Protein AF-0000000078901174 (afdb_homodimer)

Secondary structure (DSSP, 8-state):
-EEEE-TT-HHHHHHHHHHHHTT---EEEE--SSGGG-GGGSHHHHHH-TT--S-EEEETTEEEESHHHHHHHHHHHS-SS-SS-SSHHHHHHHHHHHHHHHTTTGGGGSHHHHHIIIIIS---HHHHHHHHHHHHHHHHHHHHHHHGGGBSSSSSBTS--HHHHHHHHHHHHHHHTT---TT-HHHHHHHHHHHHSHHHHHHSGGGSTTT--/-EEEE-TT-HHHHHHHHHHHHTT---EEEE--SSGGG-GGGSHHHHHH-TT--S-EEEETTEEEESHHHHHHHHHHHS-SS-SS-SSHHHHHHHHHHHHHHHTTTGGGGSHHHHHIIIIIS---HHHHHHHHHHHHHHHHHHHHHHHGGGBSSSSSBTS--HHHHHHHHHHHHHHHTT---TT-HHHHHHHHHHHHSHHHHHHSGGGSTTT--

Sequence (426 aa):
MKLYTYFRSSAAYRVRIALNLKGIAWESACIHLVKDGGQHRRPDYLALNPQGLVPALEDGGQLLTQSLAILEYLEETHPEPPLLPAAALERARVRAVALAIACDIHPINNLRVLTYLRRTLGQPDDTVNAWIRHWIESALAALETMVAPTAGRCCFGDAPTLADVCLVPQLFNARRFDCDLDACPTLLRIDAHCRELPAFRDAAPENQPDAAVMKLYTYFRSSAAYRVRIALNLKGIAWESACIHLVKDGGQHRRPDYLALNPQGLVPALEDGGQLLTQSLAILEYLEETHPEPPLLPAAALERARVRAVALAIACDIHPINNLRVLTYLRRTLGQPDDTVNAWIRHWIESALAALETMVAPTAGRCCFGDAPTLADVCLVPQLFNARRFDCDLDACPTLLRIDAHCRELPAFRDAAPENQPDAAV

Organism: Rhodospirillum centenum (strain ATCC 51521 / SW) (NCBI:txid414684)

Foldseek 3Di:
DEKADALLDLLSLLQLLLCLQLVHDYYYDYWYQPPPVTSLPDPVNCVQPVVSDDIWDDDPNDIDDDSVRSSVVCCVVRVPPHQADDDPVRRVLLVVLLCLQSPQQRVCLDPVNLCCCCPVVVDDPVVSLVSNQVRLVVSLLVSLVSQVVQDDLASHHNDHHSNLSSLLSSVVVCVVSPHDCVSRVSSVSSNVSSCPDPSSVCSHSCNDPNSVD/DEKADALLDLLSLLQLLLCLQLVHDYHYDYWYQPPPVTSLPDPVNCVQPVVSDDIWDDDPNDIDDDSVRSSVVCCVVRVPPHQADDDPVRRVLLVVLLCLQSPQQRVCLDPVNLCCCCPVVVDDPVVSLVSNQVRLVVSLLVSLVSQVVQDDLASHHNDHHSNLSSLLSSVVVCVVSPHDCVSRPSSVSSNVSSCPDPSSVCSHSCNDPNSVD

Radius of gyration: 20.15 Å; Cα contacts (8 Å, |Δi|>4): 697; chains: 2; bounding box: 48×52×50 Å

Nearest PDB structures (foldseek):
  3niv-assembly2_D  TM=9.665E-01  e=4.371E-18  Legionella pneumophila subsp. pneumophila str. Philadelphia 1
  3niv-assembly2_C  TM=9.570E-01  e=3.120E-18  Legionella pneumophila subsp. pneumophila str. Philadelphia 1
  3niv-assembly1_B  TM=9.630E-01  e=8.581E-18  Legionella pneumophila subsp. pneumophila str. Philadelphia 1
  3n5o-assembly1_A  TM=9.232E-01  e=2.755E-16  Coccidioides immitis
  3lg6-assembly2_C  TM=8.936E-01  e=6.950E-15  Coccidioides immitis

Solvent-accessible surface area (backbone atoms only — not comparable to full-atom values): 21847 Å² total; per-residue (Å²): 78,39,34,35,26,37,40,82,37,46,49,22,32,27,47,41,22,50,35,42,62,45,68,53,75,68,42,83,43,80,41,48,70,63,57,92,84,14,45,34,71,35,69,74,45,29,72,74,35,60,77,41,65,65,26,34,40,35,52,95,89,41,80,38,42,46,47,69,22,42,49,51,33,46,41,71,76,43,51,56,68,52,44,57,64,89,51,57,69,58,31,22,52,38,40,23,54,24,42,50,42,56,19,67,34,47,45,62,61,29,68,72,48,52,46,42,42,37,70,73,67,59,43,53,68,69,58,53,48,50,51,46,33,52,48,48,41,55,50,44,39,28,46,30,66,69,32,58,86,44,45,55,54,18,53,61,37,72,51,66,32,49,29,40,41,42,43,46,36,50,51,50,51,37,56,75,62,68,41,75,62,82,73,22,60,68,53,50,53,25,38,57,50,48,50,67,37,65,34,40,43,60,33,32,37,89,59,33,84,62,53,83,98,78,39,34,35,26,37,41,80,37,46,48,23,31,27,47,41,23,50,35,43,63,45,67,51,74,69,42,84,43,80,43,47,71,63,58,93,83,14,46,34,72,34,68,75,45,29,74,74,35,61,79,41,65,66,25,33,40,35,53,93,89,39,79,37,42,46,44,68,22,42,49,52,34,46,40,70,75,44,50,56,67,53,44,56,63,88,51,56,69,56,32,24,53,39,40,23,53,25,42,51,41,56,19,66,33,47,46,60,61,29,68,72,48,50,46,41,43,35,69,73,66,59,43,53,67,71,58,52,47,49,51,45,34,50,48,48,39,58,51,45,41,27,46,30,66,68,32,59,86,45,45,54,55,18,52,60,36,73,51,67,32,51,29,40,41,43,45,45,36,50,51,53,50,37,56,75,61,67,39,74,61,82,72,22,60,68,53,50,52,25,38,58,51,48,51,67,37,65,34,40,42,59,33,32,37,87,59,32,84,61,52,85,97

InterPro domains:
  IPR004045 Glutathione S-transferase, N-terminal [PF13417] (3-82)
  IPR004045 Glutathione S-transferase, N-terminal [PS50404] (1-82)
  IPR005955 Glutathione S-transferases, class Zeta [TIGR01262] (2-211)
  IPR010987 Glutathione S-transferase, C-terminal-like [PS50405] (87-213)
  IPR034330 Glutathione S-transferases, class Zeta , C-terminal [cd03191] (88-208)
  IPR034333 Glutathione S-transferases, class Zeta , N-terminal [cd03042] (1-75)
  IPR036249 Thioredoxin-like superfamily [SSF52833] (1-86)
  IPR036282 Glutathione S-transferase, C-terminal domain superfamily [SSF47616] (82-211)
  IPR040079 Glutathione transferase family [SFLDS00019] (1-189)

pLDDT: mean 97.64, std 2.99, range [68.88, 99.0]

Structure (mmCIF, N/CA/C/O backbone):
data_AF-0000000078901174-model_v1
#
loop_
_entity.id
_entity.type
_entity.pdbx_description
1 polymer 'Maleylacetoacetate isomerase'
#
loop_
_atom_site.group_PDB
_atom_site.id
_atom_site.type_symbol
_atom_site.label_atom_id
_atom_site.label_alt_id
_atom_site.label_comp_id
_atom_site.label_asym_id
_atom_site.label_entity_id
_atom_site.label_seq_id
_atom_site.pdbx_PDB_ins_code
_atom_site.Cartn_x
_atom_site.Cartn_y
_atom_site.Cartn_z
_atom_site.occupancy
_atom_site.B_iso_or_equiv
_atom_site.auth_seq_id
_atom_site.auth_comp_id
_atom_site.auth_asym_id
_atom_site.auth_atom_id
_atom_site.pdbx_PDB_model_num
ATOM 1 N N . MET A 1 1 ? -14.406 -9.812 -18.359 1 97.38 1 MET A N 1
ATOM 2 C CA . MET A 1 1 ? -13.344 -8.984 -17.797 1 97.38 1 MET A CA 1
ATOM 3 C C . MET A 1 1 ? -12.016 -9.258 -18.5 1 97.38 1 MET A C 1
ATOM 5 O O . MET A 1 1 ? -11.805 -10.344 -19.031 1 97.38 1 MET A O 1
ATOM 9 N N . LYS A 1 2 ? -11.25 -8.195 -18.656 1 98.5 2 LYS A N 1
ATOM 10 C CA . LYS A 1 2 ? -9.922 -8.297 -19.25 1 98.5 2 LYS A CA 1
ATOM 11 C C . LYS A 1 2 ? -8.844 -7.859 -18.266 1 98.5 2 LYS A C 1
ATOM 13 O O . LYS A 1 2 ? -8.922 -6.766 -17.703 1 98.5 2 LYS A O 1
ATOM 18 N N . LEU A 1 3 ? -7.859 -8.758 -18.031 1 98.75 3 LEU A N 1
ATOM 19 C CA . LEU A 1 3 ? -6.777 -8.469 -17.094 1 98.75 3 LEU A CA 1
ATOM 20 C C . LEU A 1 3 ? -5.469 -8.227 -17.844 1 98.75 3 LEU A C 1
ATOM 22 O O . LEU A 1 3 ? -4.965 -9.125 -18.516 1 98.75 3 LEU A O 1
ATOM 26 N N . TYR A 1 4 ? -4.973 -6.973 -17.797 1 98.62 4 TYR A N 1
ATOM 27 C CA . TYR A 1 4 ? -3.592 -6.707 -18.203 1 98.62 4 TYR A CA 1
ATOM 28 C C . TYR A 1 4 ? -2.613 -7.238 -17.156 1 98.62 4 TYR A C 1
ATOM 30 O O . TYR A 1 4 ? -2.625 -6.801 -16.016 1 98.62 4 TYR A O 1
ATOM 38 N N . THR A 1 5 ? -1.772 -8.188 -17.594 1 98.06 5 THR A N 1
ATOM 39 C CA . THR A 1 5 ? -1.037 -9 -16.641 1 98.06 5 THR A CA 1
ATOM 40 C C . THR A 1 5 ? 0.357 -9.328 -17.156 1 98.06 5 THR A C 1
ATOM 42 O O . THR A 1 5 ? 0.679 -9.031 -18.312 1 98.06 5 THR A O 1
ATOM 45 N N . TYR A 1 6 ? 1.187 -9.75 -16.328 1 97.69 6 TYR A N 1
ATOM 46 C CA . TYR A 1 6 ? 2.51 -10.32 -16.547 1 97.69 6 TYR A CA 1
ATOM 47 C C . TYR A 1 6 ? 2.732 -11.539 -15.664 1 97.69 6 TYR A C 1
ATOM 49 O O . TYR A 1 6 ? 2.439 -11.508 -14.469 1 97.69 6 TYR A O 1
ATOM 57 N N . PHE A 1 7 ? 3.283 -12.625 -16.188 1 96.88 7 PHE A N 1
ATOM 58 C CA . PHE A 1 7 ? 3.238 -13.914 -15.508 1 96.88 7 PHE A CA 1
ATOM 59 C C . PHE A 1 7 ? 4.004 -13.859 -14.195 1 96.88 7 PHE A C 1
ATOM 61 O O . PHE A 1 7 ? 3.621 -14.508 -13.219 1 96.88 7 PHE A O 1
ATOM 68 N N . ARG A 1 8 ? 5.023 -13.031 -14.148 1 96.19 8 ARG A N 1
ATOM 69 C CA . ARG A 1 8 ? 5.891 -13.062 -12.977 1 96.19 8 ARG A CA 1
ATOM 70 C C . ARG A 1 8 ? 5.559 -11.922 -12.023 1 96.19 8 ARG A C 1
ATOM 72 O O . ARG A 1 8 ? 6.207 -11.766 -10.984 1 96.19 8 ARG A O 1
ATOM 79 N N . SER A 1 9 ? 4.594 -11.094 -12.383 1 97.62 9 SER A N 1
ATOM 80 C CA . SER A 1 9 ? 4.188 -10 -11.516 1 97.62 9 SER A CA 1
ATOM 81 C C . SER A 1 9 ? 3.406 -10.508 -10.305 1 97.62 9 SER A C 1
ATOM 83 O O . SER A 1 9 ? 2.328 -11.086 -10.461 1 97.62 9 SER A O 1
ATOM 85 N N . SER A 1 10 ? 3.988 -10.258 -9.117 1 98.25 10 SER A N 1
ATOM 86 C CA . SER A 1 10 ? 3.303 -10.703 -7.906 1 98.25 10 SER A CA 1
ATOM 87 C C . SER A 1 10 ? 1.987 -9.961 -7.707 1 98.25 10 SER A C 1
ATOM 89 O O . SER A 1 10 ? 1.018 -10.523 -7.199 1 98.25 10 SER A O 1
ATOM 91 N N . ALA A 1 11 ? 1.894 -8.68 -8.109 1 98.75 11 ALA A N 1
ATOM 92 C CA . ALA A 1 11 ? 0.652 -7.918 -8 1 98.75 11 ALA A CA 1
ATOM 93 C C . ALA A 1 11 ? -0.42 -8.484 -8.93 1 98.75 11 ALA A C 1
ATOM 95 O O . ALA A 1 11 ? -1.592 -8.57 -8.555 1 98.75 11 ALA A O 1
ATOM 96 N N . ALA A 1 12 ? -0.02 -8.852 -10.164 1 98.75 12 ALA A N 1
ATOM 97 C CA . ALA A 1 12 ? -0.969 -9.484 -11.078 1 98.75 12 ALA A CA 1
ATOM 98 C C . ALA A 1 12 ? -1.392 -10.859 -10.562 1 98.75 12 ALA A C 1
ATOM 100 O O . ALA A 1 12 ? -2.547 -11.258 -10.727 1 98.75 12 ALA A O 1
ATOM 101 N N . TYR A 1 13 ? -0.444 -11.586 -9.969 1 98.88 13 TYR A N 1
ATOM 102 C CA . TYR A 1 13 ? -0.698 -12.883 -9.359 1 98.88 13 TYR A CA 1
ATOM 103 C C . TYR A 1 13 ? -1.805 -12.797 -8.312 1 98.88 13 TYR A C 1
ATOM 105 O O . TYR A 1 13 ? -2.705 -13.633 -8.281 1 98.88 13 TYR A O 1
ATOM 113 N N . ARG A 1 14 ? -1.864 -11.781 -7.484 1 98.94 14 ARG A N 1
ATOM 114 C CA . ARG A 1 14 ? -2.916 -11.539 -6.504 1 98.94 14 ARG A CA 1
ATOM 115 C C . ARG A 1 14 ? -4.289 -11.516 -7.164 1 98.94 14 ARG A C 1
ATOM 117 O O . ARG A 1 14 ? -5.223 -12.172 -6.699 1 98.94 14 ARG A O 1
ATOM 124 N N . VAL A 1 15 ? -4.324 -10.711 -8.25 1 98.94 15 VAL A N 1
ATOM 125 C CA . VAL A 1 15 ? -5.605 -10.492 -8.906 1 98.94 15 VAL A CA 1
ATOM 126 C C . VAL A 1 15 ? -6.062 -11.766 -9.602 1 98.94 15 VAL A C 1
ATOM 128 O O . VAL A 1 15 ? -7.242 -12.125 -9.555 1 98.94 15 VAL A O 1
ATOM 131 N N . ARG A 1 16 ? -5.117 -12.523 -10.219 1 98.94 16 ARG A N 1
ATOM 132 C CA . ARG A 1 16 ? -5.469 -13.805 -10.828 1 98.94 16 ARG A CA 1
ATOM 133 C C . ARG A 1 16 ? -6.059 -14.758 -9.797 1 98.94 16 ARG A C 1
ATOM 135 O O . ARG A 1 16 ? -7.07 -15.414 -10.055 1 98.94 16 ARG A O 1
ATOM 142 N N . ILE A 1 17 ? -5.453 -14.82 -8.617 1 98.94 17 ILE A N 1
ATOM 143 C CA . ILE A 1 17 ? -5.938 -15.695 -7.551 1 98.94 17 ILE A CA 1
ATOM 144 C C . ILE A 1 17 ? -7.375 -15.328 -7.191 1 98.94 17 ILE A C 1
ATOM 146 O O . ILE A 1 17 ? -8.242 -16.188 -7.105 1 98.94 17 ILE A O 1
ATOM 150 N N . ALA A 1 18 ? -7.625 -14.047 -6.973 1 98.94 18 ALA A N 1
ATOM 151 C CA . ALA A 1 18 ? -8.945 -13.594 -6.543 1 98.94 18 ALA A CA 1
ATOM 152 C C . ALA A 1 18 ? -10 -13.883 -7.605 1 98.94 18 ALA A C 1
ATOM 154 O O . ALA A 1 18 ? -11.109 -14.312 -7.289 1 98.94 18 ALA A O 1
ATOM 155 N N . LEU A 1 19 ? -9.664 -13.594 -8.883 1 98.94 19 LEU A N 1
ATOM 156 C CA . LEU A 1 19 ? -10.586 -13.898 -9.969 1 98.94 19 LEU A CA 1
ATOM 157 C C . LEU A 1 19 ? -10.93 -15.383 -9.992 1 98.94 19 LEU A C 1
ATOM 159 O O . LEU A 1 19 ? -12.094 -15.758 -10.141 1 98.94 19 LEU A O 1
ATOM 163 N N . ASN A 1 20 ? -9.945 -16.203 -9.781 1 98.88 20 ASN A N 1
ATOM 164 C CA . ASN A 1 20 ? -10.148 -17.641 -9.742 1 98.88 20 ASN A CA 1
ATOM 165 C C . ASN A 1 20 ? -11.008 -18.062 -8.555 1 98.88 20 ASN A C 1
ATOM 167 O O . ASN A 1 20 ? -11.93 -18.859 -8.695 1 98.88 20 ASN A O 1
ATOM 171 N N . LEU A 1 21 ? -10.672 -17.562 -7.363 1 98.88 21 LEU A N 1
ATOM 172 C CA . LEU A 1 21 ? -11.422 -17.906 -6.16 1 98.88 21 LEU A CA 1
ATOM 173 C C . LEU A 1 21 ? -12.898 -17.578 -6.336 1 98.88 21 LEU A C 1
ATOM 175 O O . LEU A 1 21 ? -13.758 -18.344 -5.887 1 98.88 21 LEU A O 1
ATOM 179 N N . LYS A 1 22 ? -13.156 -16.484 -7.008 1 98.75 22 LYS A N 1
ATOM 180 C CA . LYS A 1 22 ? -14.531 -15.992 -7.121 1 98.75 22 LYS A CA 1
ATOM 181 C C . LYS A 1 22 ? -15.219 -16.578 -8.352 1 98.75 22 LYS A C 1
ATOM 183 O O . LYS A 1 22 ? -16.391 -16.281 -8.609 1 98.75 22 LYS A O 1
ATOM 188 N N . GLY A 1 23 ? -14.523 -17.328 -9.094 1 98.5 23 GLY A N 1
ATOM 189 C CA . GLY A 1 23 ? -15.094 -17.984 -10.258 1 98.5 23 GLY A CA 1
ATOM 190 C C . GLY A 1 23 ? -15.461 -17.031 -11.367 1 98.5 23 GLY A C 1
ATOM 191 O O . GLY A 1 23 ? -16.453 -17.234 -12.07 1 98.5 23 GLY A O 1
ATOM 192 N N . ILE A 1 24 ? -14.75 -15.984 -11.5 1 98.44 24 ILE A N 1
ATOM 193 C CA . ILE A 1 24 ? -15.031 -14.961 -12.5 1 98.44 24 ILE A CA 1
ATOM 194 C C . ILE A 1 24 ? -14.266 -15.266 -13.781 1 98.44 24 ILE A C 1
ATOM 196 O O . ILE A 1 24 ? -13.047 -15.477 -13.75 1 98.44 24 ILE A O 1
ATOM 200 N N . ALA A 1 25 ? -14.984 -15.32 -14.844 1 97.56 25 ALA A N 1
ATOM 201 C CA . ALA A 1 25 ? -14.328 -15.484 -16.141 1 97.56 25 ALA A CA 1
ATOM 202 C C . ALA A 1 25 ? -13.578 -14.227 -16.547 1 97.56 25 ALA A C 1
ATOM 204 O O . ALA A 1 25 ? -14.062 -13.109 -16.344 1 97.56 25 ALA A O 1
ATOM 205 N N . TRP A 1 26 ? -12.398 -14.453 -17.094 1 97.31 26 TRP A N 1
ATOM 206 C CA . TRP A 1 26 ? -11.578 -13.32 -17.531 1 97.31 26 TRP A CA 1
ATOM 207 C C . TRP A 1 26 ? -10.625 -13.742 -18.641 1 97.31 26 TRP A C 1
ATOM 209 O O . TRP A 1 26 ? -10.359 -14.93 -18.812 1 97.31 26 TRP A O 1
ATOM 219 N N . GLU A 1 27 ? -10.203 -12.75 -19.375 1 97.06 27 GLU A N 1
ATOM 220 C CA . GLU A 1 27 ? -9.195 -12.961 -20.422 1 97.06 27 GLU A CA 1
ATOM 221 C C . GLU A 1 27 ? -7.902 -12.219 -20.094 1 97.06 27 GLU A C 1
ATOM 223 O O . GLU A 1 27 ? -7.934 -11.141 -19.484 1 97.06 27 GLU A O 1
ATOM 228 N N . SER A 1 28 ? -6.801 -12.82 -20.5 1 96.75 28 SER A N 1
ATOM 229 C CA . SER A 1 28 ? -5.492 -12.242 -20.234 1 96.75 28 SER A CA 1
ATOM 230 C C . SER A 1 28 ? -5.039 -11.336 -21.375 1 96.75 28 SER A C 1
ATOM 232 O O . SER A 1 28 ? -5.191 -11.68 -22.547 1 96.75 28 SER A O 1
ATOM 234 N N . ALA A 1 29 ? -4.629 -10.156 -21.094 1 97.12 29 ALA A N 1
ATOM 235 C CA . ALA A 1 29 ? -3.852 -9.273 -21.969 1 97.12 29 ALA A CA 1
ATOM 236 C C . ALA A 1 29 ? -2.436 -9.086 -21.438 1 97.12 29 ALA A C 1
ATOM 238 O O . ALA A 1 29 ? -2.197 -8.234 -20.578 1 97.12 29 ALA A O 1
ATOM 239 N N . CYS A 1 30 ? -1.473 -9.773 -22 1 95.75 30 CYS A N 1
ATOM 240 C CA . CYS A 1 30 ? -0.124 -9.836 -21.453 1 95.75 30 CYS A CA 1
ATOM 241 C C . CYS A 1 30 ? 0.663 -8.578 -21.781 1 95.75 30 CYS A C 1
ATOM 243 O O . CYS A 1 30 ? 0.683 -8.148 -22.938 1 95.75 30 CYS A O 1
ATOM 245 N N . ILE A 1 31 ? 1.213 -7.941 -20.828 1 96.31 31 ILE A N 1
ATOM 246 C CA . ILE A 1 31 ? 2.131 -6.812 -20.922 1 96.31 31 ILE A CA 1
ATOM 247 C C . ILE A 1 31 ? 3.502 -7.215 -20.391 1 96.31 31 ILE A C 1
ATOM 249 O O . ILE A 1 31 ? 3.723 -7.215 -19.172 1 96.31 31 ILE A O 1
ATOM 253 N N . HIS A 1 32 ? 4.445 -7.566 -21.328 1 94.38 32 HIS A N 1
ATOM 254 C CA . HIS A 1 32 ? 5.754 -8.047 -20.906 1 94.38 32 HIS A CA 1
ATOM 255 C C . HIS A 1 32 ? 6.613 -6.914 -20.359 1 94.38 32 HIS A C 1
ATOM 257 O O . HIS A 1 32 ? 6.891 -5.945 -21.078 1 94.38 32 HIS A O 1
ATOM 263 N N . LEU A 1 33 ? 7.176 -7.078 -19.141 1 93.75 33 LEU A N 1
ATOM 264 C CA . LEU A 1 33 ? 7.82 -5.98 -18.438 1 93.75 33 LEU A CA 1
ATOM 265 C C . LEU A 1 33 ? 9.281 -5.844 -18.844 1 93.75 33 LEU A C 1
ATOM 267 O O . LEU A 1 33 ? 9.922 -4.836 -18.547 1 93.75 33 LEU A O 1
ATOM 271 N N . VAL A 1 34 ? 9.828 -6.836 -19.547 1 90.25 34 VAL A N 1
ATOM 272 C CA . VAL A 1 34 ? 11.25 -6.824 -19.891 1 90.25 34 VAL A CA 1
ATOM 273 C C . VAL A 1 34 ? 11.422 -6.766 -21.406 1 90.25 34 VAL A C 1
ATOM 275 O O . VAL A 1 34 ? 12.219 -5.98 -21.922 1 90.25 34 VAL A O 1
ATOM 278 N N . LYS A 1 35 ? 10.602 -7.477 -22.094 1 89.75 35 LYS A N 1
ATOM 279 C CA . LYS A 1 35 ? 10.719 -7.547 -23.547 1 89.75 35 LYS A CA 1
ATOM 280 C C . LYS A 1 35 ? 10.539 -6.168 -24.172 1 89.75 35 LYS A C 1
ATOM 282 O O . LYS A 1 35 ? 9.68 -5.391 -23.75 1 89.75 35 LYS A O 1
ATOM 287 N N . ASP A 1 36 ? 11.43 -5.863 -25.203 1 88.56 36 ASP A N 1
ATOM 288 C CA . ASP A 1 36 ? 11.391 -4.637 -26 1 88.56 36 ASP A CA 1
ATOM 289 C C . ASP A 1 36 ? 11.523 -3.404 -25.109 1 88.56 36 ASP A C 1
ATOM 291 O O . ASP A 1 36 ? 10.836 -2.404 -25.312 1 88.56 36 ASP A O 1
ATOM 295 N N . GLY A 1 37 ? 12.258 -3.525 -24.031 1 88.19 37 GLY A N 1
ATOM 296 C CA . GLY A 1 37 ? 12.477 -2.41 -23.125 1 88.19 37 GLY A CA 1
ATOM 297 C C . GLY A 1 37 ? 11.344 -2.211 -22.125 1 88.19 37 GLY A C 1
ATOM 298 O O . GLY A 1 37 ? 11.32 -1.225 -21.391 1 88.19 37 GLY A O 1
ATOM 299 N N . GLY A 1 38 ? 10.398 -3.178 -22.156 1 94.06 38 GLY A N 1
ATOM 300 C CA . GLY A 1 38 ? 9.234 -3.084 -21.281 1 94.06 38 GLY A CA 1
ATOM 301 C C . GLY A 1 38 ? 8 -2.562 -21.984 1 94.06 38 GLY A C 1
ATOM 302 O O . GLY A 1 38 ? 7.844 -1.352 -22.172 1 94.06 38 GLY A O 1
ATOM 303 N N . GLN A 1 39 ? 7.043 -3.424 -22.25 1 95.62 39 GLN A N 1
ATOM 304 C CA . GLN A 1 39 ? 5.824 -3.084 -22.969 1 95.62 39 GLN A CA 1
ATOM 305 C C . GLN A 1 39 ? 4.938 -2.156 -22.141 1 95.62 39 GLN A C 1
ATOM 307 O O . GLN A 1 39 ? 4.094 -1.443 -22.688 1 95.62 39 GLN A O 1
ATOM 312 N N . HIS A 1 40 ? 5.109 -2.191 -20.797 1 95.69 40 HIS A N 1
ATOM 313 C CA . HIS A 1 40 ? 4.336 -1.356 -19.875 1 95.69 40 HIS A CA 1
ATOM 314 C C . HIS A 1 40 ? 4.727 0.111 -20.016 1 95.69 40 HIS A C 1
ATOM 316 O O . HIS A 1 40 ? 4.062 0.986 -19.453 1 95.69 40 HIS A O 1
ATOM 322 N N . ARG A 1 41 ? 5.734 0.428 -20.75 1 95.31 41 ARG A N 1
ATOM 323 C CA . ARG A 1 41 ? 6.219 1.796 -20.906 1 95.31 41 ARG A CA 1
ATOM 324 C C . ARG A 1 41 ? 5.773 2.377 -22.25 1 95.31 41 ARG A C 1
ATOM 326 O O . ARG A 1 41 ? 5.992 3.559 -22.516 1 95.31 41 ARG A O 1
ATOM 333 N N . ARG A 1 42 ? 5.156 1.569 -23.094 1 96 42 ARG A N 1
ATOM 334 C CA . ARG A 1 42 ? 4.715 2.039 -24.391 1 96 42 ARG A CA 1
ATOM 335 C C . ARG A 1 42 ? 3.564 3.035 -24.266 1 96 42 ARG A C 1
ATOM 337 O O . ARG A 1 42 ? 2.732 2.91 -23.359 1 96 42 ARG A O 1
ATOM 344 N N . PRO A 1 43 ? 3.506 3.998 -25.203 1 96.25 43 PRO A N 1
ATOM 345 C CA . PRO A 1 43 ? 2.482 5.043 -25.125 1 96.25 43 PRO A CA 1
ATOM 346 C C . PRO A 1 43 ? 1.064 4.48 -25.078 1 96.25 43 PRO A C 1
ATOM 348 O O . PRO A 1 43 ? 0.207 5.023 -24.375 1 96.25 43 PRO A O 1
ATOM 351 N N . ASP A 1 44 ? 0.816 3.457 -25.812 1 96 44 ASP A N 1
ATOM 352 C CA . ASP A 1 44 ? -0.528 2.893 -25.844 1 96 44 ASP A CA 1
ATOM 353 C C . ASP A 1 44 ? -0.94 2.342 -24.484 1 96 44 ASP A C 1
ATOM 355 O O . ASP A 1 44 ? -2.09 2.5 -24.062 1 96 44 ASP A O 1
ATOM 359 N N . TYR A 1 45 ? 0.014 1.664 -23.781 1 97 45 TYR A N 1
ATOM 360 C CA . TYR A 1 45 ? -0.33 1.161 -22.453 1 97 45 TYR A CA 1
ATOM 361 C C . TYR A 1 45 ? -0.395 2.297 -21.453 1 97 45 TYR A C 1
ATOM 363 O O . TYR A 1 45 ? -1.26 2.305 -20.562 1 97 45 TYR A O 1
ATOM 371 N N . LEU A 1 46 ? 0.515 3.271 -21.578 1 96.56 46 LEU A N 1
ATOM 372 C CA . LEU A 1 46 ? 0.542 4.398 -20.656 1 96.56 46 LEU A CA 1
ATOM 373 C C . LEU A 1 46 ? -0.723 5.238 -20.781 1 96.56 46 LEU A C 1
ATOM 375 O O . LEU A 1 46 ? -1.152 5.879 -19.828 1 96.56 46 LEU A O 1
ATOM 379 N N . ALA A 1 47 ? -1.349 5.23 -21.922 1 95.69 47 ALA A N 1
ATOM 380 C CA . ALA A 1 47 ? -2.629 5.906 -22.109 1 95.69 47 ALA A CA 1
ATOM 381 C C . ALA A 1 47 ? -3.734 5.219 -21.312 1 95.69 47 ALA A C 1
ATOM 383 O O . ALA A 1 47 ? -4.699 5.863 -20.891 1 95.69 47 ALA A O 1
ATOM 384 N N . LEU A 1 48 ? -3.561 3.93 -21.094 1 95.44 48 LEU A N 1
ATOM 385 C CA . LEU A 1 48 ? -4.508 3.152 -20.312 1 95.44 48 LEU A CA 1
ATOM 386 C C . LEU A 1 48 ? -4.219 3.299 -18.812 1 95.44 48 LEU A C 1
ATOM 388 O O . LEU A 1 48 ? -5.125 3.574 -18.031 1 95.44 48 LEU A O 1
ATOM 392 N N . ASN A 1 49 ? -3.02 3.156 -18.453 1 97.06 49 ASN A N 1
ATOM 393 C CA . ASN A 1 49 ? -2.553 3.23 -17.062 1 97.06 49 ASN A CA 1
ATOM 394 C C . ASN A 1 49 ? -1.323 4.125 -16.938 1 97.06 49 ASN A C 1
ATOM 396 O O . ASN A 1 49 ? -0.191 3.654 -17.062 1 97.06 49 ASN A O 1
ATOM 400 N N . PRO A 1 50 ? -1.517 5.336 -16.484 1 97 50 PRO A N 1
ATOM 401 C CA . PRO A 1 50 ? -0.429 6.316 -16.438 1 97 50 PRO A CA 1
ATOM 402 C C . PRO A 1 50 ? 0.706 5.891 -15.508 1 97 50 PRO A C 1
ATOM 404 O O . PRO A 1 50 ? 1.827 6.391 -15.625 1 97 50 PRO A O 1
ATOM 407 N N . GLN A 1 51 ? 0.503 4.965 -14.562 1 96.88 51 GLN A N 1
ATOM 408 C CA . GLN A 1 51 ? 1.559 4.496 -13.664 1 96.88 51 GLN A CA 1
ATOM 409 C C . GLN A 1 51 ? 2.496 3.525 -14.383 1 96.88 51 GLN A C 1
ATOM 411 O O . GLN A 1 51 ? 3.594 3.246 -13.898 1 96.88 51 GLN A O 1
ATOM 416 N N . GLY A 1 52 ? 2.014 3.006 -15.539 1 97.38 52 GLY A N 1
ATOM 417 C CA . GLY A 1 52 ? 2.832 2.059 -16.281 1 97.38 52 GLY A CA 1
ATOM 418 C C . GLY A 1 52 ? 3.111 0.783 -15.508 1 97.38 52 GLY A C 1
ATOM 419 O O . GLY A 1 52 ? 4.215 0.242 -15.57 1 97.38 52 GLY A O 1
ATOM 420 N N . LEU A 1 53 ? 2.143 0.36 -14.734 1 97.44 53 LEU A N 1
ATOM 421 C CA . LEU A 1 53 ? 2.295 -0.853 -13.93 1 97.44 53 LEU A CA 1
ATOM 422 C C . LEU A 1 53 ? 1.257 -1.897 -14.328 1 97.44 53 LEU A C 1
ATOM 424 O O . LEU A 1 53 ? 0.301 -1.589 -15.047 1 97.44 53 LEU A O 1
ATOM 428 N N . VAL A 1 54 ? 1.471 -3.084 -14.039 1 97.94 54 VAL A N 1
ATOM 429 C CA . VAL A 1 54 ? 0.465 -4.141 -14.039 1 97.94 54 VAL A CA 1
ATOM 430 C C . VAL A 1 54 ? 0.227 -4.629 -12.609 1 97.94 54 VAL A C 1
ATOM 432 O O . VAL A 1 54 ? 1.101 -4.496 -11.75 1 97.94 54 VAL A O 1
ATOM 435 N N . PRO A 1 55 ? -0.947 -5.117 -12.281 1 98.62 55 PRO A N 1
ATOM 436 C CA . PRO A 1 55 ? -2.088 -5.414 -13.148 1 98.62 55 PRO A CA 1
ATOM 437 C C . PRO A 1 55 ? -2.963 -4.188 -13.406 1 98.62 55 PRO A C 1
ATOM 439 O O . PRO A 1 55 ? -2.865 -3.191 -12.695 1 98.62 55 PRO A O 1
ATOM 442 N N . ALA A 1 56 ? -3.693 -4.203 -14.43 1 98.81 56 ALA A N 1
ATOM 443 C CA . ALA A 1 56 ? -4.891 -3.398 -14.656 1 98.81 56 ALA A CA 1
ATOM 444 C C . ALA A 1 56 ? -6.062 -4.27 -15.094 1 98.81 56 ALA A C 1
ATOM 446 O O . ALA A 1 56 ? -5.891 -5.199 -15.891 1 98.81 56 ALA A O 1
ATOM 447 N N . LEU A 1 57 ? -7.254 -4.07 -14.523 1 98.88 57 LEU A N 1
ATOM 448 C CA . LEU A 1 57 ? -8.438 -4.867 -14.828 1 98.88 57 LEU A CA 1
ATOM 449 C C . LEU A 1 57 ? -9.492 -4.031 -15.547 1 98.88 57 LEU A C 1
ATOM 451 O O . LEU A 1 57 ? -9.914 -2.99 -15.039 1 98.88 57 LEU A O 1
ATOM 455 N N . GLU A 1 58 ? -9.859 -4.418 -16.734 1 98.56 58 GLU A N 1
ATOM 456 C CA . GLU A 1 58 ? -10.961 -3.789 -17.453 1 98.56 58 GLU A CA 1
ATOM 457 C C . GLU A 1 58 ? -12.273 -4.531 -17.219 1 98.56 58 GLU A C 1
ATOM 459 O O . GLU A 1 58 ? -12.359 -5.734 -17.453 1 98.56 58 GLU A O 1
ATOM 464 N N . ASP A 1 59 ? -13.25 -3.891 -16.672 1 98.06 59 ASP A N 1
ATOM 465 C CA . ASP A 1 59 ? -14.602 -4.406 -16.453 1 98.06 59 ASP A CA 1
ATOM 466 C C . ASP A 1 59 ? -15.648 -3.486 -17.062 1 98.06 59 ASP A C 1
ATOM 468 O O . ASP A 1 59 ? -15.883 -2.381 -16.578 1 98.06 59 ASP A O 1
ATOM 472 N N . GLY A 1 60 ? -16.359 -3.898 -18.078 1 95.5 60 GLY A N 1
ATOM 473 C CA . GLY A 1 60 ? -17.391 -3.092 -18.719 1 95.5 60 GLY A CA 1
ATOM 474 C C . GLY A 1 60 ? -16.875 -1.776 -19.266 1 95.5 60 GLY A C 1
ATOM 475 O O . GLY A 1 60 ? -17.516 -0.734 -19.094 1 95.5 60 GLY A O 1
ATOM 476 N N . GLY A 1 61 ? -15.703 -1.775 -19.75 1 95.06 61 GLY A N 1
ATOM 477 C CA . GLY A 1 61 ? -15.141 -0.577 -20.359 1 95.06 61 GLY A CA 1
ATOM 478 C C . GLY A 1 61 ? -14.453 0.322 -19.344 1 95.06 61 GLY A C 1
ATOM 479 O O . GLY A 1 61 ? -13.852 1.335 -19.719 1 95.06 61 GLY A O 1
ATOM 480 N N . GLN A 1 62 ? -14.539 -0.034 -18.094 1 96.69 62 GLN A N 1
ATOM 481 C CA . GLN A 1 62 ? -13.883 0.73 -17.031 1 96.69 62 GLN A CA 1
ATOM 482 C C . GLN A 1 62 ? -12.562 0.08 -16.625 1 96.69 62 GLN A C 1
ATOM 484 O O . GLN A 1 62 ? -12.469 -1.146 -16.531 1 96.69 62 GLN A O 1
ATOM 489 N N . LEU A 1 63 ? -11.523 0.914 -16.406 1 97.81 63 LEU A N 1
ATOM 490 C CA . LEU A 1 63 ? -10.211 0.388 -16.047 1 97.81 63 LEU A CA 1
ATOM 491 C C . LEU A 1 63 ? -9.945 0.59 -14.555 1 97.81 63 LEU A C 1
ATOM 493 O O . LEU A 1 63 ? -10.117 1.693 -14.031 1 97.81 63 LEU A O 1
ATOM 497 N N . LEU A 1 64 ? -9.602 -0.484 -13.93 1 98.69 64 LEU A N 1
ATOM 498 C CA . LEU A 1 64 ? -9.203 -0.482 -12.531 1 98.69 64 LEU A CA 1
ATOM 499 C C . LEU A 1 64 ? -7.707 -0.763 -12.391 1 98.69 64 LEU A C 1
ATOM 501 O O . LEU A 1 64 ? -7.176 -1.646 -13.07 1 98.69 64 LEU A O 1
ATOM 505 N N . THR A 1 65 ? -7.074 0.049 -11.531 1 98.56 65 THR A N 1
ATOM 506 C CA . THR A 1 65 ? -5.648 -0.152 -11.289 1 98.56 65 THR A CA 1
ATOM 507 C C . THR A 1 65 ? -5.383 -0.352 -9.797 1 98.56 65 THR A C 1
ATOM 509 O O . THR A 1 65 ? -6.293 -0.233 -8.977 1 98.56 65 THR A O 1
ATOM 512 N N . GLN A 1 66 ? -4.125 -0.692 -9.508 1 98.69 66 GLN A N 1
ATOM 513 C CA . GLN A 1 66 ? -3.709 -1.028 -8.148 1 98.69 66 GLN A CA 1
ATOM 514 C C . GLN A 1 66 ? -4.336 -2.342 -7.691 1 98.69 66 GLN A C 1
ATOM 516 O O . GLN A 1 66 ? -5.559 -2.432 -7.539 1 98.69 66 GLN A O 1
ATOM 521 N N . SER A 1 67 ? -3.492 -3.318 -7.379 1 98.88 67 SER A N 1
ATOM 522 C CA . SER A 1 67 ? -3.955 -4.684 -7.145 1 98.88 67 SER A CA 1
ATOM 523 C C . SER A 1 67 ? -4.91 -4.742 -5.957 1 98.88 67 SER A C 1
ATOM 525 O O . SER A 1 67 ? -5.957 -5.391 -6.027 1 98.88 67 SER A O 1
ATOM 527 N N . LEU A 1 68 ? -4.621 -4.02 -4.863 1 98.94 68 LEU A N 1
ATOM 528 C CA . LEU A 1 68 ? -5.488 -4.105 -3.695 1 98.94 68 LEU A CA 1
ATOM 529 C C . LEU A 1 68 ? -6.801 -3.367 -3.943 1 98.94 68 LEU A C 1
ATOM 531 O O . LEU A 1 68 ? -7.852 -3.768 -3.43 1 98.94 68 LEU A O 1
ATOM 535 N N . ALA A 1 69 ? -6.805 -2.266 -4.723 1 98.94 69 ALA A N 1
ATOM 536 C CA . ALA A 1 69 ? -8.055 -1.607 -5.109 1 98.94 69 ALA A CA 1
ATOM 537 C C . ALA A 1 69 ? -8.914 -2.527 -5.965 1 98.94 69 ALA A C 1
ATOM 539 O O . ALA A 1 69 ? -10.133 -2.6 -5.777 1 98.94 69 ALA A O 1
ATOM 540 N N . ILE A 1 70 ? -8.289 -3.229 -6.898 1 98.94 70 ILE A N 1
ATOM 541 C CA . ILE A 1 70 ? -8.977 -4.188 -7.75 1 98.94 70 ILE A CA 1
ATOM 542 C C . ILE A 1 70 ? -9.594 -5.293 -6.891 1 98.94 70 ILE A C 1
ATOM 544 O O . ILE A 1 70 ? -10.75 -5.676 -7.09 1 98.94 70 ILE A O 1
ATOM 548 N N . LEU A 1 71 ? -8.852 -5.77 -5.906 1 98.94 71 LEU A N 1
ATOM 549 C CA . LEU A 1 71 ? -9.328 -6.855 -5.051 1 98.94 71 LEU A CA 1
ATOM 550 C C . LEU A 1 71 ? -10.523 -6.406 -4.215 1 98.94 71 LEU A C 1
ATOM 552 O O . LEU A 1 71 ? -11.484 -7.16 -4.051 1 98.94 71 LEU A O 1
ATOM 556 N N . GLU A 1 72 ? -10.438 -5.184 -3.672 1 98.88 72 GLU A N 1
ATOM 557 C CA . GLU A 1 72 ? -11.578 -4.645 -2.941 1 98.88 72 GLU A CA 1
ATOM 558 C C . GLU A 1 72 ? -12.805 -4.508 -3.848 1 98.88 72 GLU A C 1
ATOM 560 O O . GLU A 1 72 ? -13.922 -4.797 -3.434 1 98.88 72 GLU A O 1
ATOM 565 N N . TYR A 1 73 ? -12.586 -4.07 -5.105 1 98.94 73 TYR A N 1
ATOM 566 C CA . TYR A 1 73 ? -13.664 -3.963 -6.082 1 98.94 73 TYR A CA 1
ATOM 567 C C . TYR A 1 73 ? -14.32 -5.316 -6.324 1 98.94 73 TYR A C 1
ATOM 569 O O . TYR A 1 73 ? -15.555 -5.434 -6.297 1 98.94 73 TYR A O 1
ATOM 577 N N . LEU A 1 74 ? -13.539 -6.355 -6.496 1 98.94 74 LEU A N 1
ATOM 578 C CA . LEU A 1 74 ? -14.047 -7.703 -6.715 1 98.94 74 LEU A CA 1
ATOM 579 C C . LEU A 1 74 ? -14.797 -8.203 -5.484 1 98.94 74 LEU A C 1
ATOM 581 O O . LEU A 1 74 ? -15.828 -8.875 -5.609 1 98.94 74 LEU A O 1
ATOM 585 N N . GLU A 1 75 ? -14.25 -7.871 -4.32 1 98.81 75 GLU A N 1
ATOM 586 C CA . GLU A 1 75 ? -14.914 -8.258 -3.08 1 98.81 75 GLU A CA 1
ATOM 587 C C . GLU A 1 75 ? -16.297 -7.617 -2.967 1 98.81 75 GLU A C 1
ATOM 589 O O . GLU A 1 75 ? -17.234 -8.258 -2.506 1 98.81 75 GLU A O 1
ATOM 594 N N . GLU A 1 76 ? -16.391 -6.359 -3.367 1 98.5 76 GLU A N 1
ATOM 595 C CA . GLU A 1 76 ? -17.641 -5.605 -3.225 1 98.5 76 GLU A CA 1
ATOM 596 C C . GLU A 1 76 ? -18.656 -6.004 -4.293 1 98.5 76 GLU A C 1
ATOM 598 O O . GLU A 1 76 ? -19.859 -5.996 -4.047 1 98.5 76 GLU A O 1
ATOM 603 N N . THR A 1 77 ? -18.203 -6.398 -5.457 1 98.56 77 THR A N 1
ATOM 604 C CA . THR A 1 77 ? -19.109 -6.676 -6.562 1 98.56 77 THR A CA 1
ATOM 605 C C . THR A 1 77 ? -19.406 -8.172 -6.66 1 98.56 77 THR A C 1
ATOM 607 O O . THR A 1 77 ? -20.391 -8.578 -7.266 1 98.56 77 THR A O 1
ATOM 610 N N . HIS A 1 78 ? -18.5 -8.992 -6.191 1 98.5 78 HIS A N 1
ATOM 611 C CA . HIS A 1 78 ? -18.641 -10.445 -6.098 1 98.5 78 HIS A CA 1
ATOM 612 C C . HIS A 1 78 ? -18.297 -10.938 -4.695 1 98.5 78 HIS A C 1
ATOM 614 O O . HIS A 1 78 ? -17.266 -11.57 -4.484 1 98.5 78 HIS A O 1
ATOM 620 N N . PRO A 1 79 ? -19.234 -10.797 -3.803 1 98 79 PRO A N 1
ATOM 621 C CA . PRO A 1 79 ? -18.906 -10.938 -2.383 1 98 79 PRO A CA 1
ATOM 622 C C . PRO A 1 79 ? -18.672 -12.398 -1.974 1 98 79 PRO A C 1
ATOM 624 O O . PRO A 1 79 ? -18.156 -12.664 -0.885 1 98 79 PRO A O 1
ATOM 627 N N . GLU A 1 80 ? -19.031 -13.352 -2.887 1 98.06 80 GLU A N 1
ATOM 628 C CA . GLU A 1 80 ? -18.844 -14.758 -2.545 1 98.06 80 GLU A CA 1
ATOM 629 C C . GLU A 1 80 ? -17.828 -15.422 -3.477 1 98.06 80 GLU A C 1
ATOM 631 O O . GLU A 1 80 ? -17.859 -15.219 -4.691 1 98.06 80 GLU A O 1
ATOM 636 N N . PRO A 1 81 ? -17 -16.328 -2.949 1 98.5 81 PRO A N 1
ATOM 637 C CA . PRO A 1 81 ? -16.688 -16.453 -1.522 1 98.5 81 PRO A CA 1
ATOM 638 C C . PRO A 1 81 ? -16.016 -15.203 -0.965 1 98.5 81 PRO A C 1
ATOM 640 O O . PRO A 1 81 ? -15.344 -14.477 -1.707 1 98.5 81 PRO A O 1
ATOM 643 N N . PRO A 1 82 ? -16.172 -14.875 0.311 1 98.75 82 PRO A N 1
ATOM 644 C CA . PRO A 1 82 ? -15.617 -13.633 0.855 1 98.75 82 PRO A CA 1
ATOM 645 C C . PRO A 1 82 ? -14.102 -13.688 1.012 1 98.75 82 PRO A C 1
ATOM 647 O O . PRO A 1 82 ? -13.555 -14.711 1.415 1 98.75 82 PRO A O 1
ATOM 650 N N . LEU A 1 83 ? -13.484 -12.617 0.668 1 98.81 83 LEU A N 1
ATOM 651 C CA . LEU A 1 83 ? -12.055 -12.438 0.912 1 98.81 83 LEU A CA 1
ATOM 652 C C . LEU A 1 83 ? -11.82 -11.656 2.197 1 98.81 83 LEU A C 1
ATOM 654 O O . LEU A 1 83 ? -10.672 -11.508 2.633 1 98.81 83 LEU A O 1
ATOM 658 N N . LEU A 1 84 ? -12.828 -11.086 2.705 1 98.81 84 LEU A N 1
ATOM 659 C CA . LEU A 1 84 ? -12.797 -10.359 3.969 1 98.81 84 LEU A CA 1
ATOM 660 C C . LEU A 1 84 ? -13.852 -10.891 4.934 1 98.81 84 LEU A C 1
ATOM 662 O O . LEU A 1 84 ? -14.969 -11.219 4.52 1 98.81 84 LEU A O 1
ATOM 666 N N . PRO A 1 85 ? -13.461 -11 6.258 1 98.31 85 PRO A N 1
ATOM 667 C CA . PRO A 1 85 ? -14.477 -11.383 7.246 1 98.31 85 PRO A CA 1
ATOM 668 C C . PRO A 1 85 ? -15.57 -10.336 7.398 1 98.31 85 PRO A C 1
ATOM 670 O O . PRO A 1 85 ? -15.57 -9.32 6.691 1 98.31 85 PRO A O 1
ATOM 673 N N . ALA A 1 86 ? -16.547 -10.609 8.234 1 97.62 86 ALA A N 1
ATOM 674 C CA . ALA A 1 86 ? -17.719 -9.742 8.352 1 97.62 86 ALA A CA 1
ATOM 675 C C . ALA A 1 86 ? -17.438 -8.562 9.273 1 97.62 86 ALA A C 1
ATOM 677 O O . ALA A 1 86 ? -17.812 -7.426 8.977 1 97.62 86 ALA A O 1
ATOM 678 N N . ALA A 1 87 ? -16.75 -8.797 10.367 1 98.06 87 ALA A N 1
ATOM 679 C CA . ALA A 1 87 ? -16.547 -7.777 11.391 1 98.06 87 ALA A CA 1
ATOM 680 C C . ALA A 1 87 ? -15.461 -6.789 10.984 1 98.06 87 ALA A C 1
ATOM 682 O O . ALA A 1 87 ? -14.406 -7.188 10.5 1 98.06 87 ALA A O 1
ATOM 683 N N . ALA A 1 88 ? -15.688 -5.504 11.25 1 98.38 88 ALA A N 1
ATOM 684 C CA . ALA A 1 88 ? -14.797 -4.422 10.844 1 98.38 88 ALA A CA 1
ATOM 685 C C . ALA A 1 88 ? -13.391 -4.633 11.398 1 98.38 88 ALA A C 1
ATOM 687 O O . ALA A 1 88 ? -12.398 -4.402 10.695 1 98.38 88 ALA A O 1
ATOM 688 N N . LEU A 1 89 ? -13.336 -5.043 12.641 1 98.31 89 LEU A N 1
ATOM 689 C CA . LEU A 1 89 ? -12.039 -5.238 13.273 1 98.31 89 LEU A CA 1
ATOM 690 C C . LEU A 1 89 ? -11.242 -6.328 12.57 1 98.31 89 LEU A C 1
ATOM 692 O O . LEU A 1 89 ? -10.055 -6.156 12.281 1 98.31 89 LEU A O 1
ATOM 696 N N . GLU A 1 90 ? -11.859 -7.453 12.281 1 98.31 90 GLU A N 1
ATOM 697 C CA . GLU A 1 90 ? -11.195 -8.562 11.602 1 98.31 90 GLU A CA 1
ATOM 698 C C . GLU A 1 90 ? -10.828 -8.188 10.172 1 98.31 90 GLU A C 1
ATOM 700 O O . GLU A 1 90 ? -9.797 -8.617 9.656 1 98.31 90 GLU A O 1
ATOM 705 N N . ARG A 1 91 ? -11.711 -7.379 9.5 1 98.81 91 ARG A N 1
ATOM 706 C CA . ARG A 1 91 ? -11.383 -6.859 8.172 1 98.81 91 ARG A CA 1
ATOM 707 C C . ARG A 1 91 ? -10.102 -6.043 8.211 1 98.81 91 ARG A C 1
ATOM 709 O O . ARG A 1 91 ? -9.242 -6.191 7.336 1 98.81 91 ARG A O 1
ATOM 716 N N . ALA A 1 92 ? -9.984 -5.25 9.227 1 98.81 92 ALA A N 1
ATOM 717 C CA . ALA A 1 92 ? -8.812 -4.391 9.359 1 98.81 92 ALA A CA 1
ATOM 718 C C . ALA A 1 92 ? -7.547 -5.223 9.539 1 98.81 92 ALA A C 1
ATOM 720 O O . ALA A 1 92 ? -6.492 -4.883 9 1 98.81 92 ALA A O 1
ATOM 721 N N . ARG A 1 93 ? -7.656 -6.27 10.258 1 98.56 93 ARG A N 1
ATOM 722 C CA . ARG A 1 93 ? -6.5 -7.129 10.492 1 98.56 93 ARG A CA 1
ATOM 723 C C . ARG A 1 93 ? -6.07 -7.828 9.203 1 98.56 93 ARG A C 1
ATOM 725 O O . ARG A 1 93 ? -4.875 -7.918 8.914 1 98.56 93 ARG A O 1
ATOM 732 N N . VAL A 1 94 ? -7.035 -8.32 8.477 1 98.88 94 VAL A N 1
ATOM 733 C CA . VAL A 1 94 ? -6.746 -8.945 7.188 1 98.88 94 VAL A CA 1
ATOM 734 C C . VAL A 1 94 ? -6.09 -7.934 6.254 1 98.88 94 VAL A C 1
ATOM 736 O O . VAL A 1 94 ? -5.07 -8.227 5.629 1 98.88 94 VAL A O 1
ATOM 739 N N . ARG A 1 95 ? -6.621 -6.707 6.203 1 98.94 95 ARG A N 1
ATOM 740 C CA . ARG A 1 95 ? -6.074 -5.652 5.355 1 98.94 95 ARG A CA 1
ATOM 741 C C . ARG A 1 95 ? -4.66 -5.281 5.789 1 98.94 95 ARG A C 1
ATOM 743 O O . ARG A 1 95 ? -3.807 -4.977 4.949 1 98.94 95 ARG A O 1
ATOM 750 N N . ALA A 1 96 ? -4.449 -5.305 7.082 1 98.88 96 ALA A N 1
ATOM 751 C CA . ALA A 1 96 ? -3.127 -4.934 7.586 1 98.88 96 ALA A CA 1
ATOM 752 C C . ALA A 1 96 ? -2.057 -5.898 7.074 1 98.88 96 ALA A C 1
ATOM 754 O O . ALA A 1 96 ? -0.978 -5.473 6.656 1 98.88 96 ALA A O 1
ATOM 755 N N . VAL A 1 97 ? -2.355 -7.172 7.074 1 98.88 97 VAL A N 1
ATOM 756 C CA . VAL A 1 97 ? -1.41 -8.172 6.586 1 98.88 97 VAL A CA 1
ATOM 757 C C . VAL A 1 97 ? -1.202 -7.992 5.082 1 98.88 97 VAL A C 1
ATOM 759 O O . VAL A 1 97 ? -0.067 -8 4.602 1 98.88 97 VAL A O 1
ATOM 762 N N . ALA A 1 98 ? -2.281 -7.785 4.348 1 98.94 98 ALA A N 1
ATOM 763 C CA . ALA A 1 98 ? -2.195 -7.578 2.906 1 98.94 98 ALA A CA 1
ATOM 764 C C . ALA A 1 98 ? -1.371 -6.336 2.576 1 98.94 98 ALA A C 1
ATOM 766 O O . ALA A 1 98 ? -0.51 -6.371 1.694 1 98.94 98 ALA A O 1
ATOM 767 N N . LEU A 1 99 ? -1.587 -5.285 3.289 1 98.88 99 LEU A N 1
ATOM 768 C CA . LEU A 1 99 ? -0.917 -4.012 3.041 1 98.88 99 LEU A CA 1
ATOM 769 C C . LEU A 1 99 ? 0.543 -4.07 3.475 1 98.88 99 LEU A C 1
ATOM 771 O O . LEU A 1 99 ? 1.404 -3.439 2.859 1 98.88 99 LEU A O 1
ATOM 775 N N . ALA A 1 100 ? 0.835 -4.844 4.543 1 98.69 100 ALA A N 1
ATOM 776 C CA . ALA A 1 100 ? 2.227 -5.039 4.945 1 98.69 100 ALA A CA 1
ATOM 777 C C . ALA A 1 100 ? 3.053 -5.613 3.795 1 98.69 100 ALA A C 1
ATOM 779 O O . ALA A 1 100 ? 4.234 -5.289 3.652 1 98.69 100 ALA A O 1
ATOM 780 N N . ILE A 1 101 ? 2.404 -6.418 3.016 1 98.81 101 ILE A N 1
ATOM 781 C CA . ILE A 1 101 ? 3.08 -7.016 1.868 1 98.81 101 ILE A CA 1
ATOM 782 C C . ILE A 1 101 ? 3.061 -6.043 0.693 1 98.81 101 ILE A C 1
ATOM 784 O O . ILE A 1 101 ? 4.109 -5.688 0.155 1 98.81 101 ILE A O 1
ATOM 788 N N . ALA A 1 102 ? 1.903 -5.484 0.367 1 98.69 102 ALA A N 1
ATOM 789 C CA . ALA A 1 102 ? 1.682 -4.727 -0.862 1 98.69 102 ALA A CA 1
ATOM 790 C C . ALA A 1 102 ? 2.312 -3.34 -0.774 1 98.69 102 ALA A C 1
ATOM 792 O O . ALA A 1 102 ? 2.652 -2.74 -1.796 1 98.69 102 ALA A O 1
ATOM 793 N N . CYS A 1 103 ? 2.48 -2.844 0.455 1 98.25 103 CYS A N 1
ATOM 794 C CA . CYS A 1 103 ? 3.018 -1.498 0.623 1 98.25 103 CYS A CA 1
ATOM 795 C C . CYS A 1 103 ? 4.473 -1.544 1.073 1 98.25 103 CYS A C 1
ATOM 797 O O . CYS A 1 103 ? 5.312 -0.806 0.552 1 98.25 103 CYS A O 1
ATOM 799 N N . ASP A 1 104 ? 4.82 -2.504 1.945 1 97.44 104 ASP A N 1
ATOM 800 C CA . ASP A 1 104 ? 6.074 -2.33 2.676 1 97.44 104 ASP A CA 1
ATOM 801 C C . ASP A 1 104 ? 7.125 -3.334 2.209 1 97.44 104 ASP A C 1
ATOM 803 O O . ASP A 1 104 ? 8.281 -3.271 2.631 1 97.44 104 ASP A O 1
ATOM 807 N N . ILE A 1 105 ? 6.773 -4.289 1.369 1 98.38 105 ILE A N 1
ATOM 808 C CA . ILE A 1 105 ? 7.734 -5.254 0.839 1 98.38 105 ILE A CA 1
ATOM 809 C C . ILE A 1 105 ? 7.844 -5.09 -0.675 1 98.38 105 ILE A C 1
ATOM 811 O O . ILE A 1 105 ? 8.883 -4.672 -1.188 1 98.38 105 ILE A O 1
ATOM 815 N N . HIS A 1 106 ? 6.707 -5.188 -1.293 1 98.44 106 HIS A N 1
ATOM 816 C CA . HIS A 1 106 ? 6.656 -5.422 -2.73 1 98.44 106 HIS A CA 1
ATOM 817 C C . HIS A 1 106 ? 7.184 -4.219 -3.506 1 98.44 106 HIS A C 1
ATOM 819 O O . HIS A 1 106 ? 8.086 -4.359 -4.336 1 98.44 106 HIS A O 1
ATOM 825 N N . PRO A 1 107 ? 6.793 -3.012 -3.223 1 98.12 107 PRO A N 1
ATOM 826 C CA . PRO A 1 107 ? 7.215 -1.883 -4.055 1 98.12 107 PRO A CA 1
ATOM 827 C C . PRO A 1 107 ? 8.711 -1.583 -3.93 1 98.12 107 PRO A C 1
ATOM 829 O O . PRO A 1 107 ? 9.336 -1.142 -4.895 1 98.12 107 PRO A O 1
ATOM 832 N N . ILE A 1 108 ? 9.266 -1.86 -2.748 1 98.44 108 ILE A N 1
ATOM 833 C CA . ILE A 1 108 ? 10.68 -1.621 -2.496 1 98.44 108 ILE A CA 1
ATOM 834 C C . ILE A 1 108 ? 11.523 -2.539 -3.377 1 98.44 108 ILE A C 1
ATOM 836 O O . ILE A 1 108 ? 12.664 -2.215 -3.709 1 98.44 108 ILE A O 1
ATOM 840 N N . ASN A 1 109 ? 10.93 -3.635 -3.807 1 98.38 109 ASN A N 1
ATOM 841 C CA . ASN A 1 109 ? 11.648 -4.652 -4.562 1 98.38 109 ASN A CA 1
ATOM 842 C C . ASN A 1 109 ? 11.148 -4.742 -6 1 98.38 109 ASN A C 1
ATOM 844 O O . ASN A 1 109 ? 11.445 -5.707 -6.707 1 98.38 109 ASN A O 1
ATOM 848 N N . ASN A 1 110 ? 10.359 -3.787 -6.465 1 97.12 110 ASN A N 1
ATOM 849 C CA . ASN A 1 110 ? 9.875 -3.758 -7.84 1 97.12 110 ASN A CA 1
ATOM 850 C C . ASN A 1 110 ? 11.016 -3.584 -8.836 1 97.12 110 ASN A C 1
ATOM 852 O O . ASN A 1 110 ? 12.055 -3.008 -8.5 1 97.12 110 ASN A O 1
ATOM 856 N N . LEU A 1 111 ? 10.734 -4.008 -10.023 1 96.38 111 LEU A N 1
ATOM 857 C CA . LEU A 1 111 ? 11.719 -3.975 -11.102 1 96.38 111 LEU A CA 1
ATOM 858 C C . LEU A 1 111 ? 12.258 -2.562 -11.297 1 96.38 111 LEU A C 1
ATOM 860 O O . LEU A 1 111 ? 13.461 -2.379 -11.5 1 96.38 111 LEU A O 1
ATOM 864 N N . ARG A 1 112 ? 11.422 -1.539 -11.25 1 96.56 112 ARG A N 1
ATOM 865 C CA . ARG A 1 112 ? 11.852 -0.164 -11.492 1 96.56 112 ARG A CA 1
ATOM 866 C C . ARG A 1 112 ? 12.828 0.296 -10.422 1 96.56 112 ARG A C 1
ATOM 868 O O . ARG A 1 112 ? 13.781 1.03 -10.711 1 96.56 112 ARG A O 1
ATOM 875 N N . VAL A 1 113 ? 12.625 -0.13 -9.172 1 98.44 113 VAL A N 1
ATOM 876 C CA . VAL A 1 113 ? 13.516 0.234 -8.07 1 98.44 113 VAL A CA 1
ATOM 877 C C . VAL A 1 113 ? 14.844 -0.503 -8.211 1 98.44 113 VAL A C 1
ATOM 879 O O . VAL A 1 113 ? 15.914 0.1 -8.086 1 98.44 113 VAL A O 1
ATOM 882 N N . LEU A 1 114 ? 14.789 -1.795 -8.516 1 98.38 114 LEU A N 1
ATOM 883 C CA . LEU A 1 114 ? 15.992 -2.604 -8.664 1 98.38 114 LEU A CA 1
ATOM 884 C C . LEU A 1 114 ? 16.812 -2.123 -9.852 1 98.38 114 LEU A C 1
ATOM 886 O O . LEU A 1 114 ? 18.047 -2.115 -9.797 1 98.38 114 LEU A O 1
ATOM 890 N N . THR A 1 115 ? 16.109 -1.737 -10.922 1 97.62 115 THR A N 1
ATOM 891 C CA . THR A 1 115 ? 16.781 -1.182 -12.086 1 97.62 115 THR A CA 1
ATOM 892 C C . THR A 1 115 ? 17.5 0.119 -11.734 1 97.62 115 THR A C 1
ATOM 894 O O . THR A 1 115 ? 18.625 0.351 -12.164 1 97.62 115 THR A O 1
ATOM 897 N N . TYR A 1 116 ? 16.859 0.992 -10.945 1 98.62 116 TYR A N 1
ATOM 898 C CA . TYR A 1 116 ? 17.484 2.232 -10.5 1 98.62 116 TYR A CA 1
ATOM 899 C C . TYR A 1 116 ? 18.734 1.947 -9.68 1 98.62 116 TYR A C 1
ATOM 901 O O . TYR A 1 116 ? 19.781 2.594 -9.867 1 98.62 116 TYR A O 1
ATOM 909 N N . LEU A 1 117 ? 18.719 0.958 -8.766 1 98.75 117 LEU A N 1
ATOM 910 C CA . LEU A 1 117 ? 19.875 0.573 -7.969 1 98.75 117 LEU A CA 1
ATOM 911 C C . LEU A 1 117 ? 21.031 0.122 -8.859 1 98.75 117 LEU A C 1
ATOM 913 O O . LEU A 1 117 ? 22.172 0.544 -8.664 1 98.75 117 LEU A O 1
ATOM 917 N N . ARG A 1 118 ? 20.703 -0.68 -9.875 1 98.38 118 ARG A N 1
ATOM 918 C CA . ARG A 1 118 ? 21.719 -1.248 -10.742 1 98.38 118 ARG A CA 1
ATOM 919 C C . ARG A 1 118 ? 22.281 -0.195 -11.703 1 98.38 118 ARG A C 1
ATOM 921 O O . ARG A 1 118 ? 23.484 0.001 -11.789 1 98.38 118 ARG A O 1
ATOM 928 N N . ARG A 1 119 ? 21.344 0.546 -12.367 1 97.88 119 ARG A N 1
ATOM 929 C CA . ARG A 1 119 ? 21.75 1.363 -13.508 1 97.88 119 ARG A CA 1
ATOM 930 C C . ARG A 1 119 ? 22.094 2.783 -13.07 1 97.88 119 ARG A C 1
ATOM 932 O O . ARG A 1 119 ? 23.062 3.367 -13.547 1 97.88 119 ARG A O 1
ATOM 939 N N . THR A 1 120 ? 21.328 3.303 -12.188 1 98.19 120 THR A N 1
ATOM 940 C CA . THR A 1 120 ? 21.531 4.695 -11.797 1 98.19 120 THR A CA 1
ATOM 941 C C . THR A 1 120 ? 22.547 4.797 -10.664 1 98.19 120 THR A C 1
ATOM 943 O O . THR A 1 120 ? 23.438 5.652 -10.703 1 98.19 120 THR A O 1
ATOM 946 N N . LEU A 1 121 ? 22.484 3.865 -9.734 1 98.38 121 LEU A N 1
ATOM 947 C CA . LEU A 1 12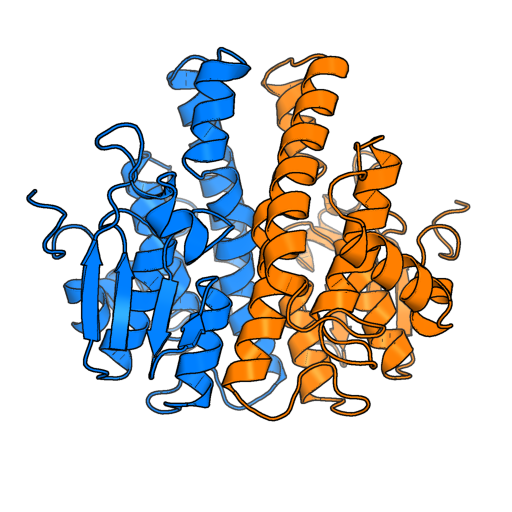1 ? 23.375 3.953 -8.594 1 98.38 121 LEU A CA 1
ATOM 948 C C . LEU A 1 121 ? 24.594 3.057 -8.797 1 98.38 121 LEU A C 1
ATOM 950 O O . LEU A 1 121 ? 25.516 3.053 -7.965 1 98.38 121 LEU A O 1
ATOM 954 N N . GLY A 1 122 ? 24.531 2.209 -9.836 1 98.19 122 GLY A N 1
ATOM 955 C CA . GLY A 1 122 ? 25.688 1.41 -10.211 1 98.19 122 GLY A CA 1
ATOM 956 C C . GLY A 1 122 ? 25.953 0.266 -9.25 1 98.19 122 GLY A C 1
ATOM 957 O O . GLY A 1 122 ? 27.094 -0.195 -9.133 1 98.19 122 GLY A O 1
ATOM 958 N N . GLN A 1 123 ? 24.953 -0.195 -8.547 1 98.5 123 GLN A N 1
ATOM 959 C CA . GLN A 1 123 ? 25.156 -1.284 -7.594 1 98.5 123 GLN A CA 1
ATOM 960 C C . GLN A 1 123 ? 25.281 -2.625 -8.312 1 98.5 123 GLN A C 1
ATOM 962 O O . GLN A 1 123 ? 24.531 -2.912 -9.242 1 98.5 123 GLN A O 1
ATOM 967 N N . PRO A 1 124 ? 26.281 -3.439 -7.93 1 98.44 124 PRO A N 1
ATOM 968 C CA . PRO A 1 124 ? 26.406 -4.762 -8.547 1 98.44 124 PRO A CA 1
ATOM 969 C C . PRO A 1 124 ? 25.281 -5.715 -8.148 1 98.44 124 PRO A C 1
ATOM 971 O O . PRO A 1 124 ? 24.594 -5.477 -7.156 1 98.44 124 PRO A O 1
ATOM 974 N N . ASP A 1 125 ? 25.141 -6.797 -8.828 1 97.94 125 ASP A N 1
ATOM 975 C CA . ASP A 1 125 ? 24.031 -7.742 -8.672 1 97.94 125 ASP A CA 1
ATOM 976 C C . ASP A 1 125 ? 24 -8.312 -7.254 1 97.94 125 ASP A C 1
ATOM 978 O O . ASP A 1 125 ? 22.922 -8.492 -6.676 1 97.94 125 ASP A O 1
ATOM 982 N N . ASP A 1 126 ? 25.125 -8.586 -6.711 1 98.19 126 ASP A N 1
ATOM 983 C CA . ASP A 1 126 ? 25.172 -9.156 -5.367 1 98.19 126 ASP A CA 1
ATOM 984 C C . ASP A 1 126 ? 24.594 -8.18 -4.34 1 98.19 126 ASP A C 1
ATOM 986 O O . ASP A 1 126 ? 23.906 -8.594 -3.398 1 98.19 126 ASP A O 1
ATOM 990 N N . THR A 1 127 ? 24.891 -6.887 -4.52 1 98.56 127 THR A N 1
ATOM 991 C CA . THR A 1 127 ? 24.391 -5.844 -3.635 1 98.56 127 THR A CA 1
ATOM 992 C C . THR A 1 127 ? 22.875 -5.707 -3.779 1 98.56 127 THR A C 1
ATOM 994 O O . THR A 1 127 ? 22.156 -5.578 -2.783 1 98.56 127 THR A O 1
ATOM 997 N N . VAL A 1 128 ? 22.406 -5.746 -5.008 1 98.69 128 VAL A N 1
ATOM 998 C CA . VAL A 1 128 ? 20.984 -5.629 -5.273 1 98.69 128 VAL A CA 1
ATOM 999 C C . VAL A 1 128 ? 20.25 -6.852 -4.73 1 98.69 128 VAL A C 1
ATOM 1001 O O . VAL A 1 128 ? 19.172 -6.73 -4.148 1 98.69 128 VAL A O 1
ATOM 1004 N N . ASN A 1 129 ? 20.844 -8.008 -4.871 1 98.5 129 ASN A N 1
ATOM 1005 C CA . ASN A 1 129 ? 20.25 -9.219 -4.309 1 98.5 129 ASN A CA 1
ATOM 1006 C C . ASN A 1 129 ? 20.188 -9.156 -2.785 1 98.5 129 ASN A C 1
ATOM 1008 O O . ASN A 1 129 ? 19.203 -9.602 -2.182 1 98.5 129 ASN A O 1
ATOM 1012 N N . ALA A 1 130 ? 21.219 -8.664 -2.154 1 98.75 130 ALA A N 1
ATOM 1013 C CA . ALA A 1 130 ? 21.219 -8.492 -0.703 1 98.75 130 ALA A CA 1
ATOM 1014 C C . ALA A 1 130 ? 20.125 -7.531 -0.255 1 98.75 130 ALA A C 1
ATOM 1016 O O . ALA A 1 130 ? 19.5 -7.738 0.786 1 98.75 130 ALA A O 1
ATOM 1017 N N . TRP A 1 131 ? 19.953 -6.457 -1.063 1 98.81 131 TRP A N 1
ATOM 1018 C CA . TRP A 1 131 ? 18.859 -5.52 -0.837 1 98.81 131 TRP A CA 1
ATOM 1019 C C . TRP A 1 131 ? 17.516 -6.242 -0.826 1 98.81 131 TRP A C 1
ATOM 1021 O O . TRP A 1 131 ? 16.734 -6.102 0.118 1 98.81 131 TRP A O 1
ATOM 1031 N N . ILE A 1 132 ? 17.281 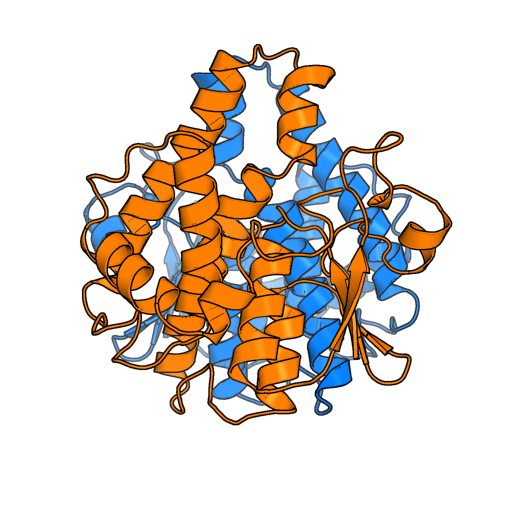-7.016 -1.834 1 98.81 132 ILE A N 1
ATOM 1032 C CA . ILE A 1 132 ? 16.016 -7.742 -1.979 1 98.81 132 ILE A CA 1
ATOM 1033 C C . ILE A 1 132 ? 15.812 -8.656 -0.773 1 98.81 132 ILE A C 1
ATOM 1035 O O . ILE A 1 132 ? 14.75 -8.633 -0.146 1 98.81 132 ILE A O 1
ATOM 1039 N N . ARG A 1 133 ? 16.797 -9.414 -0.41 1 98.75 133 ARG A N 1
ATOM 1040 C CA . ARG A 1 133 ? 16.703 -10.375 0.686 1 98.75 133 ARG A CA 1
ATOM 1041 C C . ARG A 1 133 ? 16.469 -9.656 2.016 1 98.75 133 ARG A C 1
ATOM 1043 O O . ARG A 1 133 ? 15.695 -10.125 2.852 1 98.75 133 ARG A O 1
ATOM 1050 N N . HIS A 1 134 ? 17.156 -8.539 2.184 1 98.69 134 HIS A N 1
ATOM 1051 C CA . HIS A 1 134 ? 17.031 -7.785 3.422 1 98.69 134 HIS A CA 1
ATOM 1052 C C . HIS A 1 134 ? 15.57 -7.391 3.672 1 98.69 134 HIS A C 1
ATOM 1054 O O . HIS A 1 134 ? 15.031 -7.641 4.754 1 98.69 134 HIS A O 1
ATOM 1060 N N . TRP A 1 135 ? 14.977 -6.805 2.691 1 98.62 135 TRP A N 1
ATOM 1061 C CA . TRP A 1 135 ? 13.633 -6.266 2.867 1 98.62 135 TRP A CA 1
ATOM 1062 C C . TRP A 1 135 ? 12.602 -7.383 2.936 1 98.62 135 TRP A C 1
ATOM 1064 O O . TRP A 1 135 ? 11.648 -7.312 3.715 1 98.62 135 TRP A O 1
ATOM 1074 N N . ILE A 1 136 ? 12.734 -8.414 2.135 1 98.81 136 ILE A N 1
ATOM 1075 C CA . ILE A 1 136 ? 11.781 -9.516 2.137 1 98.81 136 ILE A CA 1
ATOM 1076 C C . ILE A 1 136 ? 11.883 -10.289 3.447 1 98.81 136 ILE A C 1
ATOM 1078 O O . ILE A 1 136 ? 10.883 -10.523 4.121 1 98.81 136 ILE A O 1
ATOM 1082 N N . GLU A 1 137 ? 13.102 -10.656 3.885 1 98.69 137 GLU A N 1
ATOM 1083 C CA . GLU A 1 137 ? 13.297 -11.492 5.062 1 98.69 137 GLU A CA 1
ATOM 1084 C C . GLU A 1 137 ? 12.844 -10.773 6.332 1 98.69 137 GLU A C 1
ATOM 1086 O O . GLU A 1 137 ? 12.133 -11.352 7.156 1 98.69 137 GLU A O 1
ATOM 1091 N N . SER A 1 138 ? 13.234 -9.523 6.484 1 97.69 138 SER A N 1
ATOM 1092 C CA . SER A 1 138 ? 12.859 -8.789 7.688 1 97.69 138 SER A CA 1
ATOM 1093 C C . SER A 1 138 ? 11.352 -8.602 7.77 1 97.69 138 SER A C 1
ATOM 1095 O O . SER A 1 138 ? 10.758 -8.766 8.836 1 97.69 138 SER A O 1
ATOM 1097 N N . ALA A 1 139 ? 10.75 -8.297 6.656 1 98 139 ALA A N 1
ATOM 1098 C CA . ALA A 1 139 ? 9.312 -8.062 6.648 1 98 139 ALA A CA 1
ATOM 1099 C C . ALA A 1 139 ? 8.539 -9.359 6.879 1 98 139 ALA A C 1
ATOM 1101 O O . ALA A 1 139 ? 7.5 -9.359 7.543 1 98 139 ALA A O 1
ATOM 1102 N N . LEU A 1 140 ? 8.992 -10.477 6.281 1 98.62 140 LEU A N 1
ATOM 1103 C CA . LEU A 1 140 ? 8.312 -11.75 6.477 1 98.62 140 LEU A CA 1
ATOM 1104 C C . LEU A 1 140 ? 8.414 -12.203 7.93 1 98.62 140 LEU A C 1
ATOM 1106 O O . LEU A 1 140 ? 7.484 -12.828 8.453 1 98.62 140 LEU A O 1
ATOM 1110 N N . ALA A 1 141 ? 9.516 -11.891 8.586 1 98.31 141 ALA A N 1
ATOM 1111 C CA . ALA A 1 141 ? 9.648 -12.211 10 1 98.31 141 ALA A CA 1
ATOM 1112 C C . ALA A 1 141 ? 8.602 -11.469 10.828 1 98.31 141 ALA A C 1
ATOM 1114 O O . ALA A 1 141 ? 7.984 -12.047 11.727 1 98.31 141 ALA A O 1
ATOM 1115 N N . ALA A 1 142 ? 8.438 -10.219 10.547 1 97.94 142 ALA A N 1
ATOM 1116 C CA . ALA A 1 142 ? 7.402 -9.438 11.227 1 97.94 142 ALA A CA 1
ATOM 1117 C C . ALA A 1 142 ? 6.012 -9.992 10.922 1 97.94 142 ALA A C 1
ATOM 1119 O O . ALA A 1 142 ? 5.168 -10.094 11.82 1 97.94 142 ALA A O 1
ATOM 1120 N N . LEU A 1 143 ? 5.777 -10.367 9.672 1 98.56 143 LEU A N 1
ATOM 1121 C CA . LEU A 1 143 ? 4.492 -10.922 9.266 1 98.56 143 LEU A CA 1
ATOM 1122 C C . LEU A 1 143 ? 4.203 -12.227 10 1 98.56 143 LEU A C 1
ATOM 1124 O O . LEU A 1 143 ? 3.055 -12.516 10.328 1 98.56 143 LEU A O 1
ATOM 1128 N N . GLU A 1 144 ? 5.234 -13.055 10.164 1 98.75 144 GLU A N 1
ATOM 1129 C CA . GLU A 1 144 ? 5.109 -14.289 10.93 1 98.75 144 GLU A CA 1
ATOM 1130 C C . GLU A 1 144 ? 4.508 -14.023 12.305 1 98.75 144 GLU A C 1
ATOM 1132 O O . GLU A 1 144 ? 3.584 -14.719 12.734 1 98.75 144 GLU A O 1
ATOM 1137 N N . THR A 1 145 ? 5.004 -12.984 12.961 1 98 145 THR A N 1
ATOM 1138 C CA . THR A 1 145 ? 4.539 -12.602 14.289 1 98 145 THR A CA 1
ATOM 1139 C C . THR A 1 145 ? 3.102 -12.094 14.242 1 98 145 THR A C 1
ATOM 1141 O O . THR A 1 145 ? 2.301 -12.391 15.125 1 98 145 THR A O 1
ATOM 1144 N N . MET A 1 146 ? 2.73 -11.406 13.203 1 97.44 146 MET A N 1
ATOM 1145 C CA . MET A 1 146 ? 1.401 -10.82 13.055 1 97.44 146 MET A CA 1
ATOM 1146 C C . MET A 1 146 ? 0.353 -11.906 12.805 1 97.44 146 MET A C 1
ATOM 1148 O O . MET A 1 146 ? -0.773 -11.805 13.297 1 97.44 146 MET A O 1
ATOM 1152 N N . VAL A 1 147 ? 0.72 -12.898 12.086 1 98.19 147 VAL A N 1
ATOM 1153 C CA . VAL A 1 147 ? -0.248 -13.852 11.547 1 98.19 147 VAL A CA 1
ATOM 1154 C C . VAL A 1 147 ? -0.404 -15.023 12.508 1 98.19 147 VAL A C 1
ATOM 1156 O O . VAL A 1 147 ? -1.47 -15.641 12.578 1 98.19 147 VAL A O 1
ATOM 1159 N N . ALA A 1 148 ? 0.532 -15.312 13.312 1 97.25 148 ALA A N 1
ATOM 1160 C CA . ALA A 1 148 ? 0.605 -16.516 14.141 1 97.25 148 ALA A CA 1
ATOM 1161 C C . ALA A 1 148 ? -0.638 -16.656 15.016 1 97.25 148 ALA A C 1
ATOM 1163 O O . ALA A 1 148 ? -1.221 -17.734 15.117 1 97.25 148 ALA A O 1
ATOM 1164 N N . PRO A 1 149 ? -1.134 -15.531 15.594 1 96.31 149 PRO A N 1
ATOM 1165 C CA . PRO A 1 149 ? -2.25 -15.688 16.531 1 96.31 149 PRO A CA 1
ATOM 1166 C C . PRO A 1 149 ? -3.564 -16.031 15.828 1 96.31 149 PRO A C 1
ATOM 1168 O O . PRO A 1 149 ? -4.496 -16.531 16.469 1 96.31 149 PRO A O 1
ATOM 1171 N N . THR A 1 150 ? -3.707 -15.82 14.586 1 97.5 150 THR A N 1
ATOM 1172 C CA . THR A 1 150 ? -4.977 -15.984 13.891 1 97.5 150 THR A CA 1
ATOM 1173 C C . THR A 1 150 ? -4.906 -17.125 12.891 1 97.5 150 THR A C 1
ATOM 1175 O O . THR A 1 150 ? -5.914 -17.5 12.281 1 97.5 150 THR A O 1
ATOM 1178 N N . ALA A 1 151 ? -3.777 -17.719 12.727 1 98.38 151 ALA A N 1
ATOM 1179 C CA . ALA A 1 151 ? -3.525 -18.688 11.656 1 98.38 151 ALA A CA 1
ATOM 1180 C C . ALA A 1 151 ? -4.246 -20 11.914 1 98.38 151 ALA A C 1
ATOM 1182 O O . ALA A 1 151 ? -4.215 -20.516 13.031 1 98.38 151 ALA A O 1
ATOM 1183 N N . GLY A 1 152 ? -5.023 -20.438 11.023 1 98.38 152 GLY A N 1
ATOM 1184 C CA . GLY A 1 152 ? -5.434 -21.812 10.828 1 98.38 152 GLY A CA 1
ATOM 1185 C C . GLY A 1 152 ? -4.777 -22.469 9.633 1 98.38 152 GLY A C 1
ATOM 1186 O O . GLY A 1 152 ? -3.553 -22.484 9.516 1 98.38 152 GLY A O 1
ATOM 1187 N N . ARG A 1 153 ? -5.582 -22.938 8.703 1 98.75 153 ARG A N 1
ATOM 1188 C CA . ARG A 1 153 ? -5.023 -23.406 7.434 1 98.75 153 ARG A CA 1
ATOM 1189 C C . ARG A 1 153 ? -4.582 -22.234 6.566 1 98.75 153 ARG A C 1
ATOM 1191 O O . ARG A 1 153 ? -3.74 -22.391 5.68 1 98.75 153 ARG A O 1
ATOM 1198 N N . CYS A 1 154 ? -5.172 -21.125 6.809 1 98.88 154 CYS A N 1
ATOM 1199 C CA . CYS A 1 154 ? -4.844 -19.859 6.156 1 98.88 154 CYS A CA 1
ATOM 1200 C C . CYS A 1 154 ? -4.461 -18.797 7.18 1 98.88 154 CYS A C 1
ATOM 1202 O O . CYS A 1 154 ? -4.332 -19.094 8.367 1 98.88 154 CYS A O 1
ATOM 1204 N N . CYS A 1 155 ? -4.141 -17.547 6.762 1 98.88 155 CYS A N 1
ATOM 1205 C CA . CYS A 1 155 ? -3.686 -16.484 7.648 1 98.88 155 CYS A CA 1
ATOM 1206 C C . CYS A 1 155 ? -4.727 -16.188 8.719 1 98.88 155 CYS A C 1
ATOM 1208 O O . CYS A 1 155 ? -4.379 -15.875 9.859 1 98.88 155 CYS A O 1
ATOM 1210 N N . PHE A 1 156 ? -5.922 -16.172 8.289 1 98.69 156 PHE A N 1
ATOM 1211 C CA . PHE A 1 156 ? -7.047 -15.945 9.195 1 98.69 156 PHE A CA 1
ATOM 1212 C C . PHE A 1 156 ? -8.055 -17.078 9.094 1 98.69 156 PHE A C 1
ATOM 1214 O O . PHE A 1 156 ? -8.969 -17.031 8.258 1 98.69 156 PHE A O 1
ATOM 1221 N N . GLY A 1 157 ? -7.988 -18.047 9.953 1 98.25 157 GLY A N 1
ATOM 1222 C CA . GLY A 1 157 ? -8.883 -19.203 9.914 1 98.25 157 GLY A CA 1
ATOM 1223 C C . GLY A 1 157 ? -8.523 -20.203 8.828 1 98.25 157 GLY A C 1
ATOM 1224 O O . GLY A 1 157 ? -7.348 -20.484 8.602 1 98.25 157 GLY A O 1
ATOM 1225 N N . ASP A 1 158 ? -9.57 -20.75 8.203 1 98.38 158 ASP A N 1
ATOM 1226 C CA . ASP A 1 158 ? -9.305 -21.922 7.371 1 98.38 158 ASP A CA 1
ATOM 1227 C C . ASP A 1 158 ? -9.633 -21.656 5.906 1 98.38 158 ASP A C 1
ATOM 1229 O O . ASP A 1 158 ? -9.359 -22.469 5.031 1 98.38 158 ASP A O 1
ATOM 1233 N N . ALA A 1 159 ? -10.203 -20.5 5.652 1 98.44 159 ALA A N 1
ATOM 1234 C CA . ALA A 1 159 ? -10.508 -20.109 4.277 1 98.44 159 ALA A CA 1
ATOM 1235 C C . ALA A 1 159 ? -9.633 -18.938 3.84 1 98.44 159 ALA A C 1
ATOM 1237 O O . ALA A 1 159 ? -9.344 -18.031 4.637 1 98.44 159 ALA A O 1
ATOM 1238 N N . PRO A 1 160 ? -9.25 -18.891 2.551 1 98.88 160 PRO A N 1
ATOM 1239 C CA . PRO A 1 160 ? -8.391 -17.812 2.068 1 98.88 160 PRO A CA 1
ATOM 1240 C C . PRO A 1 160 ? -9.031 -16.438 2.225 1 98.88 160 PRO A C 1
ATOM 1242 O O . PRO A 1 160 ? -10.234 -16.281 1.998 1 98.88 160 PRO A O 1
ATOM 1245 N N . THR A 1 161 ? -8.273 -15.508 2.637 1 98.88 161 THR A N 1
ATOM 1246 C CA . THR A 1 161 ? -8.648 -14.094 2.664 1 98.88 161 THR A CA 1
ATOM 1247 C C . THR A 1 161 ? -7.699 -13.266 1.795 1 98.88 161 THR A C 1
ATOM 1249 O O . THR A 1 161 ? -6.812 -13.82 1.138 1 98.88 161 THR A O 1
ATOM 1252 N N . LEU A 1 162 ? -7.844 -11.93 1.795 1 98.88 162 LEU A N 1
ATOM 1253 C CA . LEU A 1 162 ? -6.953 -10.992 1.111 1 98.88 162 LEU A CA 1
ATOM 1254 C C . LEU A 1 162 ? -5.508 -11.211 1.542 1 98.88 162 LEU A C 1
ATOM 1256 O O . LEU A 1 162 ? -4.582 -11.016 0.748 1 98.88 162 LEU A O 1
ATOM 1260 N N . ALA A 1 163 ? -5.359 -11.594 2.799 1 98.94 163 ALA A N 1
ATOM 1261 C CA . ALA A 1 163 ? -4.016 -11.812 3.336 1 98.94 163 ALA A CA 1
ATOM 1262 C C . ALA A 1 163 ? -3.311 -12.945 2.598 1 98.94 163 ALA A C 1
ATOM 1264 O O . ALA A 1 163 ? -2.15 -12.812 2.205 1 98.94 163 ALA A O 1
ATOM 1265 N N . ASP A 1 164 ? -3.984 -14.031 2.357 1 99 164 ASP A N 1
ATOM 1266 C CA . ASP A 1 164 ? -3.4 -15.188 1.675 1 99 164 ASP A CA 1
ATOM 1267 C C . ASP A 1 164 ? -3.154 -14.883 0.199 1 99 164 ASP A C 1
ATOM 1269 O O . ASP A 1 164 ? -2.141 -15.305 -0.365 1 99 164 ASP A O 1
ATOM 1273 N N . VAL A 1 165 ? -4.094 -14.125 -0.359 1 98.94 165 VAL A N 1
ATOM 1274 C CA . VAL A 1 165 ? -4.012 -13.695 -1.753 1 98.94 165 VAL A CA 1
ATOM 1275 C C . VAL A 1 165 ? -2.74 -12.883 -1.971 1 98.94 165 VAL A C 1
ATOM 1277 O O . VAL A 1 165 ? -2.131 -12.945 -3.041 1 98.94 165 VAL A O 1
ATOM 1280 N N . CYS A 1 166 ? -2.266 -12.172 -0.984 1 98.94 166 CYS A N 1
ATOM 1281 C CA . CYS A 1 166 ? -1.047 -11.383 -1.069 1 98.94 166 CYS A CA 1
ATOM 1282 C C . CYS A 1 166 ? 0.167 -12.195 -0.638 1 98.94 166 CYS A C 1
ATOM 1284 O O . CYS A 1 166 ? 1.266 -12.008 -1.163 1 98.94 166 CYS A O 1
ATOM 1286 N N . LEU A 1 167 ? -0.032 -13.125 0.302 1 98.94 167 LEU A N 1
ATOM 1287 C CA . LEU A 1 167 ? 1.073 -13.867 0.901 1 98.94 167 LEU A CA 1
ATOM 1288 C C . LEU A 1 167 ? 1.704 -14.812 -0.111 1 98.94 167 LEU A C 1
ATOM 1290 O O . LEU A 1 167 ? 2.928 -14.844 -0.268 1 98.94 167 LEU A O 1
ATOM 1294 N N . VAL A 1 168 ? 0.924 -15.555 -0.816 1 98.94 168 VAL A N 1
ATOM 1295 C CA . VAL A 1 168 ? 1.418 -16.625 -1.683 1 98.94 168 VAL A CA 1
ATOM 1296 C C . VAL A 1 168 ? 2.297 -16.031 -2.781 1 98.94 168 VAL A C 1
ATOM 1298 O O . VAL A 1 168 ? 3.43 -16.469 -2.986 1 98.94 168 VAL A O 1
ATOM 1301 N N . PRO A 1 169 ? 1.852 -14.953 -3.475 1 98.94 169 PRO A N 1
ATOM 1302 C CA . PRO A 1 169 ? 2.74 -14.328 -4.461 1 98.94 169 PRO A CA 1
ATOM 1303 C C . PRO A 1 169 ? 4.023 -13.781 -3.836 1 98.94 169 PRO A C 1
ATOM 1305 O O . PRO A 1 169 ? 5.086 -13.828 -4.461 1 98.94 169 PRO A O 1
ATOM 1308 N N . GLN A 1 170 ? 3.949 -13.242 -2.631 1 98.94 170 GLN A N 1
ATOM 1309 C CA . GLN A 1 170 ? 5.145 -12.719 -1.977 1 98.94 170 GLN A CA 1
ATOM 1310 C C . GLN A 1 170 ? 6.141 -13.828 -1.67 1 98.94 170 GLN A C 1
ATOM 1312 O O . GLN A 1 170 ? 7.352 -13.641 -1.798 1 98.94 170 GLN A O 1
ATOM 1317 N N . LEU A 1 171 ? 5.652 -14.969 -1.213 1 98.88 171 LEU A N 1
ATOM 1318 C CA . LEU A 1 171 ? 6.535 -16.094 -0.917 1 98.88 171 LEU A CA 1
ATOM 1319 C C . LEU A 1 171 ? 7.113 -16.688 -2.199 1 98.88 171 LEU A C 1
ATOM 1321 O O . LEU A 1 171 ? 8.25 -17.172 -2.207 1 98.88 171 LEU A O 1
ATOM 1325 N N . PHE A 1 172 ? 6.379 -16.625 -3.289 1 98.75 172 PHE A N 1
ATOM 1326 C CA . PHE A 1 172 ? 6.938 -16.953 -4.594 1 98.75 172 PHE A CA 1
ATOM 1327 C C . PHE A 1 172 ? 8.164 -16.094 -4.883 1 98.75 172 PHE A C 1
ATOM 1329 O O . PHE A 1 172 ? 9.219 -16.609 -5.262 1 98.75 172 PHE A O 1
ATOM 1336 N N . ASN A 1 173 ? 8.07 -14.789 -4.66 1 98.38 173 ASN A N 1
ATOM 1337 C CA . ASN A 1 173 ? 9.195 -13.883 -4.859 1 98.38 173 ASN A CA 1
ATOM 1338 C C . ASN A 1 173 ? 10.344 -14.195 -3.91 1 98.38 173 ASN A C 1
ATOM 1340 O O . ASN A 1 173 ? 11.516 -14.117 -4.297 1 98.38 173 ASN A O 1
ATOM 1344 N N . ALA A 1 174 ? 9.984 -14.484 -2.67 1 98.81 174 ALA A N 1
ATOM 1345 C CA . ALA A 1 174 ? 11.016 -14.805 -1.688 1 98.81 174 ALA A CA 1
ATOM 1346 C C . ALA A 1 174 ? 11.875 -15.977 -2.15 1 98.81 174 ALA A C 1
ATOM 1348 O O . ALA A 1 174 ? 13.102 -15.945 -2.035 1 98.81 174 ALA A O 1
ATOM 1349 N N . ARG A 1 175 ? 11.219 -16.984 -2.67 1 98.5 175 ARG A N 1
ATOM 1350 C CA . ARG A 1 175 ? 11.938 -18.156 -3.162 1 98.5 175 ARG A CA 1
ATOM 1351 C C . ARG A 1 175 ? 12.75 -17.812 -4.406 1 98.5 175 ARG A C 1
ATOM 1353 O O . ARG A 1 175 ? 13.891 -18.25 -4.547 1 98.5 175 ARG A O 1
ATOM 1360 N N . ARG A 1 176 ? 12.18 -17.078 -5.277 1 96.94 176 ARG A N 1
ATOM 1361 C CA . ARG A 1 176 ? 12.852 -16.656 -6.504 1 96.94 176 ARG A CA 1
ATOM 1362 C C . ARG A 1 176 ? 14.164 -15.945 -6.191 1 96.94 176 ARG A C 1
ATOM 1364 O O . ARG A 1 176 ? 15.133 -16.062 -6.945 1 96.94 176 ARG A O 1
ATOM 1371 N N . PHE A 1 177 ? 14.219 -15.227 -5.066 1 97.62 177 PHE A N 1
ATOM 1372 C CA . PHE A 1 177 ? 15.391 -14.43 -4.727 1 97.62 177 PHE A CA 1
ATOM 1373 C C . PHE A 1 177 ? 16.203 -15.102 -3.637 1 97.62 177 PHE A C 1
ATOM 1375 O O . PHE A 1 177 ? 17.016 -14.461 -2.967 1 97.62 177 PHE A O 1
ATOM 1382 N N . ASP A 1 178 ? 15.914 -16.359 -3.398 1 97.94 178 ASP A N 1
ATOM 1383 C CA . ASP A 1 178 ? 16.688 -17.219 -2.512 1 97.94 178 ASP A CA 1
ATOM 1384 C C . ASP A 1 178 ? 16.719 -16.656 -1.092 1 97.94 178 ASP A C 1
ATOM 1386 O O . ASP A 1 178 ? 17.781 -16.625 -0.458 1 97.94 178 ASP A O 1
ATOM 1390 N N . CYS A 1 179 ? 15.609 -16.156 -0.658 1 98.69 179 CYS A N 1
ATOM 1391 C CA . CYS A 1 179 ? 15.5 -15.672 0.713 1 98.69 179 CYS A CA 1
ATOM 1392 C C . CYS A 1 179 ? 15.57 -16.828 1.706 1 98.69 179 CYS A C 1
ATOM 1394 O O . CYS A 1 179 ? 15.102 -17.938 1.413 1 98.69 179 CYS A O 1
ATOM 1396 N N . ASP A 1 180 ? 16.188 -16.562 2.857 1 98.56 180 ASP A N 1
ATOM 1397 C CA . ASP A 1 180 ? 16.062 -17.469 3.988 1 98.56 180 ASP A CA 1
ATOM 1398 C C . ASP A 1 180 ? 14.688 -17.391 4.629 1 98.56 180 ASP A C 1
ATOM 1400 O O . ASP A 1 180 ? 14.297 -16.344 5.141 1 98.56 180 ASP A O 1
ATOM 1404 N N . LEU A 1 181 ? 13.953 -18.484 4.594 1 98.38 181 LEU A N 1
ATOM 1405 C CA . LEU A 1 181 ? 12.562 -18.469 5.039 1 98.38 181 LEU A CA 1
ATOM 1406 C C . LEU A 1 181 ? 12.398 -19.25 6.336 1 98.38 181 LEU A C 1
ATOM 1408 O O . LEU A 1 181 ? 11.273 -19.547 6.75 1 98.38 181 LEU A O 1
ATOM 1412 N N . ASP A 1 182 ? 13.461 -19.547 7.055 1 97.5 182 ASP A N 1
ATOM 1413 C CA . ASP A 1 182 ? 13.445 -20.359 8.266 1 97.5 182 ASP A CA 1
ATOM 1414 C C . ASP A 1 182 ? 12.672 -19.672 9.383 1 97.5 182 ASP A C 1
ATOM 1416 O O . ASP A 1 182 ? 12.109 -20.328 10.258 1 97.5 182 ASP A O 1
ATOM 1420 N N . ALA A 1 183 ? 12.602 -18.391 9.352 1 97.25 183 ALA A N 1
ATOM 1421 C CA . ALA A 1 183 ? 12 -17.609 10.43 1 97.25 183 ALA A CA 1
ATOM 1422 C C . ALA A 1 183 ? 10.484 -17.531 10.273 1 97.25 183 ALA A C 1
ATOM 1424 O O . ALA A 1 183 ? 9.797 -16.938 11.109 1 97.25 183 ALA A O 1
ATOM 1425 N N . CYS A 1 184 ? 9.914 -18.172 9.234 1 98.12 184 CYS A N 1
ATOM 1426 C CA . CYS A 1 184 ? 8.492 -17.969 8.992 1 98.12 184 CYS A CA 1
ATOM 1427 C C . CYS A 1 184 ? 7.789 -19.297 8.758 1 98.12 184 CYS A C 1
ATOM 1429 O O . CYS A 1 184 ? 7.094 -19.484 7.758 1 98.12 184 CYS A O 1
ATOM 1431 N N . PRO A 1 185 ? 7.828 -20.203 9.766 1 98.62 185 PRO A N 1
ATOM 1432 C CA . PRO A 1 185 ? 7.238 -21.531 9.578 1 98.62 185 PRO A CA 1
ATOM 1433 C C . PRO A 1 185 ? 5.723 -21.484 9.391 1 98.62 185 PRO A C 1
ATOM 1435 O O . PRO A 1 185 ? 5.164 -22.281 8.625 1 98.62 185 PRO A O 1
ATOM 1438 N N . THR A 1 186 ? 5.035 -20.625 10.109 1 98.81 186 THR A N 1
ATOM 1439 C CA . THR A 1 186 ? 3.586 -20.516 9.977 1 98.81 186 THR A CA 1
ATOM 1440 C C . THR A 1 186 ? 3.213 -20.047 8.57 1 98.81 186 THR A C 1
ATOM 1442 O O . THR A 1 186 ? 2.307 -20.609 7.945 1 98.81 186 THR A O 1
ATOM 1445 N N . LEU A 1 187 ? 3.922 -19.062 8.047 1 98.94 187 LEU A N 1
ATOM 1446 C CA . LEU A 1 187 ? 3.648 -18.547 6.711 1 98.94 187 LEU A CA 1
ATOM 1447 C C . LEU A 1 187 ? 3.889 -19.625 5.66 1 98.94 187 LEU A C 1
ATOM 1449 O O . LEU A 1 187 ? 3.143 -19.719 4.684 1 98.94 187 LEU A O 1
ATOM 1453 N N . LEU A 1 188 ? 4.926 -20.406 5.844 1 98.88 188 LEU A N 1
ATOM 1454 C CA . LEU A 1 188 ? 5.262 -21.453 4.891 1 98.88 188 LEU A CA 1
ATOM 1455 C C . LEU A 1 188 ? 4.18 -22.531 4.871 1 98.88 188 LEU A C 1
ATOM 1457 O O . LEU A 1 188 ? 3.832 -23.047 3.805 1 98.88 188 LEU A O 1
ATOM 1461 N N . ARG A 1 189 ? 3.691 -22.875 6.051 1 98.81 189 ARG A N 1
ATOM 1462 C CA . ARG A 1 189 ? 2.604 -23.844 6.133 1 98.81 189 ARG A CA 1
ATOM 1463 C C . ARG A 1 189 ? 1.361 -23.328 5.41 1 98.81 189 ARG A C 1
ATOM 1465 O O . ARG A 1 189 ? 0.711 -24.078 4.676 1 98.81 189 ARG A O 1
ATOM 1472 N N . ILE A 1 190 ? 1.02 -22.109 5.637 1 98.94 190 ILE A N 1
ATOM 1473 C CA . ILE A 1 190 ? -0.134 -21.484 4.996 1 98.94 190 ILE A CA 1
ATOM 1474 C C . ILE A 1 190 ? 0.058 -21.484 3.482 1 98.94 190 ILE A C 1
ATOM 1476 O O . ILE A 1 190 ? -0.859 -21.828 2.734 1 98.94 190 ILE A O 1
ATOM 1480 N N . ASP A 1 191 ? 1.231 -21.094 3.088 1 98.88 191 ASP A N 1
ATOM 1481 C CA . ASP A 1 191 ? 1.566 -21.062 1.668 1 98.88 191 ASP A CA 1
ATOM 1482 C C . ASP A 1 191 ? 1.398 -22.453 1.037 1 98.88 191 ASP A C 1
ATOM 1484 O O . ASP A 1 191 ? 0.821 -22.578 -0.045 1 98.88 191 ASP A O 1
ATOM 1488 N N . ALA A 1 192 ? 1.935 -23.453 1.659 1 98.81 192 ALA A N 1
ATOM 1489 C CA . ALA A 1 192 ? 1.828 -24.828 1.157 1 98.81 192 ALA A CA 1
ATOM 1490 C C . ALA A 1 192 ? 0.367 -25.234 0.993 1 98.81 192 ALA A C 1
ATOM 1492 O O . ALA A 1 192 ? -0.006 -25.828 -0.018 1 98.81 192 ALA A O 1
ATOM 1493 N N . HIS A 1 193 ? -0.435 -24.922 1.937 1 98.88 193 HIS A N 1
ATOM 1494 C CA . HIS A 1 193 ? -1.86 -25.219 1.873 1 98.88 193 HIS A CA 1
ATOM 1495 C C . HIS A 1 193 ? -2.529 -24.5 0.715 1 98.88 193 HIS A C 1
ATOM 1497 O O . HIS A 1 193 ? -3.234 -25.109 -0.089 1 98.88 193 HIS A O 1
ATOM 1503 N N . CYS A 1 194 ? -2.33 -23.172 0.637 1 98.94 194 CYS A N 1
ATOM 1504 C CA . CYS A 1 194 ? -2.982 -22.344 -0.374 1 98.94 194 CYS A CA 1
ATOM 1505 C C . CYS A 1 194 ? -2.596 -22.797 -1.777 1 98.94 194 CYS A C 1
ATOM 1507 O O . CYS A 1 194 ? -3.436 -22.828 -2.68 1 98.94 194 CYS A O 1
ATOM 1509 N N . ARG A 1 195 ? -1.391 -23.156 -1.952 1 98.62 195 ARG A N 1
ATOM 1510 C CA . ARG A 1 195 ? -0.892 -23.516 -3.277 1 98.62 195 ARG A CA 1
ATOM 1511 C C . ARG A 1 195 ? -1.525 -24.812 -3.777 1 98.62 195 ARG A C 1
ATOM 1513 O O . ARG A 1 195 ? -1.471 -25.109 -4.973 1 98.62 195 ARG A O 1
ATOM 1520 N N . GLU A 1 196 ? -2.107 -25.578 -2.887 1 98.38 196 GLU A N 1
ATOM 1521 C CA . GLU A 1 196 ? -2.807 -26.797 -3.277 1 98.38 196 GLU A CA 1
ATOM 1522 C C . GLU A 1 196 ? -4.207 -26.484 -3.801 1 98.38 196 GLU A C 1
ATOM 1524 O O . GLU A 1 196 ? -4.828 -27.328 -4.453 1 98.38 196 GLU A O 1
ATOM 1529 N N . LEU A 1 197 ? -4.73 -25.422 -3.42 1 98.81 197 LEU A N 1
ATOM 1530 C CA . LEU A 1 197 ? -6.059 -25.031 -3.891 1 98.81 197 LEU A CA 1
ATOM 1531 C C . LEU A 1 197 ? -6.027 -24.672 -5.371 1 98.81 197 LEU A C 1
ATOM 1533 O O . LEU A 1 197 ? -5.137 -23.938 -5.816 1 98.81 197 LEU A O 1
ATOM 1537 N N . PRO A 1 198 ? -6.984 -25.094 -6.168 1 98.69 198 PRO A N 1
ATOM 1538 C CA . PRO A 1 198 ? -6.973 -24.859 -7.613 1 98.69 198 PRO A CA 1
ATOM 1539 C C . PRO A 1 198 ? -6.863 -23.375 -7.977 1 98.69 198 PRO A C 1
ATOM 1541 O O . PRO A 1 198 ? -6.145 -23.016 -8.914 1 98.69 198 PRO A O 1
ATOM 1544 N N . ALA A 1 199 ? -7.523 -22.516 -7.27 1 98.81 199 ALA A N 1
ATOM 1545 C CA . ALA A 1 199 ? -7.527 -21.094 -7.566 1 98.81 199 ALA A CA 1
ATOM 1546 C C . ALA A 1 199 ? -6.117 -20.516 -7.508 1 98.81 199 ALA A C 1
ATOM 1548 O O . ALA A 1 199 ? -5.758 -19.641 -8.312 1 98.81 199 ALA A O 1
ATOM 1549 N N . PHE A 1 200 ? -5.301 -20.953 -6.539 1 98.94 200 PHE A N 1
ATOM 1550 C CA . PHE A 1 200 ? -3.924 -20.5 -6.391 1 98.94 200 PHE A CA 1
ATOM 1551 C C . PHE A 1 200 ? -3.012 -21.188 -7.395 1 98.94 200 PHE A C 1
ATOM 1553 O O . PHE A 1 200 ? -2.184 -20.531 -8.039 1 98.94 200 PHE A O 1
ATOM 1560 N N . ARG A 1 201 ? -3.197 -22.453 -7.543 1 98.69 201 ARG A N 1
ATOM 1561 C CA . ARG A 1 201 ? -2.379 -23.25 -8.461 1 98.69 201 ARG A CA 1
ATOM 1562 C C . ARG A 1 201 ? -2.51 -22.734 -9.891 1 98.69 201 ARG A C 1
ATOM 1564 O O . ARG A 1 201 ? -1.506 -22.516 -10.57 1 98.69 201 ARG A O 1
ATOM 1571 N N . ASP A 1 202 ? -3.691 -22.484 -10.32 1 98.5 202 ASP A N 1
ATOM 1572 C CA . ASP A 1 202 ? -3.951 -22.062 -11.695 1 98.5 202 ASP A CA 1
ATOM 1573 C C . ASP A 1 202 ? -3.453 -20.641 -11.938 1 98.5 202 ASP A C 1
ATOM 1575 O O . ASP A 1 202 ? -3.178 -20.266 -13.078 1 98.5 202 ASP A O 1
ATOM 1579 N N . ALA A 1 203 ? -3.311 -19.844 -10.883 1 98.75 203 ALA A N 1
ATOM 1580 C CA . ALA A 1 203 ? -2.873 -18.453 -10.977 1 98.75 203 ALA A CA 1
ATOM 1581 C C . ALA A 1 203 ? -1.351 -18.359 -10.961 1 98.75 203 ALA A C 1
ATOM 1583 O O . ALA A 1 203 ? -0.789 -17.297 -11.242 1 98.75 203 ALA A O 1
ATOM 1584 N N . ALA A 1 204 ? -0.664 -19.438 -10.641 1 98.62 204 ALA A N 1
ATOM 1585 C CA . ALA A 1 204 ? 0.784 -19.438 -10.453 1 98.62 204 ALA A CA 1
ATOM 1586 C C . ALA A 1 204 ? 1.505 -19.031 -11.734 1 98.62 204 ALA A C 1
ATOM 1588 O O . ALA A 1 204 ? 1.048 -19.359 -12.836 1 98.62 204 ALA A O 1
ATOM 1589 N N . PRO A 1 205 ? 2.674 -18.312 -11.578 1 98.12 205 PRO A N 1
ATOM 1590 C CA . PRO A 1 205 ? 3.41 -17.812 -12.742 1 98.12 205 PRO A CA 1
ATOM 1591 C C . PRO A 1 205 ? 3.672 -18.906 -13.781 1 98.12 205 PRO A C 1
ATOM 1593 O O . PRO A 1 205 ? 3.49 -18.688 -14.984 1 98.12 205 PRO A O 1
ATOM 1596 N N . GLU A 1 206 ? 4.027 -20.109 -13.367 1 97.12 206 GLU A N 1
ATOM 1597 C CA . GLU A 1 206 ? 4.414 -21.188 -14.289 1 97.12 206 GLU A CA 1
ATOM 1598 C C . GLU A 1 206 ? 3.209 -21.703 -15.07 1 97.12 206 GLU A C 1
ATOM 1600 O O . GLU A 1 206 ? 3.367 -22.422 -16.062 1 97.12 206 GLU A O 1
ATOM 1605 N N . ASN A 1 207 ? 2.01 -21.344 -14.641 1 97.56 207 ASN A N 1
ATOM 1606 C CA . ASN A 1 207 ? 0.797 -21.844 -15.289 1 97.56 207 ASN A CA 1
ATOM 1607 C C . ASN A 1 207 ? 0.138 -20.75 -16.141 1 97.56 207 ASN A C 1
ATOM 1609 O O . ASN A 1 207 ? -1.01 -20.906 -16.562 1 97.56 207 ASN A O 1
ATOM 1613 N N . GLN A 1 208 ? 0.814 -19.609 -16.375 1 97.56 208 GLN A N 1
ATOM 1614 C CA . GLN A 1 208 ? 0.27 -18.531 -17.172 1 97.56 208 GLN A CA 1
ATOM 1615 C C . GLN A 1 208 ? 0.735 -18.641 -18.625 1 97.56 208 GLN A C 1
ATOM 1617 O O . GLN A 1 208 ? 1.841 -19.109 -18.891 1 97.56 208 GLN A O 1
ATOM 1622 N N . PRO A 1 209 ? -0.083 -18.203 -19.562 1 94.69 209 PRO A N 1
ATOM 1623 C CA . PRO A 1 209 ? 0.229 -18.375 -20.984 1 94.69 209 PRO A CA 1
ATOM 1624 C C . PRO A 1 209 ? 1.497 -17.625 -21.391 1 94.69 209 PRO A C 1
ATOM 1626 O O . PRO A 1 209 ? 2.17 -18.047 -22.344 1 94.69 209 PRO A O 1
ATOM 1629 N N . ASP A 1 210 ? 1.864 -16.547 -20.75 1 93.69 210 ASP A N 1
ATOM 1630 C CA . ASP A 1 210 ? 3.014 -15.734 -21.156 1 93.69 210 ASP A CA 1
ATOM 1631 C C . ASP A 1 210 ? 4.285 -16.203 -20.453 1 93.69 210 ASP A C 1
ATOM 1633 O O . ASP A 1 210 ? 5.352 -15.617 -20.641 1 93.69 210 ASP A O 1
ATOM 1637 N N . ALA A 1 211 ? 4.188 -17.172 -19.531 1 90.88 211 ALA A N 1
ATOM 1638 C CA . ALA A 1 211 ? 5.387 -17.75 -18.922 1 90.88 211 ALA A CA 1
ATOM 1639 C C . ALA A 1 211 ? 6.238 -18.469 -19.969 1 90.88 211 ALA A C 1
ATOM 1641 O O . ALA A 1 211 ? 7.469 -18.469 -19.875 1 90.88 211 ALA A O 1
ATOM 1642 N N . ALA A 1 212 ? 5.59 -19.25 -20.891 1 76.25 212 ALA A N 1
ATOM 1643 C CA . ALA A 1 212 ? 6.203 -20.078 -21.922 1 76.25 212 ALA A CA 1
ATOM 1644 C C . ALA A 1 212 ? 6.672 -19.25 -23.109 1 76.25 212 ALA A C 1
ATOM 1646 O O . ALA A 1 212 ? 7.41 -19.734 -23.969 1 76.25 212 ALA A O 1
ATOM 1647 N N . VAL A 1 213 ? 6.273 -18.062 -23.078 1 68.88 213 VAL A N 1
ATOM 1648 C CA . VAL A 1 213 ? 6.57 -17.25 -24.266 1 68.88 213 VAL A CA 1
ATOM 1649 C C . VAL A 1 213 ? 7.812 -16.406 -24.016 1 68.88 213 VAL A C 1
ATOM 1651 O O . VAL A 1 213 ? 7.984 -15.852 -22.922 1 68.88 213 VAL A O 1
ATOM 1654 N N . MET B 1 1 ? -9.891 6.484 21.859 1 97.31 1 MET B N 1
ATOM 1655 C CA . MET B 1 1 ? -8.898 5.91 20.969 1 97.31 1 MET B CA 1
ATOM 1656 C C . MET B 1 1 ? -7.516 6.496 21.234 1 97.31 1 MET B C 1
ATOM 1658 O O . MET B 1 1 ? -7.395 7.621 21.719 1 97.31 1 MET B O 1
ATOM 1662 N N . LYS B 1 2 ? -6.523 5.645 21.109 1 98.5 2 LYS B N 1
ATOM 1663 C CA . LYS B 1 2 ? -5.137 6.07 21.266 1 98.5 2 LYS B CA 1
ATOM 1664 C C . LYS B 1 2 ? -4.344 5.848 19.984 1 98.5 2 LYS B C 1
ATOM 1666 O O . LYS B 1 2 ? -4.34 4.746 19.422 1 98.5 2 LYS B O 1
ATOM 1671 N N . LEU B 1 3 ? -3.707 6.941 19.484 1 98.69 3 LEU B N 1
ATOM 1672 C CA . LEU B 1 3 ? -2.93 6.871 18.25 1 98.69 3 LEU B CA 1
ATOM 1673 C C . LEU B 1 3 ? -1.437 6.957 18.547 1 98.69 3 LEU B C 1
ATOM 1675 O O . LEU B 1 3 ? -0.96 7.961 19.078 1 98.69 3 LEU B O 1
ATOM 1679 N N . TYR B 1 4 ? -0.71 5.84 18.312 1 98.62 4 TYR B N 1
ATOM 1680 C CA . TYR B 1 4 ? 0.746 5.906 18.266 1 98.62 4 TYR B CA 1
ATOM 1681 C C . TYR B 1 4 ? 1.212 6.605 16.984 1 98.62 4 TYR B C 1
ATOM 1683 O O . TYR B 1 4 ? 0.946 6.141 15.883 1 98.62 4 TYR B O 1
ATOM 1691 N N . THR B 1 5 ? 1.92 7.723 17.188 1 98 5 THR B N 1
ATOM 1692 C CA . THR B 1 5 ? 2.121 8.648 16.078 1 98 5 THR B CA 1
ATOM 1693 C C . THR B 1 5 ? 3.498 9.297 16.156 1 98 5 THR B C 1
ATOM 1695 O O . THR B 1 5 ? 4.223 9.109 17.141 1 98 5 THR B O 1
ATOM 1698 N N . TYR B 1 6 ? 3.912 9.875 15.125 1 97.69 6 TYR B N 1
ATOM 1699 C CA . TYR B 1 6 ? 5.078 10.734 14.953 1 97.69 6 TYR B CA 1
ATOM 1700 C C . TYR B 1 6 ? 4.742 11.938 14.086 1 97.69 6 TYR B C 1
ATOM 1702 O O . TYR B 1 6 ? 4.117 11.789 13.031 1 97.69 6 TYR B O 1
ATOM 1710 N N . PHE B 1 7 ? 5.172 13.133 14.453 1 96.88 7 PHE B N 1
ATOM 1711 C CA . PHE B 1 7 ? 4.637 14.352 13.867 1 96.88 7 PHE B CA 1
ATOM 1712 C C . PHE B 1 7 ? 4.961 14.422 12.375 1 96.88 7 PHE B C 1
ATOM 1714 O O . PHE B 1 7 ? 4.164 14.938 11.586 1 96.88 7 PHE B O 1
ATOM 1721 N N . ARG B 1 8 ? 6.07 13.844 12 1 96.12 8 ARG B N 1
ATOM 1722 C CA . ARG B 1 8 ? 6.508 14.023 10.617 1 96.12 8 ARG B CA 1
ATOM 1723 C C . ARG B 1 8 ? 6.16 12.805 9.766 1 96.12 8 ARG B C 1
ATOM 1725 O O . ARG B 1 8 ? 6.469 12.766 8.57 1 96.12 8 ARG B O 1
ATOM 1732 N N . SER B 1 9 ? 5.566 11.797 10.383 1 97.62 9 SER B N 1
ATOM 1733 C CA . SER B 1 9 ? 5.168 10.609 9.641 1 97.62 9 SER B CA 1
ATOM 1734 C C . SER B 1 9 ? 3.961 10.891 8.75 1 97.62 9 SER B C 1
ATOM 1736 O O . SER B 1 9 ? 2.883 11.219 9.25 1 97.62 9 SER B O 1
ATOM 1738 N N . SER B 1 10 ? 4.191 10.734 7.43 1 98.25 10 SER B N 1
ATOM 1739 C CA . SER B 1 10 ? 3.088 10.977 6.508 1 98.25 10 SER B CA 1
ATOM 1740 C C . SER B 1 10 ? 1.978 9.953 6.691 1 98.25 10 SER B C 1
ATOM 1742 O O . SER B 1 10 ? 0.797 10.266 6.527 1 98.25 10 SER B O 1
ATOM 1744 N N . ALA B 1 11 ? 2.301 8.695 7.051 1 98.75 11 ALA B N 1
ATOM 1745 C CA . ALA B 1 11 ? 1.289 7.672 7.305 1 98.75 11 ALA B CA 1
ATOM 1746 C C . ALA B 1 11 ? 0.453 8.016 8.531 1 98.75 11 ALA B C 1
ATOM 1748 O O . ALA B 1 11 ? -0.765 7.82 8.539 1 98.75 11 ALA B O 1
ATOM 1749 N N . ALA B 1 12 ? 1.117 8.508 9.594 1 98.75 12 ALA B N 1
ATOM 1750 C CA . ALA B 1 12 ? 0.378 8.938 10.781 1 98.75 12 ALA B CA 1
ATOM 1751 C C . ALA B 1 12 ? -0.478 10.164 10.477 1 98.75 12 ALA B C 1
ATOM 1753 O O . ALA B 1 12 ? -1.587 10.305 10.992 1 98.75 12 ALA B O 1
ATOM 1754 N N . TYR B 1 13 ? 0.055 11.062 9.648 1 98.88 13 TYR B N 1
ATOM 1755 C CA . TYR B 1 13 ? -0.657 12.25 9.195 1 98.88 13 TYR B CA 1
ATOM 1756 C C . TYR B 1 13 ? -1.98 11.883 8.539 1 98.88 13 TYR B C 1
ATOM 1758 O O . TYR B 1 13 ? -3.012 12.5 8.812 1 98.88 13 TYR B O 1
ATOM 1766 N N . ARG B 1 14 ? -2.061 10.852 7.727 1 98.94 14 ARG B N 1
ATOM 1767 C CA . ARG B 1 14 ? -3.277 10.344 7.105 1 98.94 14 ARG B CA 1
ATOM 1768 C C . ARG B 1 14 ? -4.344 10.039 8.156 1 98.94 14 ARG B C 1
ATOM 1770 O O . ARG B 1 14 ? -5.496 10.453 8.016 1 98.94 14 ARG B O 1
ATOM 1777 N N . VAL B 1 15 ? -3.863 9.289 9.172 1 98.94 15 VAL B N 1
ATOM 1778 C CA . VAL B 1 15 ? -4.801 8.805 10.18 1 98.94 15 VAL B CA 1
ATOM 1779 C C . VAL B 1 15 ? -5.293 9.969 11.031 1 98.94 15 VAL B C 1
ATOM 1781 O O . VAL B 1 15 ? -6.48 10.047 11.359 1 98.94 15 VAL B O 1
ATOM 1784 N N . ARG B 1 16 ? -4.402 10.945 11.352 1 98.94 16 ARG B N 1
ATOM 1785 C CA . ARG B 1 16 ? -4.828 12.133 12.086 1 98.94 16 ARG B CA 1
ATOM 1786 C C . ARG B 1 16 ? -5.902 12.891 11.312 1 98.94 16 ARG B C 1
ATOM 1788 O O . ARG B 1 16 ? -6.906 13.312 11.891 1 98.94 16 ARG B O 1
ATOM 1795 N N . ILE B 1 17 ? -5.719 13.047 10.008 1 98.94 17 ILE B N 1
ATOM 1796 C CA . ILE B 1 17 ? -6.688 13.75 9.18 1 98.94 17 ILE B CA 1
ATOM 1797 C C . ILE B 1 17 ? -8.047 13.055 9.266 1 98.94 17 ILE B C 1
ATOM 1799 O O . ILE B 1 17 ? -9.07 13.703 9.484 1 98.94 17 ILE B O 1
ATOM 1803 N N . ALA B 1 18 ? -8.055 11.742 9.086 1 98.94 18 ALA B N 1
ATOM 1804 C CA . ALA B 1 18 ? -9.305 10.992 9.062 1 98.94 18 ALA B CA 1
ATOM 1805 C C . ALA B 1 18 ? -10.023 11.078 10.414 1 98.94 18 ALA B C 1
ATOM 1807 O O . ALA B 1 18 ? -11.242 11.234 10.461 1 98.94 18 ALA B O 1
ATOM 1808 N N . LEU B 1 19 ? -9.258 10.914 11.508 1 98.94 19 LEU B N 1
ATOM 1809 C CA . LEU B 1 19 ? -9.844 11.047 12.836 1 98.94 19 LEU B CA 1
ATOM 1810 C C . LEU B 1 19 ? -10.492 12.414 13.016 1 98.94 19 LEU B C 1
ATOM 1812 O O . LEU B 1 19 ? -11.602 12.523 13.523 1 98.94 19 LEU B O 1
ATOM 1816 N N . ASN B 1 20 ? -9.82 13.43 12.539 1 98.88 20 ASN B N 1
ATOM 1817 C CA . ASN B 1 20 ? -10.344 14.789 12.617 1 98.88 20 ASN B CA 1
ATOM 1818 C C . ASN B 1 20 ? -11.594 14.961 11.766 1 98.88 20 ASN B C 1
ATOM 1820 O O . ASN B 1 20 ? -12.586 15.539 12.211 1 98.88 20 ASN B O 1
ATOM 1824 N N . LEU B 1 21 ? -11.531 14.508 10.516 1 98.88 21 LEU B N 1
ATOM 1825 C CA . LEU B 1 21 ? -12.672 14.625 9.609 1 98.88 21 LEU B CA 1
ATOM 1826 C C . LEU B 1 21 ? -13.922 13.992 10.219 1 98.88 21 LEU B C 1
ATOM 1828 O O . LEU B 1 21 ? -15.023 14.531 10.078 1 98.88 21 LEU B O 1
ATOM 1832 N N . LYS B 1 22 ? -13.703 12.891 10.898 1 98.75 22 LYS B N 1
ATOM 1833 C CA . LYS B 1 22 ? -14.828 12.117 11.414 1 98.75 22 LYS B CA 1
ATOM 1834 C C . LYS B 1 22 ? -15.211 12.57 12.82 1 98.75 22 LYS B C 1
ATOM 1836 O O . LYS B 1 22 ? -16.156 12.039 13.414 1 98.75 22 LYS B O 1
ATOM 1841 N N . GLY B 1 23 ? -14.523 13.492 13.328 1 98.5 23 GLY B N 1
ATOM 1842 C CA . GLY B 1 23 ? -14.836 14.047 14.633 1 98.5 23 GLY B CA 1
ATOM 1843 C C . GLY B 1 23 ? -14.625 13.07 15.773 1 98.5 23 GLY B C 1
ATOM 1844 O O . GLY B 1 23 ? -15.375 13.078 16.75 1 98.5 23 GLY B O 1
ATOM 1845 N N . ILE B 1 24 ? -13.695 12.219 15.641 1 98.44 24 ILE B N 1
ATOM 1846 C CA . ILE B 1 24 ? -13.422 11.195 16.641 1 98.44 24 ILE B CA 1
ATOM 1847 C C . ILE B 1 24 ? -12.383 11.711 17.641 1 98.44 24 ILE B C 1
ATOM 1849 O O . ILE B 1 24 ? -11.312 12.18 17.234 1 98.44 24 ILE B O 1
ATOM 1853 N N . ALA B 1 25 ? -12.734 11.633 18.859 1 97.5 25 ALA B N 1
ATOM 1854 C CA . ALA B 1 25 ? -11.773 11.992 19.906 1 97.5 25 ALA B CA 1
ATOM 1855 C C . ALA B 1 25 ? -10.672 10.938 20.016 1 97.5 25 ALA B C 1
ATOM 1857 O O . ALA B 1 25 ? -10.938 9.734 19.938 1 97.5 25 ALA B O 1
ATOM 1858 N N . TRP B 1 26 ? -9.461 11.438 20.188 1 97.25 26 TRP B N 1
ATOM 1859 C CA . TRP B 1 26 ? -8.32 10.531 20.312 1 97.25 26 TRP B CA 1
ATOM 1860 C C . TRP B 1 26 ? -7.191 11.188 21.094 1 97.25 26 TRP B C 1
ATOM 1862 O O . TRP B 1 26 ? -7.156 12.414 21.234 1 97.25 26 TRP B O 1
ATOM 1872 N N . GLU B 1 27 ? -6.359 10.344 21.625 1 97 27 GLU B N 1
ATOM 1873 C CA . GLU B 1 27 ? -5.156 10.805 22.328 1 97 27 GLU B CA 1
ATOM 1874 C C . GLU B 1 27 ? -3.895 10.367 21.578 1 97 27 GLU B C 1
ATOM 1876 O O . GLU B 1 27 ? -3.861 9.297 20.984 1 97 27 GLU B O 1
ATOM 1881 N N . SER B 1 28 ? -2.883 11.219 21.672 1 96.69 28 SER B N 1
ATOM 1882 C CA . SER B 1 28 ? -1.624 10.945 20.984 1 96.69 28 SER B CA 1
ATOM 1883 C C . SER B 1 28 ? -0.648 10.203 21.891 1 96.69 28 SER B C 1
ATOM 1885 O O . SER B 1 28 ? -0.503 10.555 23.062 1 96.69 28 SER B O 1
ATOM 1887 N N . ALA B 1 29 ? -0.091 9.148 21.453 1 97.12 29 ALA B N 1
ATOM 1888 C CA . ALA B 1 29 ? 1.09 8.5 22.016 1 97.12 29 ALA B CA 1
ATOM 1889 C C . ALA B 1 29 ? 2.277 8.609 21.062 1 97.12 29 ALA B C 1
ATOM 1891 O O . ALA B 1 29 ? 2.42 7.805 20.141 1 97.12 29 ALA B O 1
ATOM 1892 N N . CYS B 1 30 ? 3.184 9.508 21.328 1 95.75 30 CYS B N 1
ATOM 1893 C CA . CYS B 1 30 ? 4.25 9.844 20.391 1 95.75 30 CYS B CA 1
ATOM 1894 C C . CYS B 1 30 ? 5.359 8.797 20.422 1 95.75 30 CYS B C 1
ATOM 1896 O O . CYS B 1 30 ? 5.832 8.422 21.5 1 95.75 30 CYS B O 1
ATOM 1898 N N . ILE B 1 31 ? 5.719 8.266 19.328 1 96.25 31 ILE B N 1
ATOM 1899 C CA . ILE B 1 31 ? 6.848 7.371 19.094 1 96.25 31 ILE B CA 1
ATOM 1900 C C . ILE B 1 31 ? 7.859 8.047 18.172 1 96.25 31 ILE B C 1
ATOM 1902 O O . ILE B 1 31 ? 7.703 8.039 16.953 1 96.25 31 ILE B O 1
ATOM 1906 N N . HIS B 1 32 ? 8.938 8.633 18.812 1 94.31 32 HIS B N 1
ATOM 1907 C CA . HIS B 1 32 ? 9.906 9.383 18.016 1 94.31 32 HIS B CA 1
ATOM 1908 C C . HIS B 1 32 ? 10.797 8.453 17.203 1 94.31 32 HIS B C 1
ATOM 1910 O O . HIS B 1 32 ? 11.492 7.602 17.766 1 94.31 32 HIS B O 1
ATOM 1916 N N . LEU B 1 33 ? 10.898 8.695 15.875 1 93.75 33 LEU B N 1
ATOM 1917 C CA . LEU B 1 33 ? 11.523 7.746 14.961 1 93.75 33 LEU B CA 1
ATOM 1918 C C . LEU B 1 33 ? 13.031 7.961 14.898 1 93.75 33 LEU B C 1
ATOM 1920 O O . LEU B 1 33 ? 13.766 7.117 14.383 1 93.75 33 LEU B O 1
ATOM 1924 N N . VAL B 1 34 ? 13.539 9.078 15.438 1 90 34 VAL B N 1
ATOM 1925 C CA . VAL B 1 34 ? 14.961 9.398 15.32 1 90 34 VAL B CA 1
ATOM 1926 C C . VAL B 1 34 ? 15.594 9.43 16.703 1 90 34 VAL B C 1
ATOM 1928 O O . VAL B 1 34 ? 16.672 8.867 16.922 1 90 34 VAL B O 1
ATOM 1931 N N . LYS B 1 35 ? 14.891 9.945 17.641 1 89.44 35 LYS B N 1
ATOM 1932 C CA . LYS B 1 35 ? 15.422 10.094 19 1 89.44 35 LYS B CA 1
ATOM 1933 C C . LYS B 1 35 ? 15.766 8.734 19.594 1 89.44 35 LYS B C 1
ATOM 1935 O O . LYS B 1 35 ? 15.023 7.766 19.422 1 89.44 35 LYS B O 1
ATOM 1940 N N . ASP B 1 36 ? 16.969 8.672 20.297 1 88.38 36 ASP B N 1
ATOM 1941 C CA . ASP B 1 36 ? 17.453 7.5 21.016 1 88.38 36 ASP B CA 1
ATOM 1942 C C . ASP B 1 36 ? 17.578 6.297 20.078 1 88.38 36 ASP B C 1
ATOM 1944 O O . ASP B 1 36 ? 17.234 5.176 20.453 1 88.38 36 ASP B O 1
ATOM 1948 N N . GLY B 1 37 ? 17.891 6.539 18.828 1 87.88 37 GLY B N 1
ATOM 1949 C CA . GLY B 1 37 ? 18.078 5.473 17.859 1 87.88 37 GLY B CA 1
ATOM 1950 C C . GLY B 1 37 ? 16.766 4.984 17.266 1 87.88 37 GLY B C 1
ATOM 1951 O O . GLY B 1 37 ? 16.75 3.996 16.531 1 87.88 37 GLY B O 1
ATOM 1952 N N . GLY B 1 38 ? 15.688 5.719 17.625 1 94 38 GLY B N 1
ATOM 1953 C CA . GLY B 1 38 ? 14.367 5.336 17.141 1 94 38 GLY B CA 1
ATOM 1954 C C . GLY B 1 38 ? 13.555 4.574 18.172 1 94 38 GLY B C 1
ATOM 1955 O O . GLY B 1 38 ? 13.734 3.367 18.344 1 94 38 GLY B O 1
ATOM 1956 N N . GLN B 1 39 ? 12.555 5.219 18.734 1 95.56 39 GLN B N 1
ATOM 1957 C CA . GLN B 1 39 ? 11.719 4.637 19.781 1 95.56 39 GLN B CA 1
ATOM 1958 C C . GLN B 1 39 ? 10.859 3.504 19.234 1 95.56 39 GLN B C 1
ATOM 1960 O O . GLN B 1 39 ? 10.406 2.637 19.984 1 95.56 39 GLN B O 1
ATOM 1965 N N . HIS B 1 40 ? 10.602 3.523 17.906 1 95.62 40 HIS B N 1
ATOM 1966 C CA . HIS B 1 40 ? 9.789 2.506 17.25 1 95.62 40 HIS B CA 1
ATOM 1967 C C . HIS B 1 40 ? 10.516 1.168 17.203 1 95.62 40 HIS B C 1
ATOM 1969 O O . HIS B 1 40 ? 9.93 0.149 16.828 1 95.62 40 HIS B O 1
ATOM 1975 N N . ARG B 1 41 ? 11.742 1.114 17.578 1 95.31 41 ARG B N 1
ATOM 1976 C CA . ARG B 1 41 ? 12.547 -0.104 17.531 1 95.31 41 ARG B CA 1
ATOM 1977 C C . ARG B 1 41 ? 12.672 -0.72 18.922 1 95.31 41 ARG B C 1
ATOM 1979 O O . ARG B 1 41 ? 13.227 -1.812 19.078 1 95.31 41 ARG B O 1
ATOM 1986 N N . ARG B 1 42 ? 12.18 -0.035 19.938 1 96 42 ARG B N 1
ATOM 1987 C CA . ARG B 1 42 ? 12.273 -0.546 21.297 1 96 42 ARG B CA 1
ATOM 1988 C C . ARG B 1 42 ? 11.391 -1.775 21.484 1 96 42 ARG B C 1
ATOM 1990 O O . ARG B 1 42 ? 10.32 -1.871 20.891 1 96 42 ARG B O 1
ATOM 1997 N N . PRO B 1 43 ? 11.844 -2.701 22.375 1 96.31 43 PRO B N 1
ATOM 1998 C CA . PRO B 1 43 ? 11.109 -3.951 22.578 1 96.31 43 PRO B CA 1
ATOM 1999 C C . PRO B 1 43 ? 9.656 -3.723 22.969 1 96.31 43 PRO B C 1
ATOM 2001 O O . PRO B 1 43 ? 8.766 -4.469 22.547 1 96.31 43 PRO B O 1
ATOM 2004 N N . ASP B 1 44 ? 9.422 -2.746 23.781 1 96 44 ASP B N 1
ATOM 2005 C CA . ASP B 1 44 ? 8.062 -2.494 24.25 1 96 44 ASP B CA 1
ATOM 2006 C C . ASP B 1 44 ? 7.145 -2.102 23.109 1 96 44 ASP B C 1
ATOM 2008 O O . ASP B 1 44 ? 5.988 -2.529 23.047 1 96 44 ASP B O 1
ATOM 2012 N N . TYR B 1 45 ? 7.656 -1.244 22.172 1 97 45 TYR B N 1
ATOM 2013 C CA . TYR B 1 45 ? 6.82 -0.88 21.031 1 97 45 TYR B CA 1
ATOM 2014 C C . TYR B 1 45 ? 6.707 -2.039 20.047 1 97 45 TYR B C 1
ATOM 2016 O O . TYR B 1 45 ? 5.637 -2.273 19.484 1 97 45 TYR B O 1
ATOM 2024 N N . LEU B 1 46 ? 7.805 -2.781 19.875 1 96.62 46 LEU B N 1
ATOM 2025 C CA . LEU B 1 46 ? 7.801 -3.906 18.938 1 96.62 46 LEU B CA 1
ATOM 2026 C C . LEU B 1 46 ? 6.859 -5.004 19.422 1 96.62 46 LEU B C 1
ATOM 2028 O O . LEU B 1 46 ? 6.312 -5.758 18.609 1 96.62 46 LEU B O 1
ATOM 2032 N N . ALA B 1 47 ? 6.629 -5.098 20.688 1 95.81 47 ALA B N 1
ATOM 2033 C CA . ALA B 1 47 ? 5.656 -6.035 21.234 1 95.81 47 ALA B CA 1
ATOM 2034 C C . ALA B 1 47 ? 4.234 -5.645 20.844 1 95.81 47 ALA B C 1
ATOM 2036 O O . ALA B 1 47 ? 3.357 -6.504 20.719 1 95.81 47 ALA B O 1
ATOM 2037 N N . LEU B 1 48 ? 4.039 -4.355 20.625 1 95.5 48 LEU B N 1
ATOM 2038 C CA . LEU B 1 48 ? 2.746 -3.84 20.188 1 95.5 48 LEU B CA 1
ATOM 2039 C C . LEU B 1 48 ? 2.588 -3.971 18.688 1 95.5 48 LEU B C 1
ATOM 2041 O O . LEU B 1 48 ? 1.572 -4.477 18.203 1 95.5 48 LEU B O 1
ATOM 2045 N N . ASN B 1 49 ? 3.555 -3.57 17.969 1 97.12 49 ASN B N 1
ATOM 2046 C CA . ASN B 1 49 ? 3.582 -3.584 16.516 1 97.12 49 ASN B CA 1
ATOM 2047 C C . ASN B 1 49 ? 4.879 -4.188 15.977 1 97.12 49 ASN B C 1
ATOM 2049 O O . ASN B 1 49 ? 5.859 -3.475 15.766 1 97.12 49 ASN B O 1
ATOM 2053 N N . PRO B 1 50 ? 4.824 -5.418 15.57 1 97.06 50 PRO B N 1
ATOM 2054 C CA . PRO B 1 50 ? 6.031 -6.133 15.148 1 97.06 50 PRO B CA 1
ATOM 2055 C C . PRO B 1 50 ? 6.703 -5.496 13.938 1 97.06 50 PRO B C 1
ATOM 2057 O O . PRO B 1 50 ? 7.891 -5.734 13.688 1 97.06 50 PRO B O 1
ATOM 2060 N N . GLN B 1 51 ? 6.027 -4.684 13.133 1 97 51 GLN B N 1
ATOM 2061 C CA . GLN B 1 51 ? 6.625 -4.023 11.977 1 97 51 GLN B CA 1
ATOM 2062 C C . GLN B 1 51 ? 7.496 -2.846 12.398 1 97 51 GLN B C 1
ATOM 2064 O O . GLN B 1 51 ? 8.305 -2.344 11.617 1 97 51 GLN B O 1
ATOM 2069 N N . GLY B 1 52 ? 7.281 -2.398 13.664 1 97.38 52 GLY B N 1
ATOM 2070 C CA . GLY B 1 52 ? 8.055 -1.268 14.148 1 97.38 52 GLY B CA 1
ATOM 2071 C C . GLY B 1 52 ? 7.789 0.012 13.375 1 97.38 52 GLY B C 1
ATOM 2072 O O . GLY B 1 52 ? 8.711 0.789 13.125 1 97.38 52 GLY B O 1
ATOM 2073 N N . LEU B 1 53 ? 6.562 0.177 12.945 1 97.44 53 LEU B N 1
ATOM 2074 C CA . LEU B 1 53 ? 6.188 1.363 12.188 1 97.44 53 LEU B CA 1
ATOM 2075 C C . LEU B 1 53 ? 5.117 2.162 12.914 1 97.44 53 LEU B C 1
ATOM 2077 O O . LEU B 1 53 ? 4.516 1.672 13.875 1 97.44 53 LEU B O 1
ATOM 2081 N N . VAL B 1 54 ? 4.961 3.361 12.617 1 97.94 54 VAL B N 1
ATOM 2082 C CA . VAL B 1 54 ? 3.795 4.168 12.961 1 97.94 54 VAL B CA 1
ATOM 2083 C C . VAL B 1 54 ? 3.031 4.543 11.695 1 97.94 54 VAL B C 1
ATOM 2085 O O . VAL B 1 54 ? 3.605 4.586 10.602 1 97.94 54 VAL B O 1
ATOM 2088 N N . PRO B 1 55 ? 1.729 4.742 11.75 1 98.62 55 PRO B N 1
ATOM 2089 C CA . PRO B 1 55 ? 0.876 4.805 12.938 1 98.62 55 PRO B CA 1
ATOM 2090 C C . PRO B 1 55 ? 0.42 3.426 13.414 1 98.62 55 PRO B C 1
ATOM 2092 O O . PRO B 1 55 ? 0.512 2.449 12.664 1 98.62 55 PRO B O 1
ATOM 2095 N N . ALA B 1 56 ? 0.052 3.311 14.609 1 98.81 56 ALA B N 1
ATOM 2096 C CA . ALA B 1 56 ? -0.807 2.268 15.164 1 98.81 56 ALA B CA 1
ATOM 2097 C C . ALA B 1 56 ? -1.949 2.871 15.977 1 98.81 56 ALA B C 1
ATOM 2099 O O . ALA B 1 56 ? -1.751 3.84 16.719 1 98.81 56 ALA B O 1
ATOM 2100 N N . LEU B 1 57 ? -3.178 2.381 15.797 1 98.88 57 LEU B N 1
ATOM 2101 C CA . LEU B 1 57 ? -4.355 2.902 16.469 1 98.88 57 LEU B CA 1
ATOM 2102 C C . LEU B 1 57 ? -4.922 1.875 17.453 1 98.88 57 LEU B C 1
ATOM 2104 O O . LEU B 1 57 ? -5.234 0.75 17.062 1 98.88 57 LEU B O 1
ATOM 2108 N N . GLU B 1 58 ? -4.992 2.215 18.703 1 98.5 58 GLU B N 1
ATOM 2109 C CA . GLU B 1 58 ? -5.645 1.379 19.703 1 98.5 58 GLU B CA 1
ATOM 2110 C C . GLU B 1 58 ? -7.098 1.795 19.906 1 98.5 58 GLU B C 1
ATOM 2112 O O . GLU B 1 58 ? -7.383 2.957 20.203 1 98.5 58 GLU B O 1
ATOM 2117 N N . ASP B 1 59 ? -8.023 0.94 19.672 1 98.06 59 ASP B N 1
ATOM 2118 C CA . ASP B 1 59 ? -9.453 1.131 19.891 1 98.06 59 ASP B CA 1
ATOM 2119 C C . ASP B 1 59 ? -10.031 0.017 20.766 1 98.06 59 ASP B C 1
ATOM 2121 O O . ASP B 1 59 ? -10.148 -1.127 20.328 1 98.06 59 ASP B O 1
ATOM 2125 N N . GLY B 1 60 ? -10.461 0.286 21.969 1 95.5 60 GLY B N 1
ATOM 2126 C CA . GLY B 1 60 ? -11.031 -0.713 22.859 1 95.5 60 GLY B CA 1
ATOM 2127 C C . GLY B 1 60 ? -10.086 -1.857 23.172 1 95.5 60 GLY B C 1
ATOM 2128 O O . GLY B 1 60 ? -10.484 -3.021 23.156 1 95.5 60 GLY B O 1
ATOM 2129 N N . GLY B 1 61 ? -8.859 -1.568 23.281 1 95.06 61 GLY B N 1
ATOM 2130 C CA . GLY B 1 61 ? -7.879 -2.586 23.625 1 95.06 61 GLY B CA 1
ATOM 2131 C C . GLY B 1 61 ? -7.355 -3.34 22.422 1 95.06 61 GLY B C 1
ATOM 2132 O O . GLY B 1 61 ? -6.465 -4.18 22.547 1 95.06 61 GLY B O 1
ATOM 2133 N N . GLN B 1 62 ? -7.91 -3.059 21.266 1 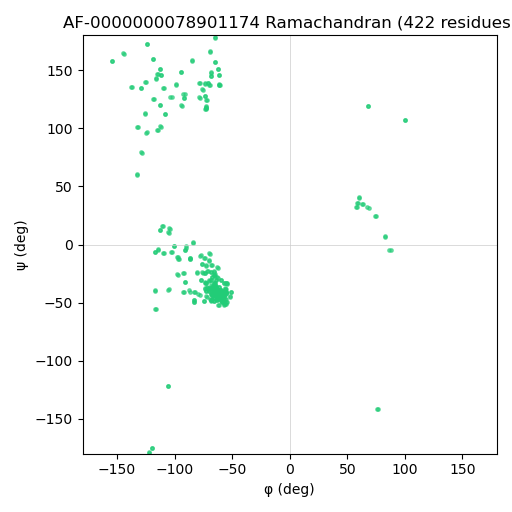96.69 62 GLN B N 1
ATOM 2134 C CA . GLN B 1 62 ? -7.457 -3.691 20.031 1 96.69 62 GLN B CA 1
ATOM 2135 C C . GLN B 1 62 ? -6.512 -2.777 19.25 1 96.69 62 GLN B C 1
ATOM 2137 O O . GLN B 1 62 ? -6.738 -1.568 19.172 1 96.69 62 GLN B O 1
ATOM 2142 N N . LEU B 1 63 ? -5.418 -3.361 18.719 1 97.88 63 LEU B N 1
ATOM 2143 C CA . LEU B 1 63 ? -4.438 -2.566 17.984 1 97.88 63 LEU B CA 1
ATOM 2144 C C . LEU B 1 63 ? -4.602 -2.756 16.484 1 97.88 63 LEU B C 1
ATOM 2146 O O . LEU B 1 63 ? -4.672 -3.889 15.992 1 97.88 63 LEU B O 1
ATOM 2150 N N . LEU B 1 64 ? -4.719 -1.66 15.828 1 98.69 64 LEU B N 1
ATOM 2151 C CA . LEU B 1 64 ? -4.781 -1.621 14.367 1 98.69 64 LEU B CA 1
ATOM 2152 C C . LEU B 1 64 ? -3.508 -1.019 13.789 1 98.69 64 LEU B C 1
ATOM 2154 O O . LEU B 1 64 ? -3.004 -0.012 14.289 1 98.69 64 LEU B O 1
ATOM 2158 N N . THR B 1 65 ? -3.002 -1.697 12.742 1 98.56 65 THR B N 1
ATOM 2159 C CA . THR B 1 65 ? -1.805 -1.193 12.078 1 98.56 65 THR B CA 1
ATOM 2160 C C . THR B 1 65 ? -2.055 -0.994 10.586 1 98.56 65 THR B C 1
ATOM 2162 O O . THR B 1 65 ? -3.121 -1.346 10.078 1 98.56 65 THR B O 1
ATOM 2165 N N . GLN B 1 66 ? -1.063 -0.391 9.93 1 98.69 66 GLN B N 1
ATOM 2166 C CA . GLN B 1 66 ? -1.17 -0.015 8.523 1 98.69 66 GLN B CA 1
ATOM 2167 C C . GLN B 1 66 ? -2.186 1.106 8.328 1 98.69 66 GLN B C 1
ATOM 2169 O O . GLN B 1 66 ? -3.379 0.92 8.57 1 98.69 66 GLN B O 1
ATOM 2174 N N . SER B 1 67 ? -1.716 2.232 7.809 1 98.88 67 SER B N 1
ATOM 2175 C CA . SER B 1 67 ? -2.521 3.449 7.773 1 98.88 67 SER B CA 1
ATOM 2176 C C . SER B 1 67 ? -3.785 3.252 6.945 1 98.88 67 SER B C 1
ATOM 2178 O O . SER B 1 67 ? -4.875 3.646 7.359 1 98.88 67 SER B O 1
ATOM 2180 N N . LEU B 1 68 ? -3.68 2.57 5.789 1 98.94 68 LEU B N 1
ATOM 2181 C CA . LEU B 1 68 ? -4.863 2.418 4.949 1 98.94 68 LEU B CA 1
ATOM 2182 C C . LEU B 1 68 ? -5.836 1.416 5.559 1 98.94 68 LEU B C 1
ATOM 2184 O O . LEU B 1 68 ? -7.055 1.554 5.406 1 98.94 68 LEU B O 1
ATOM 2188 N N . ALA B 1 69 ? -5.359 0.372 6.273 1 98.94 69 ALA B N 1
ATOM 2189 C CA . ALA B 1 69 ? -6.25 -0.533 6.996 1 98.94 69 ALA B CA 1
ATOM 2190 C C . ALA B 1 69 ? -6.988 0.2 8.109 1 98.94 69 ALA B C 1
ATOM 2192 O O . ALA B 1 69 ? -8.188 -0.007 8.312 1 98.94 69 ALA B O 1
ATOM 2193 N N . ILE B 1 70 ? -6.277 1.062 8.82 1 98.94 70 ILE B N 1
ATOM 2194 C CA . ILE B 1 70 ? -6.871 1.873 9.883 1 98.94 70 ILE B CA 1
ATOM 2195 C C . ILE B 1 70 ? -7.945 2.783 9.289 1 98.94 70 ILE B C 1
ATOM 2197 O O . ILE B 1 70 ? -9.039 2.904 9.852 1 98.94 70 ILE B O 1
ATOM 2201 N N . LEU B 1 71 ? -7.672 3.373 8.148 1 98.94 71 LEU B N 1
ATOM 2202 C CA . LEU B 1 71 ? -8.609 4.293 7.516 1 98.94 71 LEU B CA 1
ATOM 2203 C C . LEU B 1 71 ? -9.875 3.562 7.07 1 98.94 71 LEU B C 1
ATOM 2205 O O . LEU B 1 71 ? -10.984 4.074 7.234 1 98.94 71 LEU B O 1
ATOM 2209 N N . GLU B 1 72 ? -9.695 2.363 6.484 1 98.88 72 GLU B N 1
ATOM 2210 C CA . GLU B 1 72 ? -10.859 1.559 6.121 1 98.88 72 GLU B CA 1
ATOM 2211 C C . GLU B 1 72 ? -11.68 1.188 7.355 1 98.88 72 GLU B C 1
ATOM 2213 O O . GLU B 1 72 ? -12.906 1.206 7.316 1 98.88 72 GLU B O 1
ATOM 2218 N N . TYR B 1 73 ? -10.992 0.855 8.469 1 98.94 73 TYR B N 1
ATOM 2219 C CA . TYR B 1 73 ? -11.672 0.545 9.727 1 98.94 73 TYR B CA 1
ATOM 2220 C C . TYR B 1 73 ? -12.508 1.728 10.203 1 98.94 73 TYR B C 1
ATOM 2222 O O . TYR B 1 73 ? -13.68 1.567 10.547 1 98.94 73 TYR B O 1
ATOM 2230 N N . LEU B 1 74 ? -11.953 2.918 10.164 1 98.94 74 LEU B N 1
ATOM 2231 C CA . LEU B 1 74 ? -12.656 4.129 10.578 1 98.94 74 LEU B CA 1
ATOM 2232 C C . LEU B 1 74 ? -13.844 4.406 9.656 1 98.94 74 LEU B C 1
ATOM 2234 O O . LEU B 1 74 ? -14.906 4.832 10.109 1 98.94 74 LEU B O 1
ATOM 2238 N N . GLU B 1 75 ? -13.609 4.164 8.367 1 98.81 75 GLU B N 1
ATOM 2239 C CA . GLU B 1 75 ? -14.688 4.355 7.402 1 98.81 75 GLU B CA 1
ATOM 2240 C C . GLU B 1 75 ? -15.859 3.422 7.691 1 98.81 75 GLU B C 1
ATOM 2242 O O . GLU B 1 75 ? -17.016 3.814 7.559 1 98.81 75 GLU B O 1
ATOM 2247 N N . GLU B 1 76 ? -15.562 2.182 8.055 1 98.5 76 GLU B N 1
ATOM 2248 C CA . GLU B 1 76 ? -16.594 1.169 8.273 1 98.5 76 GLU B CA 1
ATOM 2249 C C . GLU B 1 76 ? -17.281 1.371 9.617 1 98.5 76 GLU B C 1
ATOM 2251 O O . GLU B 1 76 ? -18.484 1.098 9.742 1 98.5 76 GLU B O 1
ATOM 2256 N N . THR B 1 77 ? -16.594 1.892 10.602 1 98.56 77 THR B N 1
ATOM 2257 C CA . THR B 1 77 ? -17.172 2 11.945 1 98.56 77 THR B CA 1
ATOM 2258 C C . THR B 1 77 ? -17.734 3.395 12.18 1 98.56 77 THR B C 1
ATOM 2260 O O . THR B 1 77 ? -18.562 3.59 13.07 1 98.56 77 THR B O 1
ATOM 2263 N N . HIS B 1 78 ? -17.234 4.383 11.492 1 98.5 78 HIS B N 1
ATOM 2264 C CA . HIS B 1 78 ? -17.703 5.762 11.492 1 98.5 78 HIS B CA 1
ATOM 2265 C C . HIS B 1 78 ? -17.938 6.266 10.07 1 98.5 78 HIS B C 1
ATOM 2267 O O . HIS B 1 78 ? -17.172 7.105 9.578 1 98.5 78 HIS B O 1
ATOM 2273 N N . PRO B 1 79 ? -19.031 5.895 9.492 1 98 79 PRO B N 1
ATOM 2274 C CA . PRO B 1 79 ? -19.203 6.055 8.047 1 98 79 PRO B CA 1
ATOM 2275 C C . PRO B 1 79 ? -19.438 7.508 7.641 1 98 79 PRO B C 1
ATOM 2277 O O . PRO B 1 79 ? -19.359 7.844 6.457 1 98 79 PRO B O 1
ATOM 2280 N N . GLU B 1 80 ? -19.703 8.391 8.656 1 98.06 80 GLU B N 1
ATOM 2281 C CA . GLU B 1 80 ? -19.953 9.789 8.32 1 98.06 80 GLU B CA 1
ATOM 2282 C C . GLU B 1 80 ? -18.875 10.695 8.914 1 98.06 80 GLU B C 1
ATOM 2284 O O . GLU B 1 80 ? -18.5 10.547 10.086 1 98.06 80 GLU B O 1
ATOM 2289 N N . PRO B 1 81 ? -18.469 11.75 8.195 1 98.5 81 PRO B N 1
ATOM 2290 C CA . PRO B 1 81 ? -18.641 11.875 6.75 1 98.5 81 PRO B CA 1
ATOM 2291 C C . PRO B 1 81 ? -17.906 10.789 5.969 1 98.5 81 PRO B C 1
ATOM 2293 O O . PRO B 1 81 ? -16.906 10.258 6.445 1 98.5 81 PRO B O 1
ATOM 2296 N N . PRO B 1 82 ? -18.375 10.398 4.789 1 98.75 82 PRO B N 1
ATOM 2297 C CA . PRO B 1 82 ? -17.75 9.289 4.055 1 98.75 82 PRO B CA 1
ATOM 2298 C C . PRO B 1 82 ? -16.406 9.672 3.445 1 98.75 82 PRO B C 1
ATOM 2300 O O . PRO B 1 82 ? -16.25 10.781 2.926 1 98.75 82 PRO B O 1
ATOM 2303 N N . LEU B 1 83 ? -15.492 8.773 3.555 1 98.81 83 LEU B N 1
ATOM 2304 C CA . LEU B 1 83 ? -14.211 8.922 2.883 1 98.81 83 LEU B CA 1
ATOM 2305 C C . LEU B 1 83 ? -14.203 8.164 1.558 1 98.81 83 LEU B C 1
ATOM 2307 O O . LEU B 1 83 ? -13.234 8.25 0.793 1 98.81 83 LEU B O 1
ATOM 2311 N N . LEU B 1 84 ? -15.172 7.355 1.364 1 98.81 84 LEU B N 1
ATOM 2312 C CA . LEU B 1 84 ? -15.359 6.609 0.125 1 98.81 84 LEU B CA 1
ATOM 2313 C C . LEU B 1 84 ? -16.75 6.863 -0.451 1 98.81 84 LEU B C 1
ATOM 2315 O O . LEU B 1 84 ? -17.734 6.949 0.292 1 98.81 84 LEU B O 1
ATOM 2319 N N . PRO B 1 85 ? -16.812 7.008 -1.835 1 98.31 85 PRO B N 1
ATOM 2320 C CA . PRO B 1 85 ? -18.141 7.117 -2.451 1 98.31 85 PRO B CA 1
ATOM 2321 C C . PRO B 1 85 ? -18.969 5.848 -2.295 1 98.31 85 PRO B C 1
ATOM 2323 O O . PRO B 1 85 ? -18.531 4.891 -1.651 1 98.31 85 PRO B O 1
ATOM 2326 N N . ALA B 1 86 ? -20.188 5.859 -2.785 1 97.56 86 ALA B N 1
ATOM 2327 C CA . ALA B 1 86 ? -21.109 4.75 -2.568 1 97.56 86 ALA B CA 1
ATOM 2328 C C . ALA B 1 86 ? -20.875 3.629 -3.576 1 97.56 86 ALA B C 1
ATOM 2330 O O . ALA B 1 86 ? -20.891 2.451 -3.215 1 97.56 86 ALA B O 1
ATOM 2331 N N . ALA B 1 87 ? -20.625 3.984 -4.816 1 98.06 87 ALA B N 1
ATOM 2332 C CA . ALA B 1 87 ? -20.531 2.992 -5.887 1 98.06 87 ALA B CA 1
ATOM 2333 C C . ALA B 1 87 ? -19.188 2.287 -5.867 1 98.06 87 ALA B C 1
ATOM 2335 O O . ALA B 1 87 ? -18.141 2.932 -5.719 1 98.06 87 ALA B O 1
ATOM 2336 N N . ALA B 1 88 ? -19.172 0.973 -6.094 1 98.38 88 ALA B N 1
ATOM 2337 C CA . ALA B 1 88 ? -17.984 0.134 -6.016 1 98.38 88 ALA B CA 1
ATOM 2338 C C . ALA B 1 88 ? -16.906 0.634 -6.961 1 98.38 88 ALA B C 1
ATOM 2340 O O . ALA B 1 88 ? -15.719 0.658 -6.605 1 98.38 88 ALA B O 1
ATOM 2341 N N . LEU B 1 89 ? -17.328 1.008 -8.148 1 98.31 89 LEU B N 1
ATOM 2342 C CA . LEU B 1 89 ? -16.359 1.464 -9.141 1 98.31 89 LEU B CA 1
ATOM 2343 C C . LEU B 1 89 ? -15.648 2.732 -8.672 1 98.31 89 LEU B C 1
ATOM 2345 O O . LEU B 1 89 ? -14.43 2.84 -8.773 1 98.31 89 LEU B O 1
ATOM 2349 N N . GLU B 1 90 ? -16.391 3.697 -8.172 1 98.31 90 GLU B N 1
ATOM 2350 C CA . GLU B 1 90 ? -15.82 4.949 -7.688 1 98.31 90 GLU B CA 1
ATOM 2351 C C . GLU B 1 90 ? -14.953 4.719 -6.449 1 98.31 90 GLU B C 1
ATOM 2353 O O . GLU B 1 90 ? -13.938 5.391 -6.262 1 98.31 90 GLU B O 1
ATOM 2358 N N . ARG B 1 91 ? -15.391 3.76 -5.57 1 98.81 91 ARG B N 1
ATOM 2359 C CA . ARG B 1 91 ? -14.562 3.377 -4.43 1 98.81 91 ARG B CA 1
ATOM 2360 C C . ARG B 1 91 ? -13.203 2.867 -4.891 1 98.81 91 ARG B C 1
ATOM 2362 O O . ARG B 1 91 ? -12.172 3.234 -4.316 1 98.81 91 ARG B O 1
ATOM 2369 N N . ALA B 1 92 ? -13.234 2.074 -5.914 1 98.81 92 ALA B N 1
ATOM 2370 C CA . ALA B 1 92 ? -11.992 1.496 -6.43 1 98.81 92 ALA B CA 1
ATOM 2371 C C . ALA B 1 92 ? -11.062 2.58 -6.965 1 98.81 92 ALA B C 1
ATOM 2373 O O . ALA B 1 92 ? -9.844 2.504 -6.785 1 98.81 92 ALA B O 1
ATOM 2374 N N . ARG B 1 93 ? -11.625 3.551 -7.578 1 98.56 93 ARG B N 1
ATOM 2375 C CA . ARG B 1 93 ? -10.82 4.641 -8.125 1 98.56 93 ARG B CA 1
ATOM 2376 C C . ARG B 1 93 ? -10.18 5.461 -7.008 1 98.56 93 ARG B C 1
ATOM 2378 O O . ARG B 1 93 ? -9.008 5.828 -7.094 1 98.56 93 ARG B O 1
ATOM 2385 N N . VAL B 1 94 ? -10.953 5.75 -5.988 1 98.88 94 VAL B N 1
ATOM 2386 C CA . VAL B 1 94 ? -10.438 6.473 -4.832 1 98.88 94 VAL B CA 1
ATOM 2387 C C . VAL B 1 94 ? -9.312 5.664 -4.184 1 98.88 94 VAL B C 1
ATOM 2389 O O . VAL B 1 94 ? -8.242 6.203 -3.889 1 98.88 94 VAL B O 1
ATOM 2392 N N . ARG B 1 95 ? -9.516 4.355 -4.02 1 98.94 95 ARG B N 1
ATOM 2393 C CA . ARG B 1 95 ? -8.508 3.479 -3.414 1 98.94 95 ARG B CA 1
ATOM 2394 C C . ARG B 1 95 ? -7.254 3.414 -4.273 1 98.94 95 ARG B C 1
ATOM 2396 O O . ARG B 1 95 ? -6.141 3.338 -3.746 1 98.94 95 ARG B O 1
ATOM 2403 N N . ALA B 1 96 ? -7.461 3.443 -5.566 1 98.88 96 ALA B N 1
ATOM 2404 C CA . ALA B 1 96 ? -6.309 3.359 -6.465 1 98.88 96 ALA B CA 1
ATOM 2405 C C . ALA B 1 96 ? -5.379 4.555 -6.27 1 98.88 96 ALA B C 1
ATOM 2407 O O . ALA B 1 96 ? -4.156 4.395 -6.219 1 98.88 96 ALA B O 1
ATOM 2408 N N . VAL B 1 97 ? -5.938 5.734 -6.137 1 98.88 97 VAL B N 1
ATOM 2409 C CA . VAL B 1 97 ? -5.137 6.934 -5.926 1 98.88 97 VAL B CA 1
ATOM 2410 C C . VAL B 1 97 ? -4.445 6.859 -4.566 1 98.88 97 VAL B C 1
ATOM 2412 O O . VAL B 1 97 ? -3.248 7.145 -4.453 1 98.88 97 VAL B O 1
ATOM 2415 N N . ALA B 1 98 ? -5.168 6.441 -3.549 1 98.94 98 ALA B N 1
ATOM 2416 C CA . ALA B 1 98 ? -4.598 6.312 -2.209 1 98.94 98 ALA B CA 1
ATOM 2417 C C . ALA B 1 98 ? -3.457 5.297 -2.193 1 98.94 98 ALA B C 1
ATOM 2419 O O . ALA B 1 98 ? -2.398 5.555 -1.614 1 98.94 98 ALA B O 1
ATOM 2420 N N . LEU B 1 99 ? -3.637 4.199 -2.84 1 98.88 99 LEU B N 1
ATOM 2421 C CA . LEU B 1 99 ? -2.654 3.121 -2.855 1 98.88 99 LEU B CA 1
ATOM 2422 C C . LEU B 1 99 ? -1.45 3.496 -3.715 1 98.88 99 LEU B C 1
ATOM 2424 O O . LEU B 1 99 ? -0.322 3.098 -3.416 1 98.88 99 LEU B O 1
ATOM 2428 N N . ALA B 1 100 ? -1.687 4.281 -4.793 1 98.69 100 ALA B N 1
ATOM 2429 C CA . ALA B 1 100 ? -0.567 4.77 -5.59 1 98.69 100 ALA B CA 1
ATOM 2430 C C . ALA B 1 100 ? 0.42 5.555 -4.73 1 98.69 100 ALA B C 1
ATOM 2432 O O . ALA B 1 100 ? 1.629 5.512 -4.969 1 98.69 100 ALA B O 1
ATOM 2433 N N . ILE B 1 101 ? -0.128 6.215 -3.762 1 98.81 101 ILE B N 1
ATOM 2434 C CA . ILE B 1 101 ? 0.712 6.992 -2.854 1 98.81 101 ILE B CA 1
ATOM 2435 C C . ILE B 1 101 ? 1.273 6.078 -1.767 1 98.81 101 ILE B C 1
ATOM 2437 O O . ILE B 1 101 ? 2.49 5.992 -1.588 1 98.81 101 ILE B O 1
ATOM 2441 N N . ALA B 1 102 ? 0.431 5.277 -1.121 1 98.69 102 ALA B N 1
ATOM 2442 C CA . ALA B 1 102 ? 0.772 4.535 0.09 1 98.69 102 ALA B CA 1
ATOM 2443 C C . ALA B 1 102 ? 1.631 3.318 -0.237 1 98.69 102 ALA B C 1
ATOM 2445 O O . ALA B 1 102 ? 2.373 2.826 0.616 1 98.69 102 ALA B O 1
ATOM 2446 N N . CYS B 1 103 ? 1.538 2.84 -1.484 1 98.25 103 CYS B N 1
ATOM 2447 C CA . CYS B 1 103 ? 2.283 1.645 -1.864 1 98.25 103 CYS B CA 1
ATOM 2448 C C . CYS B 1 103 ? 3.48 2.004 -2.736 1 98.25 103 CYS B C 1
ATOM 2450 O O . CYS B 1 103 ? 4.586 1.508 -2.516 1 98.25 103 CYS B O 1
ATOM 2452 N N . ASP B 1 104 ? 3.312 2.975 -3.641 1 97.5 104 ASP B N 1
ATOM 2453 C CA . ASP B 1 104 ? 4.281 3.066 -4.73 1 97.5 104 ASP B CA 1
ATOM 2454 C C . ASP B 1 104 ? 5.176 4.293 -4.566 1 97.5 104 ASP B C 1
ATOM 2456 O O . ASP B 1 104 ? 6.121 4.484 -5.332 1 97.5 104 ASP B O 1
ATOM 2460 N N . ILE B 1 105 ? 4.906 5.168 -3.615 1 98.44 105 ILE B N 1
ATOM 2461 C CA . ILE B 1 105 ? 5.742 6.34 -3.367 1 98.44 105 ILE B CA 1
ATOM 2462 C C . ILE B 1 105 ? 6.34 6.258 -1.964 1 98.44 105 ILE B C 1
ATOM 2464 O O . ILE B 1 105 ? 7.551 6.086 -1.806 1 98.44 105 ILE B O 1
ATOM 2468 N N . HIS B 1 106 ? 5.453 6.121 -1.027 1 98.44 106 HIS B N 1
ATOM 2469 C CA . HIS B 1 106 ? 5.797 6.387 0.364 1 98.44 106 HIS B CA 1
ATOM 2470 C C . HIS B 1 106 ? 6.789 5.359 0.895 1 98.44 106 HIS B C 1
ATOM 2472 O O . HIS B 1 106 ? 7.844 5.723 1.417 1 98.44 106 HIS B O 1
ATOM 2478 N N . PRO B 1 107 ? 6.605 4.082 0.707 1 98.12 107 PRO B N 1
ATOM 2479 C CA . PRO B 1 107 ? 7.504 3.104 1.327 1 98.12 107 PRO B CA 1
ATOM 2480 C C . PRO B 1 107 ? 8.914 3.139 0.738 1 98.12 107 PRO B C 1
ATOM 2482 O O . PRO B 1 107 ? 9.891 2.879 1.446 1 98.12 107 PRO B O 1
ATOM 2485 N N . ILE B 1 108 ? 9.008 3.498 -0.546 1 98.44 108 ILE B N 1
ATOM 2486 C CA . ILE B 1 108 ? 10.289 3.574 -1.23 1 98.44 108 ILE B CA 1
ATOM 2487 C C . ILE B 1 108 ? 11.133 4.688 -0.617 1 98.44 108 ILE B C 1
ATOM 2489 O O . ILE B 1 108 ? 12.367 4.637 -0.663 1 98.44 108 ILE B O 1
ATOM 2493 N N . ASN B 1 109 ? 10.469 5.637 0.009 1 98.38 109 ASN B N 1
ATOM 2494 C CA . ASN B 1 109 ? 11.141 6.816 0.547 1 98.38 109 ASN B CA 1
ATOM 2495 C C . ASN B 1 109 ? 11.094 6.844 2.072 1 98.38 109 ASN B C 1
ATOM 2497 O O . ASN B 1 109 ? 11.359 7.875 2.688 1 98.38 109 ASN B O 1
ATOM 2501 N N . ASN B 1 110 ? 10.711 5.754 2.713 1 97.12 110 ASN B N 1
ATOM 2502 C CA . ASN B 1 110 ? 10.68 5.664 4.168 1 97.12 110 ASN B CA 1
ATOM 2503 C C . ASN B 1 110 ? 12.078 5.773 4.766 1 97.12 110 ASN B C 1
ATOM 2505 O O . ASN B 1 110 ? 13.07 5.434 4.113 1 97.12 110 ASN B O 1
ATOM 2509 N N . LEU B 1 111 ? 12.086 6.176 6.004 1 96.38 111 LEU B N 1
ATOM 2510 C CA . LEU B 1 111 ? 13.328 6.402 6.727 1 96.38 111 LEU B CA 1
ATOM 2511 C C . LEU B 1 111 ? 14.203 5.156 6.699 1 96.38 111 LEU B C 1
ATOM 2513 O O . LEU B 1 111 ? 15.422 5.25 6.516 1 96.38 111 LEU B O 1
ATOM 2517 N N . ARG B 1 112 ? 13.648 3.971 6.879 1 96.5 112 ARG B N 1
ATOM 2518 C CA . ARG B 1 112 ? 14.422 2.734 6.926 1 96.5 112 ARG B CA 1
ATOM 2519 C C . ARG B 1 112 ? 15.109 2.469 5.59 1 96.5 112 ARG B C 1
ATOM 2521 O O . ARG B 1 112 ? 16.234 1.979 5.559 1 96.5 112 ARG B O 1
ATOM 2528 N N . VAL B 1 113 ? 14.453 2.795 4.484 1 98.44 113 VAL B N 1
ATOM 2529 C CA . VAL B 1 113 ? 15.023 2.598 3.154 1 98.44 113 VAL B CA 1
ATOM 2530 C C . VAL B 1 113 ? 16.125 3.617 2.908 1 98.44 113 VAL B C 1
ATOM 2532 O O . VAL B 1 113 ? 17.219 3.262 2.443 1 98.44 113 VAL B O 1
ATOM 2535 N N . LEU B 1 114 ? 15.883 4.875 3.256 1 98.38 114 LEU B N 1
ATOM 2536 C CA . LEU B 1 114 ? 16.859 5.934 3.064 1 98.38 114 LEU B CA 1
ATOM 2537 C C . LEU B 1 114 ? 18.094 5.691 3.924 1 98.38 114 LEU B C 1
ATOM 2539 O O . LEU B 1 114 ? 19.219 5.957 3.49 1 98.38 114 LEU B O 1
ATOM 2543 N N . THR B 1 115 ? 17.859 5.195 5.141 1 97.56 115 THR B N 1
ATOM 2544 C CA . THR B 1 115 ? 18.953 4.844 6.027 1 97.56 115 THR B CA 1
ATOM 2545 C C . THR B 1 115 ? 19.797 3.721 5.426 1 97.56 115 THR B C 1
ATOM 2547 O O . THR B 1 115 ? 21.031 3.762 5.48 1 97.56 115 THR B O 1
ATOM 2550 N N . TYR B 1 116 ? 19.156 2.703 4.84 1 98.56 116 TYR B N 1
ATOM 2551 C CA . TYR B 1 116 ? 19.875 1.618 4.18 1 98.56 116 TYR B CA 1
ATOM 2552 C C . TYR B 1 116 ? 20.734 2.146 3.031 1 98.56 116 TYR B C 1
ATOM 2554 O O . TYR B 1 116 ? 21.891 1.752 2.877 1 98.56 116 TYR B O 1
ATOM 2562 N N . LEU B 1 117 ? 20.203 3.078 2.209 1 98.75 117 LEU B N 1
ATOM 2563 C CA . LEU B 1 117 ? 20.953 3.68 1.107 1 98.75 117 LEU B CA 1
ATOM 2564 C C . LEU B 1 117 ? 22.188 4.406 1.62 1 98.75 117 LEU B C 1
ATOM 2566 O O . LEU B 1 117 ? 23.281 4.246 1.072 1 98.75 117 LEU B O 1
ATOM 2570 N N . ARG B 1 118 ? 22.016 5.152 2.717 1 98.38 118 ARG B N 1
ATOM 2571 C CA . ARG B 1 118 ? 23.109 5.965 3.252 1 98.38 118 ARG B CA 1
ATOM 2572 C C . ARG B 1 118 ? 24.141 5.094 3.959 1 98.38 118 ARG B C 1
ATOM 2574 O O . ARG B 1 118 ? 25.328 5.172 3.658 1 98.38 118 ARG B O 1
ATOM 2581 N N . ARG B 1 119 ? 23.656 4.195 4.848 1 97.88 119 ARG B N 1
ATOM 2582 C CA . ARG B 1 119 ? 24.547 3.527 5.785 1 97.88 119 ARG B CA 1
ATOM 2583 C C . ARG B 1 119 ? 25.047 2.203 5.215 1 97.88 119 ARG B C 1
ATOM 2585 O O . ARG B 1 119 ? 26.234 1.87 5.355 1 97.88 119 ARG B O 1
ATOM 2592 N N . THR B 1 120 ? 24.188 1.492 4.59 1 98.19 120 THR B N 1
ATOM 2593 C CA . THR B 1 120 ? 24.562 0.168 4.109 1 98.19 120 THR B CA 1
ATOM 2594 C C . THR B 1 120 ? 25.203 0.258 2.723 1 98.19 120 THR B C 1
ATOM 2596 O O . THR B 1 120 ? 26.219 -0.378 2.459 1 98.19 120 THR B O 1
ATOM 2599 N N . LEU B 1 121 ? 24.641 1.112 1.885 1 98.38 121 LEU B N 1
ATOM 2600 C CA . LEU B 1 121 ? 25.156 1.186 0.52 1 98.38 121 LEU B CA 1
ATOM 2601 C C . LEU B 1 121 ? 26.141 2.336 0.371 1 98.38 121 LEU B C 1
ATOM 2603 O O . LEU B 1 121 ? 26.75 2.51 -0.692 1 98.38 121 LEU B O 1
ATOM 2607 N N . GLY B 1 122 ? 26.188 3.186 1.412 1 98.19 122 GLY B N 1
ATOM 2608 C CA . GLY B 1 122 ? 27.203 4.234 1.444 1 98.19 122 GLY B CA 1
ATOM 2609 C C . GLY B 1 122 ? 26.906 5.375 0.486 1 98.19 122 GLY B C 1
ATOM 2610 O O . GLY B 1 122 ? 27.812 6.07 0.039 1 98.19 122 GLY B O 1
ATOM 2611 N N . GLN B 1 123 ? 25.672 5.578 0.134 1 98.5 123 GLN B N 1
ATOM 2612 C CA . GLN B 1 123 ? 25.312 6.648 -0.797 1 98.5 123 GLN B CA 1
ATOM 2613 C C . GLN B 1 123 ? 25.359 8.008 -0.112 1 98.5 123 GLN B C 1
ATOM 2615 O O . GLN B 1 123 ? 24.875 8.164 1.011 1 98.5 123 GLN B O 1
ATOM 2620 N N . PRO B 1 124 ? 25.984 9.008 -0.754 1 98.38 124 PRO B N 1
ATOM 2621 C CA . PRO B 1 124 ? 26 10.344 -0.167 1 98.38 124 PRO B CA 1
ATOM 2622 C C . PRO B 1 124 ? 24.625 11.008 -0.167 1 98.38 124 PRO B C 1
ATOM 2624 O O . PRO B 1 124 ? 23.734 10.586 -0.904 1 98.38 124 PRO B O 1
ATOM 2627 N N . ASP B 1 125 ? 24.453 12.055 0.556 1 97.88 125 ASP B N 1
ATOM 2628 C CA . ASP B 1 125 ? 23.172 12.727 0.774 1 97.88 125 ASP B CA 1
ATOM 2629 C C . ASP B 1 125 ? 22.578 13.219 -0.543 1 97.88 125 ASP B C 1
ATOM 2631 O O . ASP B 1 125 ? 21.375 13.133 -0.754 1 97.88 125 ASP B O 1
ATOM 2635 N N . ASP B 1 126 ? 23.406 13.727 -1.389 1 98.12 126 ASP B N 1
ATOM 2636 C CA . ASP B 1 126 ? 22.891 14.242 -2.658 1 98.12 126 ASP B CA 1
ATOM 2637 C C . ASP B 1 126 ? 22.266 13.125 -3.492 1 98.12 126 ASP B C 1
ATOM 2639 O O . ASP B 1 126 ? 21.266 13.344 -4.168 1 98.12 126 ASP B O 1
ATOM 2643 N N . THR B 1 127 ? 22.891 11.938 -3.461 1 98.56 127 THR B N 1
ATOM 2644 C CA . THR B 1 127 ? 22.375 10.781 -4.18 1 98.56 127 THR B CA 1
ATOM 2645 C C . THR B 1 127 ? 21.047 10.312 -3.586 1 98.56 127 THR B C 1
ATOM 2647 O O . THR B 1 127 ? 20.109 9.992 -4.32 1 98.56 127 THR B O 1
ATOM 2650 N N . VAL B 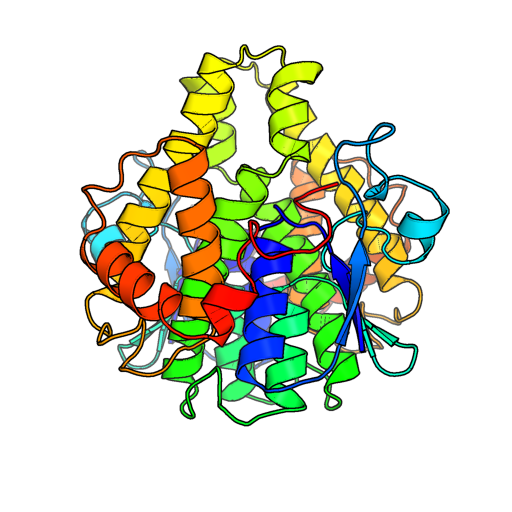1 128 ? 21 10.297 -2.277 1 98.69 128 VAL B N 1
ATOM 2651 C CA . VAL B 1 128 ? 19.781 9.867 -1.591 1 98.69 128 VAL B CA 1
ATOM 2652 C C . VAL B 1 128 ? 18.656 10.883 -1.843 1 98.69 128 VAL B C 1
ATOM 2654 O O . VAL B 1 128 ? 17.516 10.5 -2.068 1 98.69 128 VAL B O 1
ATOM 2657 N N . ASN B 1 129 ? 19 12.141 -1.85 1 98.5 129 ASN B N 1
ATOM 2658 C CA . ASN B 1 129 ? 18 13.164 -2.158 1 98.5 129 ASN B CA 1
ATOM 2659 C C . ASN B 1 129 ? 17.5 13.039 -3.592 1 98.5 129 ASN B C 1
ATOM 2661 O O . ASN B 1 129 ? 16.312 13.234 -3.852 1 98.5 129 ASN B O 1
ATOM 2665 N N . ALA B 1 130 ? 18.359 12.766 -4.523 1 98.75 130 ALA B N 1
ATOM 2666 C CA . ALA B 1 130 ? 17.969 12.555 -5.91 1 98.75 130 ALA B CA 1
ATOM 2667 C C . ALA B 1 130 ? 17.031 11.359 -6.039 1 98.75 130 ALA B C 1
ATOM 2669 O O . ALA B 1 130 ? 16.078 11.383 -6.824 1 98.75 130 ALA B O 1
ATOM 2670 N N . TRP B 1 131 ? 17.344 10.297 -5.254 1 98.81 131 TRP B N 1
ATOM 2671 C CA . TRP B 1 131 ? 16.469 9.133 -5.168 1 98.81 131 TRP B CA 1
ATOM 2672 C C . TRP B 1 131 ? 15.07 9.539 -4.742 1 98.81 131 TRP B C 1
ATOM 2674 O O . TRP B 1 131 ? 14.086 9.195 -5.406 1 98.81 131 TRP B O 1
ATOM 2684 N N . ILE B 1 132 ? 14.992 10.281 -3.684 1 98.81 132 ILE B N 1
ATOM 2685 C CA . ILE B 1 132 ? 13.711 10.711 -3.135 1 98.81 132 ILE B CA 1
ATOM 2686 C C . ILE B 1 132 ? 12.945 11.516 -4.184 1 98.81 132 ILE B C 1
ATOM 2688 O O . ILE B 1 132 ? 11.781 11.234 -4.457 1 98.81 132 ILE B O 1
ATOM 2692 N N . ARG B 1 133 ? 13.586 12.461 -4.801 1 98.75 133 ARG B N 1
ATOM 2693 C CA . ARG B 1 133 ? 12.938 13.336 -5.773 1 98.75 133 ARG B CA 1
ATOM 2694 C C . ARG B 1 133 ? 12.484 12.547 -7 1 98.75 133 ARG B C 1
ATOM 2696 O O . ARG B 1 133 ? 11.406 12.789 -7.535 1 98.75 133 ARG B O 1
ATOM 2703 N N . HIS B 1 134 ? 13.312 11.602 -7.418 1 98.69 134 HIS B N 1
ATOM 2704 C CA . HIS B 1 134 ? 12.977 10.789 -8.578 1 98.69 134 HIS B CA 1
ATOM 2705 C C . HIS B 1 134 ? 11.648 10.07 -8.383 1 98.69 134 HIS B C 1
ATOM 2707 O O . HIS B 1 134 ? 10.758 10.156 -9.242 1 98.69 134 HIS B O 1
ATOM 2713 N N . TRP B 1 135 ? 11.523 9.398 -7.297 1 98.69 135 TRP B N 1
ATOM 2714 C CA . TRP B 1 135 ? 10.352 8.562 -7.074 1 98.69 135 TRP B CA 1
ATOM 2715 C C . TRP B 1 135 ? 9.125 9.422 -6.785 1 98.69 135 TRP B C 1
ATOM 2717 O O . TRP B 1 135 ? 8.016 9.117 -7.238 1 98.69 135 TRP B O 1
ATOM 2727 N N . ILE B 1 136 ? 9.266 10.484 -6.031 1 98.81 136 ILE B N 1
ATOM 2728 C CA . ILE B 1 136 ? 8.133 11.344 -5.699 1 98.81 136 ILE B CA 1
ATOM 2729 C C . ILE B 1 136 ? 7.66 12.078 -6.949 1 98.81 136 ILE B C 1
ATOM 2731 O O . ILE B 1 136 ? 6.469 12.055 -7.273 1 98.81 136 ILE B O 1
ATOM 2735 N N . GLU B 1 137 ? 8.57 12.695 -7.727 1 98.69 137 GLU B N 1
ATOM 2736 C CA . GLU B 1 137 ? 8.203 13.516 -8.875 1 98.69 137 GLU B CA 1
ATOM 2737 C C . GLU B 1 137 ? 7.555 12.672 -9.969 1 98.69 137 GLU B C 1
ATO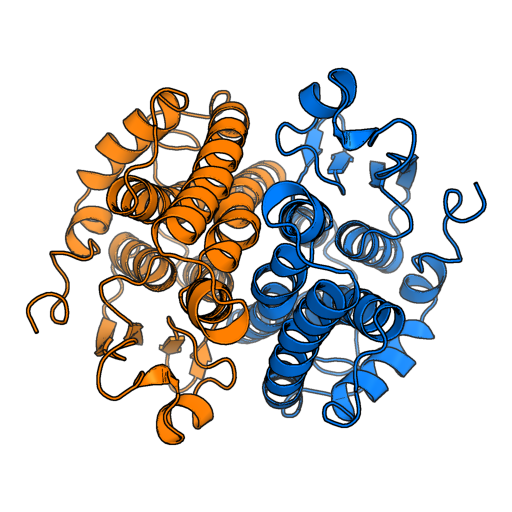M 2739 O O . GLU B 1 137 ? 6.516 13.047 -10.516 1 98.69 137 GLU B O 1
ATOM 2744 N N . SER B 1 138 ? 8.148 11.531 -10.273 1 97.75 138 SER B N 1
ATOM 2745 C CA . SER B 1 138 ? 7.594 10.688 -11.328 1 97.75 138 SER B CA 1
ATOM 2746 C C . SER B 1 138 ? 6.211 10.164 -10.953 1 97.75 138 SER B C 1
ATOM 2748 O O . SER B 1 138 ? 5.297 10.156 -11.781 1 97.75 138 SER B O 1
ATOM 2750 N N . ALA B 1 139 ? 6.066 9.773 -9.719 1 98 139 ALA B N 1
ATOM 2751 C CA . ALA B 1 139 ? 4.785 9.219 -9.273 1 98 139 ALA B CA 1
ATOM 2752 C C . ALA B 1 139 ? 3.715 10.305 -9.211 1 98 139 ALA B C 1
ATOM 2754 O O . ALA B 1 139 ? 2.547 10.047 -9.523 1 98 139 ALA B O 1
ATOM 2755 N N . LEU B 1 140 ? 4.059 11.508 -8.742 1 98.62 140 LEU B N 1
ATOM 2756 C CA . LEU B 1 140 ? 3.086 12.594 -8.672 1 98.62 140 LEU B CA 1
ATOM 2757 C C . LEU B 1 140 ? 2.633 13.008 -10.07 1 98.62 140 LEU B C 1
ATOM 2759 O O . LEU B 1 140 ? 1.476 13.391 -10.266 1 98.62 140 LEU B O 1
ATOM 2763 N N . ALA B 1 141 ? 3.531 12.93 -11.047 1 98.31 141 ALA B N 1
ATOM 2764 C CA . ALA B 1 141 ? 3.145 13.219 -12.422 1 98.31 141 ALA B CA 1
ATOM 2765 C C . ALA B 1 141 ? 2.09 12.234 -12.922 1 98.31 141 ALA B C 1
ATOM 2767 O O . ALA B 1 141 ? 1.115 12.633 -13.562 1 98.31 141 ALA B O 1
ATOM 2768 N N . ALA B 1 142 ? 2.301 10.992 -12.641 1 97.94 142 ALA B N 1
ATOM 2769 C CA . ALA B 1 142 ? 1.311 9.977 -13 1 97.94 142 ALA B CA 1
ATOM 2770 C C . ALA B 1 142 ? -0.009 10.219 -12.266 1 97.94 142 ALA B C 1
ATOM 2772 O O . ALA B 1 142 ? -1.084 10.094 -12.859 1 97.94 142 ALA B O 1
ATOM 2773 N N . LEU B 1 143 ? 0.076 10.57 -10.984 1 98.56 143 LEU B N 1
ATOM 2774 C CA . LEU B 1 143 ? -1.114 10.836 -10.188 1 98.56 143 LEU B CA 1
ATOM 2775 C C . LEU B 1 143 ? -1.894 12.023 -10.75 1 98.56 143 LEU B C 1
ATOM 2777 O O . LEU B 1 143 ? -3.125 12.039 -10.703 1 98.56 143 LEU B O 1
ATOM 2781 N N . GLU B 1 144 ? -1.176 13.055 -11.195 1 98.75 144 GLU B N 1
ATOM 2782 C CA . GLU B 1 144 ? -1.803 14.203 -11.844 1 98.75 144 GLU B CA 1
ATOM 2783 C C . GLU B 1 144 ? -2.721 13.766 -12.984 1 98.75 144 GLU B C 1
ATOM 2785 O O . GLU B 1 1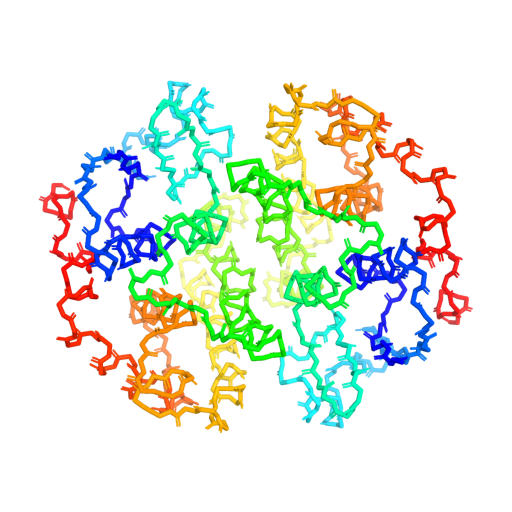44 ? -3.861 14.219 -13.078 1 98.75 144 GLU B O 1
ATOM 2790 N N . THR B 1 145 ? -2.229 12.828 -13.789 1 98 145 THR B N 1
ATOM 2791 C CA . THR B 1 145 ? -2.98 12.312 -14.93 1 98 145 THR B CA 1
ATOM 2792 C C . THR B 1 145 ? -4.18 11.5 -14.461 1 98 145 THR B C 1
ATOM 2794 O O . THR B 1 145 ? -5.258 11.57 -15.055 1 98 145 THR B O 1
ATOM 2797 N N . MET B 1 146 ? -4.059 10.789 -13.375 1 97.38 146 MET B N 1
ATOM 2798 C CA . MET B 1 146 ? -5.109 9.922 -12.844 1 97.38 146 MET B CA 1
ATOM 2799 C C . MET B 1 146 ? -6.246 10.75 -12.258 1 97.38 146 MET B C 1
ATOM 2801 O O . MET B 1 146 ? -7.414 10.383 -12.383 1 97.38 146 MET B O 1
ATOM 2805 N N . VAL B 1 147 ? -5.91 11.82 -11.648 1 98.19 147 VAL B N 1
ATOM 2806 C CA . VAL B 1 147 ? -6.855 12.555 -10.805 1 98.19 147 VAL B CA 1
ATOM 2807 C C . VAL B 1 147 ? -7.559 13.625 -11.625 1 98.19 147 VAL B C 1
ATOM 2809 O O . VAL B 1 147 ? -8.703 13.992 -11.344 1 98.19 147 VAL B O 1
ATOM 2812 N N . ALA B 1 148 ? -7 14.086 -12.672 1 97.25 148 ALA B N 1
ATOM 2813 C CA . ALA B 1 148 ? -7.453 15.242 -13.445 1 97.25 148 ALA B CA 1
ATOM 2814 C C . ALA B 1 148 ? -8.898 15.07 -13.883 1 97.25 148 ALA B C 1
ATOM 2816 O O . ALA B 1 148 ? -9.711 15.992 -13.758 1 97.25 148 ALA B O 1
ATOM 2817 N N . PRO B 1 149 ? -9.289 13.852 -14.32 1 96.31 149 PRO B N 1
ATOM 2818 C CA . PRO B 1 149 ? -10.641 13.727 -14.859 1 96.31 149 PRO B CA 1
ATOM 2819 C C . PRO B 1 149 ? -11.719 13.789 -13.773 1 96.31 149 PRO B C 1
ATOM 2821 O O . PRO B 1 149 ? -12.883 14.055 -14.078 1 96.31 149 PRO B O 1
ATOM 2824 N N . THR B 1 150 ? -11.422 13.602 -12.562 1 97.5 150 THR B N 1
ATOM 2825 C CA . THR B 1 150 ? -12.414 13.5 -11.5 1 97.5 150 THR B CA 1
ATOM 2826 C C . THR B 1 150 ? -12.297 14.672 -10.531 1 97.5 150 THR B C 1
ATOM 2828 O O . THR B 1 150 ? -13.125 14.82 -9.633 1 97.5 150 THR B O 1
ATOM 2831 N N . ALA B 1 151 ? -11.344 15.5 -10.703 1 98.38 151 ALA B N 1
ATOM 2832 C CA . ALA B 1 151 ? -10.992 16.531 -9.727 1 98.38 151 ALA B CA 1
ATOM 2833 C C . ALA B 1 151 ? -12.031 17.641 -9.703 1 98.38 151 ALA B C 1
ATOM 2835 O O . ALA B 1 151 ? -12.469 18.125 -10.758 1 98.38 151 ALA B O 1
ATOM 2836 N N . GLY B 1 152 ? -12.578 17.922 -8.602 1 98.38 152 GLY B N 1
ATOM 2837 C CA . GLY B 1 152 ? -13.203 19.188 -8.234 1 98.38 152 GLY B CA 1
ATOM 2838 C C . GLY B 1 152 ? -12.375 20 -7.27 1 98.38 152 GLY B C 1
ATOM 2839 O O . GLY B 1 152 ? -11.211 20.297 -7.535 1 98.38 152 GLY B O 1
ATOM 2840 N N . ARG B 1 153 ? -12.945 20.312 -6.125 1 98.75 153 ARG B N 1
ATOM 2841 C CA . ARG B 1 153 ? -12.148 20.938 -5.07 1 98.75 153 ARG B CA 1
ATOM 2842 C C . ARG B 1 153 ? -11.211 19.922 -4.422 1 98.75 153 ARG B C 1
ATOM 2844 O O . ARG B 1 153 ? -10.203 20.297 -3.826 1 98.75 153 ARG B O 1
ATOM 2851 N N . CYS B 1 154 ? -11.586 18.703 -4.516 1 98.88 154 CYS B N 1
ATOM 2852 C CA . CYS B 1 154 ? -10.797 17.562 -4.043 1 98.88 154 CYS B CA 1
ATOM 2853 C C . CYS B 1 154 ? -10.516 16.594 -5.176 1 98.88 154 CYS B C 1
ATOM 2855 O O . CYS B 1 154 ? -10.828 16.859 -6.336 1 98.88 154 CYS B O 1
ATOM 2857 N N . CYS B 1 155 ? -9.82 15.461 -4.918 1 98.88 155 CYS B N 1
ATOM 2858 C CA . CYS B 1 155 ? -9.43 14.492 -5.941 1 98.88 155 CYS B CA 1
ATOM 2859 C C . CYS B 1 155 ? -10.656 13.93 -6.652 1 98.88 155 CYS B C 1
ATOM 2861 O O . CYS B 1 155 ? -10.609 13.664 -7.855 1 98.88 155 CYS B O 1
ATOM 2863 N N . PHE B 1 156 ? -11.625 13.664 -5.875 1 98.69 156 PHE B N 1
ATOM 2864 C CA . PHE B 1 156 ? -12.891 13.164 -6.398 1 98.69 156 PHE B CA 1
ATOM 2865 C C . PHE B 1 156 ? -14.047 14.055 -5.953 1 98.69 156 PHE B C 1
ATOM 2867 O O . PHE B 1 156 ? -14.625 13.844 -4.883 1 98.69 156 PHE B O 1
ATOM 2874 N N . GLY B 1 157 ? -14.469 14.977 -6.758 1 98.25 157 GLY B N 1
ATOM 2875 C CA . GLY B 1 157 ? -15.539 15.898 -6.41 1 98.25 157 GLY B CA 1
ATOM 2876 C C . GLY B 1 157 ? -15.102 16.984 -5.449 1 98.25 157 GLY B C 1
ATOM 2877 O O . GLY B 1 157 ? -14 17.531 -5.578 1 98.25 157 GLY B O 1
ATOM 2878 N N . ASP B 1 158 ? -16 17.312 -4.508 1 98.38 158 ASP B N 1
ATOM 2879 C CA . ASP B 1 158 ? -15.758 18.547 -3.756 1 98.38 158 ASP B CA 1
ATOM 2880 C C . ASP B 1 158 ? -15.547 18.25 -2.273 1 98.38 158 ASP B C 1
ATOM 2882 O O . ASP B 1 158 ? -15.211 19.141 -1.499 1 98.38 158 ASP B O 1
ATOM 2886 N N . ALA B 1 159 ? -15.734 17.016 -1.9 1 98.38 159 ALA B N 1
ATOM 2887 C CA . ALA B 1 159 ? -15.508 16.609 -0.515 1 98.38 159 ALA B CA 1
ATOM 2888 C C . ALA B 1 159 ? -14.305 15.672 -0.407 1 98.38 159 ALA B C 1
ATOM 2890 O O . ALA B 1 159 ? -14.078 14.836 -1.283 1 98.38 159 ALA B O 1
ATOM 2891 N N . PRO B 1 160 ? -13.547 15.766 0.701 1 98.88 160 PRO B N 1
ATOM 2892 C CA . PRO B 1 160 ? -12.367 14.922 0.859 1 98.88 160 PRO B CA 1
ATOM 2893 C C . PRO B 1 160 ? -12.695 13.43 0.855 1 98.88 160 PRO B C 1
ATOM 2895 O O . PRO B 1 160 ? -13.703 13.016 1.432 1 98.88 160 PRO B O 1
ATOM 2898 N N . THR B 1 161 ? -11.914 12.68 0.193 1 98.88 161 THR B N 1
ATOM 2899 C CA . THR B 1 161 ? -11.953 11.219 0.231 1 98.88 161 THR B CA 1
ATOM 2900 C C . THR B 1 161 ? -10.625 10.656 0.736 1 98.88 161 THR B C 1
ATOM 2902 O O . THR B 1 161 ? -9.727 11.414 1.108 1 98.88 161 THR B O 1
ATOM 2905 N N . LEU B 1 162 ? -10.453 9.32 0.74 1 98.88 162 LEU B N 1
ATOM 2906 C CA . LEU B 1 162 ? -9.211 8.633 1.083 1 98.88 162 LEU B CA 1
ATOM 2907 C C . LEU B 1 162 ? -8.055 9.156 0.237 1 98.88 162 LEU B C 1
ATOM 2909 O O . LEU B 1 162 ? -6.914 9.211 0.702 1 98.88 162 LEU B O 1
ATOM 2913 N N . ALA B 1 163 ? -8.391 9.523 -0.995 1 98.94 163 ALA B N 1
ATOM 2914 C CA . ALA B 1 163 ? -7.367 10.016 -1.909 1 98.94 163 ALA B CA 1
ATOM 2915 C C . ALA B 1 163 ? -6.742 11.305 -1.384 1 98.94 163 ALA B C 1
ATOM 2917 O O . ALA B 1 163 ? -5.516 11.453 -1.369 1 98.94 163 ALA B O 1
ATOM 2918 N N . ASP B 1 164 ? -7.535 12.227 -0.906 1 99 164 ASP B N 1
ATOM 2919 C CA . ASP B 1 164 ? -7.043 13.5 -0.394 1 99 164 ASP B CA 1
ATOM 2920 C C . ASP B 1 164 ? -6.293 13.312 0.924 1 99 164 ASP B C 1
ATOM 2922 O O . ASP B 1 164 ? -5.277 13.961 1.165 1 99 164 ASP B O 1
ATOM 2926 N N . VAL B 1 165 ? -6.82 12.383 1.716 1 98.94 165 VAL B N 1
ATOM 2927 C CA . VAL B 1 165 ? -6.223 12.031 3 1 98.94 165 VAL B CA 1
ATOM 2928 C C . VAL B 1 165 ? -4.797 11.531 2.789 1 98.94 165 VAL B C 1
ATOM 2930 O O . VAL B 1 165 ? -3.92 11.773 3.621 1 98.94 165 VAL B O 1
ATOM 2933 N N . CYS B 1 166 ? -4.504 10.914 1.677 1 98.94 166 CYS B N 1
ATOM 2934 C CA . CYS B 1 166 ? -3.172 10.422 1.355 1 98.94 166 CYS B CA 1
ATOM 2935 C C . CYS B 1 166 ? -2.363 11.469 0.604 1 98.94 166 CYS B C 1
ATOM 2937 O O . CYS B 1 166 ? -1.146 11.555 0.765 1 98.94 166 CYS B O 1
ATOM 2939 N N . LEU B 1 167 ? -3.047 12.297 -0.194 1 98.94 167 LEU B N 1
ATOM 2940 C CA . LEU B 1 167 ? -2.373 13.242 -1.075 1 98.94 167 LEU B CA 1
ATOM 2941 C C . LEU B 1 167 ? -1.692 14.344 -0.271 1 98.94 167 LEU B C 1
ATOM 2943 O O . LEU B 1 167 ? -0.518 14.648 -0.495 1 98.94 167 LEU B O 1
ATOM 2947 N N . VAL B 1 168 ? -2.359 14.906 0.66 1 98.94 168 VAL B N 1
ATOM 2948 C CA . VAL B 1 168 ? -1.876 16.094 1.372 1 98.94 168 VAL B CA 1
ATOM 2949 C C . VAL B 1 168 ? -0.595 15.742 2.129 1 98.94 168 VAL B C 1
ATOM 2951 O O . VAL B 1 168 ? 0.419 16.438 1.991 1 98.94 168 VAL B O 1
ATOM 2954 N N . PRO B 1 169 ? -0.554 14.625 2.885 1 98.94 169 PRO B N 1
ATOM 2955 C CA . PRO B 1 169 ? 0.707 14.25 3.531 1 98.94 169 PRO B CA 1
ATOM 2956 C C . PRO B 1 169 ? 1.826 13.984 2.527 1 98.94 169 PRO B C 1
ATOM 2958 O O . PRO B 1 169 ? 2.99 14.289 2.799 1 98.94 169 PRO B O 1
ATOM 2961 N N . GLN B 1 170 ? 1.507 13.398 1.381 1 98.94 170 GLN B N 1
ATOM 2962 C CA . GLN B 1 170 ? 2.529 13.133 0.377 1 98.94 170 GLN B CA 1
ATOM 2963 C C . GLN B 1 170 ? 3.111 14.422 -0.182 1 98.94 170 GLN B C 1
ATOM 2965 O O . GLN B 1 170 ? 4.312 14.516 -0.436 1 98.94 170 GLN B O 1
ATOM 2970 N N . LEU B 1 171 ? 2.27 15.414 -0.431 1 98.88 171 LEU B N 1
ATOM 2971 C CA . LEU B 1 171 ? 2.748 16.688 -0.944 1 98.88 171 LEU B CA 1
ATOM 2972 C C . LEU B 1 171 ? 3.543 17.438 0.12 1 98.88 171 LEU B C 1
ATOM 2974 O O . LEU B 1 171 ? 4.488 18.172 -0.2 1 98.88 171 LEU B O 1
ATOM 2978 N N . PHE B 1 172 ? 3.205 17.266 1.387 1 98.75 172 PHE B N 1
ATOM 2979 C CA . PHE B 1 172 ? 4.051 17.75 2.471 1 98.75 172 PHE B CA 1
ATOM 2980 C C . PHE B 1 172 ? 5.465 17.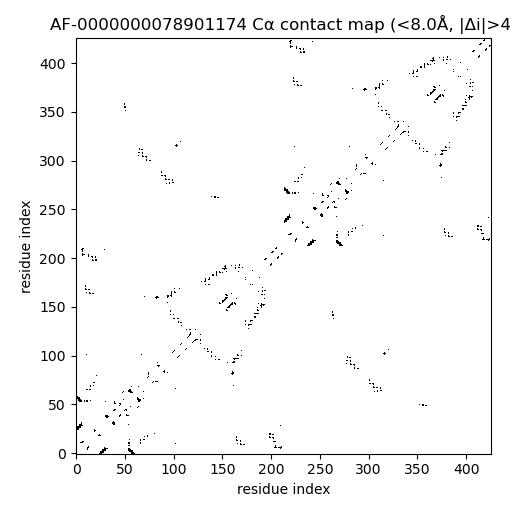188 2.342 1 98.75 172 PHE B C 1
ATOM 2982 O O . PHE B 1 172 ? 6.441 17.953 2.395 1 98.75 172 PHE B O 1
ATOM 2989 N N . ASN B 1 173 ? 5.598 15.891 2.109 1 98.38 173 ASN B N 1
ATOM 2990 C CA . ASN B 1 173 ? 6.902 15.266 1.925 1 98.38 173 ASN B CA 1
ATOM 2991 C C . ASN B 1 173 ? 7.609 15.789 0.681 1 98.38 173 ASN B C 1
ATOM 2993 O O . ASN B 1 173 ? 8.828 15.992 0.692 1 98.38 173 ASN B O 1
ATOM 2997 N N . ALA B 1 174 ? 6.832 15.945 -0.373 1 98.81 174 ALA B N 1
ATOM 2998 C CA . ALA B 1 174 ? 7.418 16.453 -1.612 1 98.81 174 ALA B CA 1
ATOM 2999 C C . ALA B 1 174 ? 8.094 17.797 -1.393 1 98.81 174 ALA B C 1
ATOM 3001 O O . ALA B 1 174 ? 9.203 18.031 -1.881 1 98.81 174 ALA B O 1
ATOM 3002 N N . ARG B 1 175 ? 7.434 18.656 -0.666 1 98.5 175 ARG B N 1
ATOM 3003 C CA . ARG B 1 175 ? 7.988 19.969 -0.375 1 98.5 175 ARG B CA 1
ATOM 3004 C C . ARG B 1 175 ? 9.195 19.859 0.549 1 98.5 175 ARG B C 1
ATOM 3006 O O . ARG B 1 175 ? 10.203 20.547 0.349 1 98.5 175 ARG B O 1
ATOM 3013 N N . ARG B 1 176 ? 9.094 19.047 1.523 1 96.88 176 ARG B N 1
ATOM 3014 C CA . ARG B 1 176 ? 10.188 18.828 2.467 1 96.88 176 ARG B CA 1
ATOM 3015 C C . ARG B 1 176 ? 11.461 18.422 1.742 1 96.88 176 ARG B C 1
ATOM 3017 O O . ARG B 1 176 ? 12.562 18.766 2.168 1 96.88 176 ARG B O 1
ATOM 3024 N N . PHE B 1 177 ? 11.328 17.688 0.635 1 97.56 177 PHE B N 1
ATOM 3025 C CA . PHE B 1 177 ? 12.484 17.156 -0.074 1 97.56 177 PHE B CA 1
ATOM 3026 C C . PHE B 1 177 ? 12.758 17.969 -1.34 1 97.56 177 PHE B C 1
ATOM 3028 O O . PHE B 1 177 ? 13.445 17.484 -2.248 1 97.56 177 PHE B O 1
ATOM 3035 N N . ASP B 1 178 ? 12.133 19.125 -1.438 1 97.88 178 ASP B N 1
ATOM 3036 C CA . ASP B 1 178 ? 12.391 20.094 -2.49 1 97.88 178 ASP B CA 1
ATOM 3037 C C . ASP B 1 178 ? 12.109 19.516 -3.871 1 97.88 178 ASP B C 1
ATOM 3039 O O . ASP B 1 178 ? 12.898 19.688 -4.801 1 97.88 178 ASP B O 1
ATOM 3043 N N . CYS B 1 179 ? 11.055 18.766 -3.957 1 98.69 179 CYS B N 1
ATOM 3044 C CA . CYS B 1 179 ? 10.641 18.219 -5.246 1 98.69 179 CYS B CA 1
ATOM 3045 C C . CYS B 1 179 ? 10.148 19.312 -6.168 1 98.69 179 CYS B C 1
ATOM 3047 O O . CYS B 1 179 ? 9.562 20.297 -5.707 1 98.69 179 CYS B O 1
ATOM 3049 N N . ASP B 1 180 ? 10.422 19.156 -7.465 1 98.56 180 ASP B N 1
ATOM 3050 C CA . ASP B 1 180 ? 9.773 19.984 -8.469 1 98.56 180 ASP B CA 1
ATOM 3051 C C . ASP B 1 180 ? 8.312 19.578 -8.664 1 98.56 180 ASP B C 1
ATOM 3053 O O . ASP B 1 180 ? 8.031 18.453 -9.07 1 98.56 180 ASP B O 1
ATOM 3057 N N . LEU B 1 181 ? 7.398 20.469 -8.367 1 98.38 181 LEU B N 1
ATOM 3058 C CA . LEU B 1 181 ? 5.98 20.125 -8.367 1 98.38 181 LEU B CA 1
ATOM 3059 C C . LEU B 1 181 ? 5.254 20.812 -9.516 1 98.38 181 LEU B C 1
ATOM 3061 O O . LEU B 1 181 ? 4.023 20.828 -9.555 1 98.38 181 LEU B O 1
ATOM 3065 N N . ASP B 1 182 ? 5.949 21.328 -10.508 1 97.5 182 ASP B N 1
ATOM 3066 C CA . ASP B 1 182 ? 5.383 22.078 -11.625 1 97.5 182 ASP B CA 1
ATOM 3067 C C . ASP B 1 182 ? 4.48 21.203 -12.484 1 97.5 182 ASP B C 1
ATOM 3069 O O . ASP B 1 182 ? 3.541 21.688 -13.117 1 97.5 182 ASP B O 1
ATOM 3073 N N . ALA B 1 183 ? 4.703 19.938 -12.484 1 97.25 183 ALA B N 1
ATOM 3074 C CA . ALA B 1 183 ? 3.992 19.016 -13.352 1 97.25 183 ALA B CA 1
ATOM 3075 C C . ALA B 1 183 ? 2.656 18.594 -12.742 1 97.25 183 ALA B C 1
ATOM 3077 O O . ALA B 1 183 ? 1.893 17.844 -13.352 1 97.25 183 ALA B O 1
ATOM 3078 N N . CYS B 1 184 ? 2.307 19.141 -11.555 1 98.12 184 CYS B N 1
ATOM 3079 C CA . CYS B 1 184 ? 1.113 18.641 -10.883 1 98.12 184 CYS B CA 1
ATOM 3080 C C . CYS B 1 184 ? 0.228 19.781 -10.406 1 98.12 184 CYS B C 1
ATOM 3082 O O . CYS B 1 184 ? -0.143 19.844 -9.234 1 98.12 184 CYS B O 1
ATOM 3084 N N . PRO B 1 185 ? -0.246 20.625 -11.352 1 98.62 185 PRO B N 1
ATOM 3085 C CA . PRO B 1 185 ? -1.036 21.797 -10.945 1 98.62 185 PRO B CA 1
ATOM 3086 C C . PRO B 1 185 ? -2.369 21.406 -10.305 1 98.62 185 PRO B C 1
ATOM 3088 O O . PRO B 1 185 ? -2.83 22.078 -9.375 1 98.62 185 PRO B O 1
ATOM 3091 N N . THR B 1 186 ? -3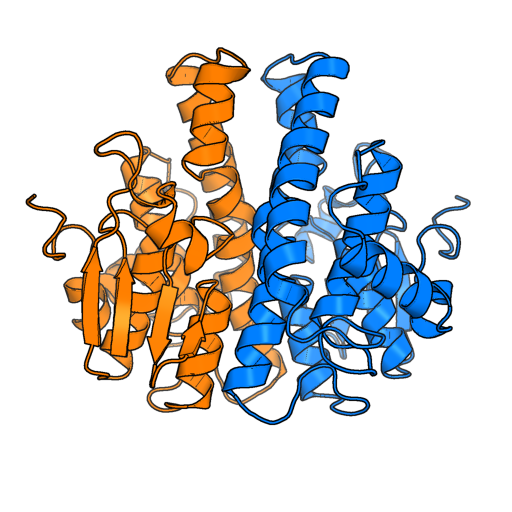.029 20.391 -10.812 1 98.81 186 THR B N 1
ATOM 3092 C CA . THR B 1 186 ? -4.301 19.953 -10.242 1 98.81 186 THR B CA 1
ATOM 3093 C C . THR B 1 186 ? -4.113 19.469 -8.805 1 98.81 186 THR B C 1
ATOM 3095 O O . THR B 1 186 ? -4.887 19.844 -7.914 1 98.81 186 THR B O 1
ATOM 3098 N N . LEU B 1 187 ? -3.076 18.688 -8.562 1 98.94 187 LEU B N 1
ATOM 3099 C CA . LEU B 1 187 ? -2.807 18.172 -7.227 1 98.94 187 LEU B CA 1
ATOM 3100 C C . LEU B 1 187 ? -2.504 19.312 -6.262 1 98.94 187 LEU B C 1
ATOM 3102 O O . LEU B 1 187 ? -2.916 19.281 -5.098 1 98.94 187 LEU B O 1
ATOM 3106 N N . LEU B 1 188 ? -1.772 20.297 -6.727 1 98.88 188 LEU B N 1
ATOM 3107 C CA . LEU B 1 188 ? -1.407 21.438 -5.883 1 98.88 188 LEU B CA 1
ATOM 3108 C C . LEU B 1 188 ? -2.641 22.25 -5.496 1 98.88 188 LEU B C 1
ATOM 3110 O O . LEU B 1 188 ? -2.752 22.703 -4.359 1 98.88 188 LEU B O 1
ATOM 3114 N N . ARG B 1 189 ? -3.537 22.422 -6.461 1 98.81 189 ARG B N 1
ATOM 3115 C CA . ARG B 1 189 ? -4.785 23.109 -6.168 1 98.81 189 ARG B CA 1
ATOM 3116 C C . ARG B 1 189 ? -5.598 22.359 -5.117 1 98.81 189 ARG B C 1
ATOM 3118 O O . ARG B 1 189 ? -6.145 22.969 -4.195 1 98.81 189 ARG B O 1
ATOM 3125 N N . ILE B 1 190 ? -5.703 21.094 -5.273 1 98.94 190 ILE B N 1
ATOM 3126 C CA . ILE B 1 190 ? -6.438 20.25 -4.332 1 98.94 190 ILE B CA 1
ATOM 3127 C C . ILE B 1 190 ? -5.793 20.344 -2.951 1 98.94 190 ILE B C 1
ATOM 3129 O O . ILE B 1 190 ? -6.492 20.484 -1.944 1 98.94 190 ILE B O 1
ATOM 3133 N N . ASP B 1 191 ? -4.5 20.234 -2.943 1 98.88 191 ASP B N 1
ATOM 3134 C CA . ASP B 1 191 ? -3.752 20.328 -1.695 1 98.88 191 ASP B CA 1
ATOM 3135 C C . ASP B 1 191 ? -4.023 21.656 -0.993 1 98.88 191 ASP B C 1
ATOM 3137 O O . ASP B 1 191 ? -4.254 21.703 0.217 1 98.88 191 ASP B O 1
ATOM 3141 N N . ALA B 1 192 ? -3.947 22.734 -1.711 1 98.81 192 ALA B N 1
ATOM 3142 C CA . ALA B 1 192 ? -4.199 24.062 -1.15 1 98.81 192 ALA B CA 1
ATOM 3143 C C . ALA B 1 192 ? -5.594 24.141 -0.535 1 98.81 192 ALA B C 1
ATOM 3145 O O . ALA B 1 192 ? -5.766 24.672 0.563 1 98.81 192 ALA B O 1
ATOM 3146 N N . HIS B 1 193 ? -6.559 23.641 -1.2 1 98.88 193 HIS B N 1
ATOM 3147 C CA . HIS B 1 193 ? -7.926 23.609 -0.695 1 98.88 193 HIS B CA 1
ATOM 3148 C C . HIS B 1 193 ? -8.031 22.797 0.584 1 98.88 193 HIS B C 1
ATOM 3150 O O . HIS B 1 193 ? -8.578 23.266 1.586 1 98.88 193 HIS B O 1
ATOM 3156 N N . CYS B 1 194 ? -7.52 21.562 0.552 1 98.94 194 CYS B N 1
ATOM 3157 C CA . CYS B 1 194 ? -7.637 20.641 1.685 1 98.94 194 CYS B CA 1
ATOM 3158 C C . CYS B 1 194 ? -6.949 21.219 2.918 1 98.94 194 CYS B C 1
ATOM 3160 O O . CYS B 1 194 ? -7.457 21.094 4.035 1 98.94 194 CYS B O 1
ATOM 3162 N N . ARG B 1 195 ? -5.855 21.844 2.727 1 98.62 195 ARG B N 1
ATOM 3163 C CA . ARG B 1 195 ? -5.07 22.344 3.85 1 98.62 195 ARG B CA 1
ATOM 3164 C C . ARG B 1 195 ? -5.793 23.469 4.562 1 98.62 195 ARG B C 1
ATOM 3166 O O . ARG B 1 195 ? -5.445 23.828 5.695 1 98.62 195 ARG B O 1
ATOM 3173 N N . GLU B 1 196 ? -6.781 24.062 3.918 1 98.38 196 GLU B N 1
ATOM 3174 C CA . GLU B 1 196 ? -7.578 25.109 4.547 1 98.38 196 GLU B CA 1
ATOM 3175 C C . GLU B 1 196 ? -8.648 24.516 5.461 1 98.38 196 GLU B C 1
ATOM 3177 O O . GLU B 1 196 ? -9.211 25.219 6.305 1 98.38 196 GLU B O 1
ATOM 3182 N N . LEU B 1 197 ? -9.008 23.344 5.223 1 98.75 197 LEU B N 1
ATOM 3183 C CA . LEU B 1 197 ? -10.008 22.688 6.062 1 98.75 197 LEU B CA 1
ATOM 3184 C C . LEU B 1 197 ? -9.445 22.391 7.449 1 98.75 197 LEU B C 1
ATOM 3186 O O . LEU B 1 197 ? -8.32 21.906 7.578 1 98.75 197 LEU B O 1
ATOM 3190 N N . PRO B 1 198 ? -10.195 22.625 8.508 1 98.69 198 PRO B N 1
ATOM 3191 C CA . PRO B 1 198 ? -9.688 22.453 9.875 1 98.69 198 PRO B CA 1
ATOM 3192 C C . PRO B 1 198 ? -9.148 21.047 10.133 1 98.69 198 PRO B C 1
ATOM 3194 O O . PRO B 1 198 ? -8.117 20.891 10.789 1 98.69 198 PRO B O 1
ATOM 3197 N N . ALA B 1 199 ? -9.773 20.031 9.633 1 98.81 199 ALA B N 1
ATOM 3198 C CA . ALA B 1 199 ? -9.367 18.641 9.867 1 98.81 199 ALA B CA 1
ATOM 3199 C C . ALA B 1 199 ? -7.945 18.391 9.359 1 98.81 199 ALA B C 1
ATOM 3201 O O . ALA B 1 199 ? -7.176 17.656 9.984 1 98.81 199 ALA B O 1
ATOM 3202 N N . PHE B 1 200 ? -7.582 18.984 8.203 1 98.94 200 PHE B N 1
ATOM 3203 C CA . PHE B 1 200 ? -6.25 18.828 7.629 1 98.94 200 PHE B CA 1
ATOM 3204 C C . PHE B 1 200 ? -5.254 19.75 8.336 1 98.94 200 PHE B C 1
ATOM 3206 O O . PHE B 1 200 ? -4.145 19.328 8.672 1 98.94 200 PHE B O 1
ATOM 3213 N N . ARG B 1 201 ? -5.664 20.953 8.578 1 98.69 201 ARG B N 1
ATOM 3214 C CA . ARG B 1 201 ? -4.805 21.938 9.234 1 98.69 201 ARG B CA 1
ATOM 3215 C C . ARG B 1 201 ? -4.371 21.453 10.609 1 98.69 201 ARG B C 1
ATOM 3217 O O . ARG B 1 201 ? -3.188 21.484 10.945 1 98.69 201 ARG B O 1
ATOM 3224 N N . ASP B 1 202 ? -5.285 20.953 11.359 1 98.44 202 ASP B N 1
ATOM 3225 C CA . ASP B 1 202 ? -5.016 20.547 12.734 1 98.44 202 ASP B CA 1
ATOM 3226 C C . ASP B 1 202 ? -4.156 19.281 12.766 1 98.44 202 ASP B C 1
ATOM 3228 O O . ASP B 1 202 ? -3.473 19.016 13.758 1 98.44 202 ASP B O 1
ATOM 3232 N N . ALA B 1 203 ? -4.168 18.5 11.688 1 98.69 203 ALA B N 1
ATOM 3233 C CA . ALA B 1 203 ? -3.422 17.25 11.594 1 98.69 203 ALA B CA 1
ATOM 3234 C C . ALA B 1 203 ? -1.996 17.5 11.109 1 98.69 203 ALA B C 1
ATOM 3236 O O . ALA B 1 203 ? -1.151 16.609 11.164 1 98.69 203 ALA B O 1
ATOM 3237 N N . ALA B 1 204 ? -1.704 18.703 10.633 1 98.62 204 ALA B N 1
ATOM 3238 C CA . ALA B 1 204 ? -0.42 19.016 10.016 1 98.62 204 ALA B CA 1
ATOM 3239 C C . ALA B 1 204 ? 0.728 18.828 11 1 98.62 204 ALA B C 1
ATOM 3241 O O . ALA B 1 204 ? 0.571 19.078 12.195 1 98.62 204 ALA B O 1
ATOM 3242 N N . PRO B 1 205 ? 1.925 18.375 10.469 1 98.06 205 PRO B N 1
ATOM 3243 C CA . PRO B 1 205 ? 3.072 18.094 11.336 1 98.06 205 PRO B CA 1
ATOM 3244 C C . PRO B 1 205 ? 3.393 19.25 12.281 1 98.06 205 PRO B C 1
ATOM 3246 O O . PRO B 1 205 ? 3.641 19.031 13.469 1 98.06 205 PRO B O 1
ATOM 3249 N N . GLU B 1 206 ? 3.334 20.5 11.82 1 97.12 206 GLU B N 1
ATOM 3250 C CA . GLU B 1 206 ? 3.732 21.656 12.617 1 97.12 206 GLU B CA 1
ATOM 3251 C C . GLU B 1 206 ? 2.742 21.906 13.75 1 97.12 206 GLU B C 1
ATOM 3253 O O . GLU B 1 206 ? 3.033 22.672 14.672 1 97.12 206 GLU B O 1
ATOM 3258 N N . ASN B 1 207 ? 1.573 21.281 13.695 1 97.5 207 ASN B N 1
ATOM 3259 C CA . ASN B 1 207 ? 0.538 21.516 14.695 1 97.5 207 ASN B CA 1
ATOM 3260 C C . ASN B 1 207 ? 0.427 20.344 15.672 1 97.5 207 ASN B C 1
ATOM 3262 O O . ASN B 1 207 ? -0.545 20.234 16.422 1 97.5 207 ASN B O 1
ATOM 3266 N N . GLN B 1 208 ? 1.381 19.391 15.641 1 97.5 208 GLN B N 1
ATOM 3267 C CA . GLN B 1 208 ? 1.366 18.234 16.531 1 97.5 208 GLN B CA 1
ATOM 3268 C C . GLN B 1 208 ? 2.213 18.5 17.781 1 97.5 208 GLN B C 1
ATOM 3270 O O . GLN B 1 208 ? 3.213 19.219 17.719 1 97.5 208 GLN B O 1
ATOM 3275 N N . PRO B 1 209 ? 1.833 17.922 18.906 1 94.62 209 PRO B N 1
ATOM 3276 C CA . PRO B 1 209 ? 2.516 18.203 20.172 1 94.62 209 PRO B CA 1
ATOM 3277 C C . PRO B 1 209 ? 3.982 17.781 20.156 1 94.62 209 PRO B C 1
ATOM 3279 O O . PRO B 1 209 ? 4.805 18.359 20.875 1 94.62 209 PRO B O 1
ATOM 3282 N N . ASP B 1 210 ? 4.371 16.781 19.391 1 93.62 210 ASP B N 1
ATOM 3283 C CA . ASP B 1 210 ? 5.738 16.266 19.391 1 93.62 210 ASP B CA 1
ATOM 3284 C C . ASP B 1 210 ? 6.594 16.984 18.344 1 93.62 210 ASP B C 1
ATOM 3286 O O . ASP B 1 210 ? 7.77 16.656 18.172 1 93.62 210 ASP B O 1
ATOM 3290 N N . ALA B 1 211 ? 6.004 17.875 17.531 1 90.75 211 ALA B N 1
ATOM 3291 C CA . ALA B 1 211 ? 6.801 18.672 16.609 1 90.75 211 ALA B CA 1
ATOM 3292 C C . ALA B 1 211 ? 7.754 19.594 17.375 1 90.75 211 ALA B C 1
ATOM 3294 O O . ALA B 1 211 ? 8.859 19.875 16.906 1 90.75 211 ALA B O 1
ATOM 3295 N N . ALA B 1 212 ? 7.273 20.266 18.469 1 75.81 212 ALA B N 1
ATOM 3296 C CA . ALA B 1 212 ? 7.973 21.25 19.281 1 75.81 212 ALA B CA 1
ATOM 3297 C C . ALA B 1 212 ? 8.953 20.578 20.234 1 75.81 212 ALA B C 1
ATOM 3299 O O . ALA B 1 212 ? 9.805 21.25 20.828 1 75.81 212 ALA B O 1
ATOM 3300 N N . VAL B 1 213 ? 8.875 19.344 20.297 1 69.31 213 VAL B N 1
ATOM 3301 C CA . VAL B 1 213 ? 9.688 18.656 21.297 1 69.31 213 VAL B CA 1
ATOM 3302 C C . VAL B 1 213 ? 10.938 18.078 20.641 1 69.31 213 VAL B C 1
ATOM 3304 O O . VAL B 1 213 ? 10.867 17.516 19.547 1 69.31 213 VAL B O 1
#